Protein AF-0000000070487316 (afdb_homodimer)

InterPro domains:
  IPR002902 Gnk2-homologous domain [PF01657] (31-124)
  IPR002902 Gnk2-homologous domain [PF01657] (147-237)
  IPR002902 Gnk2-homologous domain [PS51473] (25-127)
  IPR002902 Gnk2-homologous domain [PS51473] (133-240)
  IPR038408 Gnk2-homologous domain superfamily [G3DSA:3.30.430.20] (24-127)
  IPR038408 Gnk2-homologous domain superfamily [G3DSA:3.30.430.20] (133-239)
  IPR050581 Cysteine-rich repeat secretory protein [PTHR32411] (11-241)

Foldseek 3Di:
DPPPPPPPPPPPPPPPPPPPVPQADFPDKDLDAPDFADPPDLLVVFLVVQLVVQLPPCLVQQKDWDWGDDDQSIKTKMKGFARVDHSVRSSSNSVSQSVVCCVVNPRRQWMKIHHLTMIMIMHSDDQQQHFFPDAKDKDFAPDFADPPLPVVLVVLLVQLLVQLLCLLPPDQQSKDKDWDDPDDQWIKIKIKHFHNSHHSVNSSVNSNVQSVCCCVPYRRGQKMKMDGPTMIMIMHRDDSDDD/DPPPPPPPPPPPPPPPPPPPVPQADFPDKDLDAPDFADPPDLLVVFLVVQLVVQLPPCLVQQKDWDWGDDDQSIKTKMKGFARVDHSVRSSSNSVSQSVVCCVVNPRRQWMKIHHLTMIMIMHSDDQQQHFFPDAKDKDFAPDFADPPLPVVLVVLLVQLLVQLLCLLPPDQQSKDKDWDDPDDQWIKIKIKHFHNSHHSVNSSVNSNVQSVCFCVPYRRGQKMKMDGPTMIMIMHRDDSDDD

Secondary structure (DSSP, 8-state):
--------------------------SEEE---S-B--TT-HHHHHHHHHHHHHHHHHHHHTEEEEEES-GGG-EEEEEEE-TT--HHHHHHHHHHHHHHHHHHSTTBSEEEEE-SSEEEEEESS--TT----SSEEEEEE-PBP-S-HHHHHHHHHHHHHHHHHIIIII-TTSEEEEEEE-SSS-EEEEEEEE-TTS-HHHHHHHHHHHHHTHHHHHTTBS-EEEEESSEEEEEESS-SS--/--------------------------SEEE---S-B--TT-HHHHHHHHHHHHHHHHHHHHTEEEEEES-GGG-EEEEEEE-TT--HHHHHHHHHHHHHHHHHHSTTBS-EEEE-SSEEEEEESS--TT----SSEEEEEE-SBP-S-HHHHHHHHHHHHHHHHHIIIII-TT-EEEEEEE-SSS-EEEEEEEE-TTS-HHHHHHHHHHHHHTHHHHHTTBS-EEEEESSEEEEEESS-SS--

pLDDT: mean 89.04, std 17.53, range [28.8, 98.75]

Radius of gyration: 24.79 Å; Cα contacts (8 Å, |Δi|>4): 1030; chains: 2; bounding box: 57×64×91 Å

Organism: Prunus dulcis (NCBI:txid3755)

Nearest PDB structures (foldseek):
  6grf-assembly3_C  TM=9.374E-01  e=3.862E-19  Arabidopsis thaliana
  6grf-assembly1_A  TM=9.210E-01  e=5.872E-19  Arabidopsis thaliana
  6gre-assembly1_A  TM=8.484E-01  e=2.123E-19  Arabidopsis thaliana
  6grf-assembly2_B  TM=8.997E-01  e=5.706E-18  Arabidopsis thaliana
  3a2e-assembly2_B  TM=9.007E-01  e=2.030E-07  Ginkgo biloba

Solvent-accessible surface area (backbone atoms only — not comparable to full-atom values): 25760 Å² total; per-residue (Å²): 133,83,78,76,75,76,73,77,78,75,75,74,75,77,75,77,75,75,72,71,66,53,65,44,34,54,64,47,71,43,64,72,38,92,50,69,56,55,87,90,30,69,40,52,52,21,46,53,52,40,52,53,50,44,55,64,48,15,20,85,73,29,44,34,71,50,73,22,68,59,76,98,29,22,31,29,34,38,37,38,30,40,74,84,58,49,42,66,60,30,36,45,46,52,50,49,48,54,55,48,46,50,67,75,33,66,43,45,44,14,37,35,41,31,39,79,54,32,37,41,36,40,21,58,57,86,55,84,54,52,81,46,88,66,58,39,35,36,38,21,35,67,47,61,46,80,77,57,36,69,60,50,49,49,51,52,50,51,53,44,51,52,24,29,50,38,9,31,72,69,31,95,64,18,35,27,73,50,71,47,76,74,54,99,87,42,44,41,25,36,39,21,36,31,49,81,60,38,47,48,67,53,32,33,50,49,41,49,53,48,59,72,46,39,60,74,64,29,60,38,32,52,19,30,32,39,42,39,71,34,28,35,41,34,38,26,64,50,81,83,62,89,121,134,84,78,77,78,78,70,78,78,74,76,75,76,76,75,76,75,74,72,71,67,55,62,42,35,55,65,47,72,44,66,70,38,92,51,68,56,54,88,91,29,68,41,52,53,21,46,53,53,40,51,54,50,44,56,65,48,15,19,86,73,29,44,34,72,52,73,23,69,59,77,97,27,23,30,29,34,38,38,37,31,40,75,84,58,49,44,67,60,31,36,44,46,51,52,46,47,54,55,48,44,50,70,74,33,64,45,44,45,14,38,35,42,31,39,82,53,32,36,42,37,40,20,59,57,87,56,81,54,54,82,46,88,67,58,38,34,34,37,22,36,67,46,62,48,82,74,57,38,67,61,50,47,50,52,51,50,51,52,46,52,53,26,29,51,38,9,30,70,71,30,95,63,19,37,26,73,52,72,46,77,75,54,96,87,42,43,41,25,36,38,24,36,32,48,82,61,38,48,49,66,53,33,33,50,49,39,50,53,48,58,71,47,39,61,74,65,30,58,39,31,52,18,30,34,39,42,38,70,33,27,36,40,36,38,28,63,51,80,83,61,90,122

Sequence (486 aa):
MIFSKSIPLCFLILCFFHHSAIGASPLYHFCFSPENYTANSSYGANLNLLFNRLYTKVPPSGFGLGSTGHAQNQVNGLALCRGDVSSQNCNTCVIGASKELRERCPYSKGAVIWYDHCLLKYSDVNFFGQIDNKNKFSMTNVQAVENNPTLFNEKVQELLSGLSNEASDANPKFYATGEVQLDTFTTLYGIAQCTRDLSNVNCKKCLDVAISGLPNCCDAKRGGRVVGGSCNVGFELYPIVGTMIFSKSIPLCFLILCFFHHSAIGASPLYHFCFSPENYTANSSYGANLNLLFNRLYTKVPPSGFGLGSTGHAQNQVNGLALCRGDVSSQNCNTCVIGASKELRERCPYSKGAVIWYDHCLLKYSDVNFFGQIDNKNKFSMTNVQAVENNPTLFNEKVQELLSGLSNEASDANPKFYATGEVQLDTFTTLYGIAQCTRDLSNVNCKKCLDVAISGLPNCCDAKRGGRVVGGSCNVGFELYPIVGT

Structure (mmCIF, N/CA/C/O backbone):
data_AF-0000000070487316-model_v1
#
loop_
_entity.id
_entity.type
_entity.pdbx_description
1 polymer 'PREDICTED: cysteine-rich'
#
loop_
_atom_site.group_PDB
_atom_site.id
_atom_site.type_symbol
_atom_site.label_atom_id
_atom_site.label_alt_id
_atom_site.label_comp_id
_atom_site.label_asym_id
_atom_site.label_entity_id
_atom_site.label_seq_id
_atom_site.pdbx_PDB_ins_code
_atom_site.Cartn_x
_atom_site.Cartn_y
_atom_site.Cartn_z
_atom_site.occupancy
_atom_site.B_iso_or_equiv
_atom_site.auth_seq_id
_atom_site.auth_comp_id
_atom_site.auth_asym_id
_atom_site.auth_atom_id
_atom_site.pdbx_PDB_model_num
ATOM 1 N N . MET A 1 1 ? 4.129 -30.031 68.625 1 29.09 1 MET A N 1
ATOM 2 C CA . MET A 1 1 ? 4.027 -28.641 68.188 1 29.09 1 MET A CA 1
ATOM 3 C C . MET A 1 1 ? 4.352 -28.5 66.75 1 29.09 1 MET A C 1
ATOM 5 O O . MET A 1 1 ? 5.508 -28.656 66.312 1 29.09 1 MET A O 1
ATOM 9 N N . ILE A 1 2 ? 3.449 -29.016 65.938 1 38.44 2 ILE A N 1
ATOM 10 C CA . ILE A 1 2 ? 3.465 -29.125 64.438 1 38.44 2 ILE A CA 1
ATOM 11 C C . ILE A 1 2 ? 3.576 -27.719 63.844 1 38.44 2 ILE A C 1
ATOM 13 O O . ILE A 1 2 ? 2.691 -26.891 64 1 38.44 2 ILE A O 1
ATOM 17 N N . PHE A 1 3 ? 4.777 -27.141 63.844 1 41.72 3 PHE A N 1
ATOM 18 C CA . PHE A 1 3 ? 5.078 -25.891 63.188 1 41.72 3 PHE A CA 1
ATOM 19 C C . PHE A 1 3 ? 4.641 -25.922 61.719 1 41.72 3 PHE A C 1
ATOM 21 O O . PHE A 1 3 ? 5.102 -26.766 60.938 1 41.72 3 PHE A O 1
ATOM 28 N N . SER A 1 4 ? 3.338 -25.609 61.438 1 38 4 SER A N 1
ATOM 29 C CA . SER A 1 4 ? 2.793 -25.422 60.094 1 38 4 SER A CA 1
ATOM 30 C C . SER A 1 4 ? 3.568 -24.344 59.344 1 38 4 SER A C 1
ATOM 32 O O . SER A 1 4 ? 3.646 -23.203 59.781 1 38 4 SER A O 1
ATOM 34 N N . LYS A 1 5 ? 4.719 -24.719 58.719 1 45.19 5 LYS A N 1
ATOM 35 C CA . LYS A 1 5 ? 5.43 -23.844 57.812 1 45.19 5 LYS A CA 1
ATOM 36 C C . LYS A 1 5 ? 4.484 -23.297 56.75 1 45.19 5 LYS A C 1
ATOM 38 O O . LYS A 1 5 ? 3.822 -24.047 56.031 1 45.19 5 LYS A O 1
ATOM 43 N N . SER A 1 6 ? 3.887 -22.062 56.969 1 42.78 6 SER A N 1
ATOM 44 C CA . SER A 1 6 ? 3.121 -21.328 55.969 1 42.78 6 SER A CA 1
ATOM 45 C C . SER A 1 6 ? 3.904 -21.203 54.656 1 42.78 6 SER A C 1
ATOM 47 O O . SER A 1 6 ? 5.035 -20.719 54.656 1 42.78 6 SER A O 1
ATOM 49 N N . ILE A 1 7 ? 3.748 -22.156 53.781 1 45.34 7 ILE A N 1
ATOM 50 C CA . ILE A 1 7 ? 4.281 -22.031 52.438 1 45.34 7 ILE A CA 1
ATOM 51 C C . ILE A 1 7 ? 3.752 -20.75 51.781 1 45.34 7 ILE A C 1
ATOM 53 O O . ILE A 1 7 ? 2.537 -20.562 51.688 1 45.34 7 ILE A O 1
ATOM 57 N N . PRO A 1 8 ? 4.5 -19.641 51.906 1 44.38 8 PRO A N 1
ATOM 58 C CA . PRO A 1 8 ? 4 -18.484 51.156 1 44.38 8 PRO A CA 1
ATOM 59 C C . PRO A 1 8 ? 3.666 -18.812 49.719 1 44.38 8 PRO A C 1
ATOM 61 O O . PRO A 1 8 ? 4.426 -19.531 49.062 1 44.38 8 PRO A O 1
ATOM 64 N N . LEU A 1 9 ? 2.355 -18.875 49.312 1 44.78 9 LEU A N 1
ATOM 65 C CA . LEU A 1 9 ? 1.862 -18.938 47.938 1 44.78 9 LEU A CA 1
ATOM 66 C C . LEU A 1 9 ? 2.482 -17.828 47.094 1 44.78 9 LEU A C 1
ATOM 68 O O . LEU A 1 9 ? 2.209 -16.641 47.312 1 44.78 9 LEU A O 1
ATOM 72 N N . CYS A 1 10 ? 3.664 -18 46.688 1 40.81 10 CYS A N 1
ATOM 73 C CA . CYS A 1 10 ? 4.195 -17.141 45.625 1 40.81 10 CYS A CA 1
ATOM 74 C C . CYS A 1 10 ? 3.203 -17.031 44.469 1 40.81 10 CYS A C 1
ATOM 76 O O . CYS A 1 10 ? 2.949 -18 43.75 1 40.81 10 CYS A O 1
ATOM 78 N N . PHE A 1 11 ? 2.168 -16.188 44.688 1 41.56 11 PHE A N 1
ATOM 79 C CA . PHE A 1 11 ? 1.348 -15.781 43.531 1 41.56 11 PHE A CA 1
ATOM 80 C C . PHE A 1 11 ? 2.219 -15.336 42.375 1 41.56 11 PHE A C 1
ATOM 82 O O . PHE A 1 11 ? 2.848 -14.273 42.438 1 41.56 11 PHE A O 1
ATOM 89 N N . LEU A 1 12 ? 2.76 -16.312 41.656 1 41.03 12 LEU A N 1
ATOM 90 C CA . LEU A 1 12 ? 3.312 -16.031 40.312 1 41.03 12 LEU A CA 1
ATOM 91 C C . LEU A 1 12 ? 2.334 -15.219 39.469 1 41.03 12 LEU A C 1
ATOM 93 O O . LEU A 1 12 ? 1.29 -15.727 39.062 1 41.03 12 LEU A O 1
ATOM 97 N N . ILE A 1 13 ? 2.275 -13.945 39.688 1 37.25 13 ILE A N 1
ATOM 98 C CA . ILE A 1 13 ? 1.571 -13.07 38.75 1 37.25 13 ILE A CA 1
ATOM 99 C C . ILE A 1 13 ? 2.131 -13.266 37.344 1 37.25 13 ILE A C 1
ATOM 101 O O . ILE A 1 13 ? 3.277 -12.898 37.094 1 37.25 13 ILE A O 1
ATOM 105 N N . LEU A 1 14 ? 1.637 -14.305 36.656 1 36.09 14 LEU A N 1
ATOM 106 C CA . LEU A 1 14 ? 1.833 -14.406 35.219 1 36.09 14 LEU A CA 1
ATOM 107 C C . LEU A 1 14 ? 1.364 -13.133 34.5 1 36.09 14 LEU A C 1
ATOM 109 O O . LEU A 1 14 ? 0.161 -12.883 34.406 1 36.09 14 LEU A O 1
ATOM 113 N N . CYS A 1 15 ? 2.201 -12.133 34.531 1 34.44 15 CYS A N 1
ATOM 114 C CA . CYS A 1 15 ? 1.984 -10.984 33.656 1 34.44 15 CYS A CA 1
ATOM 115 C C . CYS A 1 15 ? 1.839 -11.414 32.219 1 34.44 15 CYS A C 1
ATOM 117 O O . CYS A 1 15 ? 2.803 -11.875 31.594 1 34.44 15 CYS A O 1
ATOM 119 N N . PHE A 1 16 ? 0.687 -11.789 31.781 1 34.59 16 PHE A N 1
ATOM 120 C CA . PHE A 1 16 ? 0.337 -11.914 30.375 1 34.59 16 PHE A CA 1
ATOM 121 C C . PHE A 1 16 ? 0.705 -10.648 29.609 1 34.59 16 PHE A C 1
ATOM 123 O O . PHE A 1 16 ? 0.053 -9.617 29.766 1 34.59 16 PHE A O 1
ATOM 130 N N . PHE A 1 17 ? 1.965 -10.461 29.297 1 31.67 17 PHE A N 1
ATOM 131 C CA . PHE A 1 17 ? 2.352 -9.469 28.297 1 31.67 17 PHE A CA 1
ATOM 132 C C . PHE A 1 17 ? 1.604 -9.695 26.984 1 31.67 17 PHE A C 1
ATOM 134 O O . PHE A 1 17 ? 1.908 -10.633 26.234 1 31.67 17 PHE A O 1
ATOM 141 N N . HIS A 1 18 ? 0.401 -9.25 26.891 1 31.16 18 HIS A N 1
ATOM 142 C CA . HIS A 1 18 ? -0.257 -9.148 25.594 1 31.16 18 HIS A CA 1
ATOM 143 C C . HIS A 1 18 ? 0.557 -8.289 24.625 1 31.16 18 HIS A C 1
ATOM 145 O O . HIS A 1 18 ? 0.664 -7.074 24.812 1 31.16 18 HIS A O 1
ATOM 151 N N . HIS A 1 19 ? 1.558 -8.867 24.109 1 31.77 19 HIS A N 1
ATOM 152 C CA . HIS A 1 19 ? 2.131 -8.242 22.922 1 31.77 19 HIS A CA 1
ATOM 153 C C . HIS A 1 19 ? 1.058 -7.949 21.875 1 31.77 19 HIS A C 1
ATOM 155 O O . HIS A 1 19 ? 0.522 -8.867 21.25 1 31.77 19 HIS A O 1
ATOM 161 N N . SER A 1 20 ? 0.28 -6.992 22.125 1 33.06 20 SER A N 1
ATOM 162 C CA . SER A 1 20 ? -0.49 -6.594 20.953 1 33.06 20 SER A CA 1
ATOM 163 C C . SER A 1 20 ? 0.418 -6.34 19.75 1 33.06 20 SER A C 1
ATOM 165 O O . SER A 1 20 ? 1.254 -5.434 19.781 1 33.06 20 SER A O 1
ATOM 167 N N . ALA A 1 21 ? 0.779 -7.32 19.172 1 38 21 ALA A N 1
ATOM 168 C CA . ALA A 1 21 ? 1.488 -7.215 17.906 1 38 21 ALA A CA 1
ATOM 169 C C . ALA A 1 21 ? 0.842 -6.168 17 1 38 21 ALA A C 1
ATOM 171 O O . ALA A 1 21 ? -0.361 -6.227 16.734 1 38 21 ALA A O 1
ATOM 172 N N . ILE A 1 22 ? 1.138 -4.926 17.25 1 40.91 22 ILE A N 1
ATOM 173 C CA . ILE A 1 22 ? 0.765 -3.908 16.266 1 40.91 22 ILE A CA 1
ATOM 174 C C . ILE A 1 22 ? 0.923 -4.469 14.852 1 40.91 22 ILE A C 1
ATOM 176 O O . ILE A 1 22 ? 2.041 -4.738 14.406 1 40.91 22 ILE A O 1
ATOM 180 N N . GLY A 1 23 ? 0.069 -5.359 14.422 1 44.66 23 GLY A N 1
ATOM 181 C CA . GLY A 1 23 ? 0.202 -6.051 13.148 1 44.66 23 GLY A CA 1
ATOM 182 C C . GLY A 1 23 ? 0.395 -5.105 11.977 1 44.66 23 GLY A C 1
ATOM 183 O O . GLY A 1 23 ? -0.173 -4.012 11.953 1 44.66 23 GLY A O 1
ATOM 184 N N . ALA A 1 24 ? 1.478 -5.184 11.25 1 53.94 24 ALA A N 1
ATOM 185 C CA . ALA A 1 24 ? 1.849 -4.551 9.984 1 53.94 24 ALA A CA 1
ATOM 186 C C . ALA A 1 24 ? 0.644 -4.43 9.055 1 53.94 24 ALA A C 1
ATOM 188 O O . ALA A 1 24 ? -0.177 -5.344 8.969 1 53.94 24 ALA A O 1
ATOM 189 N N . SER A 1 25 ? 0.356 -3.115 8.508 1 75.44 25 SER A N 1
ATOM 190 C CA . SER A 1 25 ? -0.733 -2.984 7.543 1 75.44 25 SER A CA 1
ATOM 191 C C . SER A 1 25 ? -0.348 -3.572 6.191 1 75.44 25 SER A C 1
ATOM 193 O O . SER A 1 25 ? 0.755 -3.332 5.695 1 75.44 25 SER A O 1
ATOM 195 N N . PRO A 1 26 ? -1.078 -4.461 5.754 1 87.94 26 PRO A N 1
ATOM 196 C CA . PRO A 1 26 ? -0.808 -5.016 4.426 1 87.94 26 PRO A CA 1
ATOM 197 C C . PRO A 1 26 ? -0.941 -3.973 3.316 1 87.94 26 PRO A C 1
ATOM 199 O O . PRO A 1 26 ? -1.598 -2.945 3.504 1 87.94 26 PRO A O 1
ATOM 202 N N . LEU A 1 27 ? -0.197 -4.152 2.303 1 91.12 27 LEU A N 1
ATOM 203 C CA . LEU A 1 27 ? -0.363 -3.34 1.104 1 91.12 27 LEU A CA 1
ATOM 204 C C . LEU A 1 27 ? -1.719 -3.598 0.456 1 91.12 27 LEU A C 1
ATOM 206 O O . LEU A 1 27 ? -2.436 -2.656 0.108 1 91.12 27 LEU A O 1
ATOM 210 N N . TYR A 1 28 ? -2.002 -4.871 0.284 1 92.38 28 TYR A N 1
ATOM 211 C CA . TYR A 1 28 ? -3.227 -5.281 -0.392 1 92.38 28 TYR A CA 1
ATOM 212 C C . TYR A 1 28 ? -3.596 -6.715 -0.034 1 92.38 28 TYR A C 1
ATOM 214 O O . TYR A 1 28 ? -2.777 -7.453 0.519 1 92.38 28 TYR A O 1
ATOM 222 N N . HIS A 1 29 ? -4.812 -7.074 -0.293 1 93.19 29 HIS A N 1
ATOM 223 C CA . HIS A 1 29 ? -5.238 -8.461 -0.157 1 93.19 29 HIS A CA 1
ATOM 224 C C . HIS A 1 29 ? -6.414 -8.766 -1.078 1 93.19 29 HIS A C 1
ATOM 226 O O . HIS A 1 29 ? -7.121 -7.855 -1.514 1 93.19 29 HIS A O 1
ATOM 232 N N . PHE A 1 30 ? -6.547 -10.047 -1.467 1 94.31 30 PHE A N 1
ATOM 233 C CA . PHE A 1 30 ? -7.703 -10.531 -2.215 1 94.31 30 PHE A CA 1
ATOM 234 C C . PHE A 1 30 ? -8.266 -11.797 -1.575 1 94.31 30 PHE A C 1
ATOM 236 O O . PHE A 1 30 ? -7.527 -12.734 -1.273 1 94.31 30 PHE A O 1
ATOM 243 N N . CYS A 1 31 ? -9.555 -11.781 -1.271 1 94.06 31 CYS A N 1
ATOM 244 C CA . CYS A 1 31 ? -10.297 -13.008 -1.013 1 94.06 31 CYS A CA 1
ATOM 245 C C . CYS A 1 31 ? -10.898 -13.562 -2.299 1 94.06 31 CYS A C 1
ATOM 247 O O . CYS A 1 31 ? -12.078 -13.344 -2.586 1 94.06 31 CYS A O 1
ATOM 249 N N . PHE A 1 32 ? -10.18 -14.359 -3.016 1 93.25 32 PHE A N 1
ATOM 250 C CA . PHE A 1 32 ? -10.492 -14.516 -4.434 1 93.25 32 PHE A CA 1
ATOM 251 C C . PHE A 1 32 ? -11.344 -15.758 -4.668 1 93.25 32 PHE A C 1
ATOM 253 O O . PHE A 1 32 ? -11.906 -15.93 -5.75 1 93.25 32 PHE A O 1
ATOM 260 N N . SER A 1 33 ? -11.344 -16.656 -3.734 1 92.75 33 SER A N 1
ATOM 261 C CA . SER A 1 33 ? -12.172 -17.844 -3.947 1 92.75 33 SER A CA 1
ATOM 262 C C . SER A 1 33 ? -13.648 -17.531 -3.752 1 92.75 33 SER A C 1
ATOM 264 O O . SER A 1 33 ? -14.023 -16.875 -2.775 1 92.75 33 SER A O 1
ATOM 266 N N . PRO A 1 34 ? -14.469 -17.953 -4.609 1 88 34 PRO A N 1
ATOM 267 C CA . PRO A 1 34 ? -15.906 -17.781 -4.406 1 88 34 PRO A CA 1
ATOM 268 C C . PRO A 1 34 ? -16.484 -18.719 -3.346 1 88 34 PRO A C 1
ATOM 270 O O . PRO A 1 34 ? -17.609 -18.547 -2.904 1 88 34 PRO A O 1
ATOM 273 N N . GLU A 1 35 ? -15.711 -19.719 -2.936 1 91.25 35 GLU A N 1
ATOM 274 C CA . GLU A 1 35 ? -16.188 -20.703 -1.976 1 91.25 35 GLU A CA 1
ATOM 275 C C . GLU A 1 35 ? -15.695 -20.375 -0.564 1 91.25 35 GLU A C 1
ATOM 277 O O . GLU A 1 35 ? -14.586 -19.875 -0.383 1 91.25 35 GLU A O 1
ATOM 282 N N . ASN A 1 36 ? -16.578 -20.688 0.38 1 92.75 36 ASN A N 1
ATOM 283 C CA . ASN A 1 36 ? -16.25 -20.531 1.793 1 92.75 36 ASN A CA 1
ATOM 284 C C . ASN A 1 36 ? -16.219 -21.891 2.502 1 92.75 36 ASN A C 1
ATOM 286 O O . ASN A 1 36 ? -16.781 -22.859 2.014 1 92.75 36 ASN A O 1
ATOM 290 N N . TYR A 1 37 ? -15.492 -21.953 3.518 1 94.38 37 TYR A N 1
ATOM 291 C CA . TYR A 1 37 ? -15.555 -23.109 4.41 1 94.38 37 TYR A CA 1
ATOM 292 C C . TYR A 1 37 ? -16.203 -22.734 5.738 1 94.38 37 TYR A C 1
ATOM 294 O O . TYR A 1 37 ? -16.406 -21.547 6.023 1 94.38 37 TYR A O 1
ATOM 302 N N . THR A 1 38 ? -16.609 -23.719 6.5 1 91.69 38 THR A N 1
ATOM 303 C CA . THR A 1 38 ? -17.266 -23.453 7.77 1 91.69 38 THR A CA 1
ATOM 304 C C . THR A 1 38 ? -16.281 -23.531 8.93 1 91.69 38 THR A C 1
ATOM 306 O O . THR A 1 38 ? -15.25 -24.203 8.828 1 91.69 38 THR A O 1
ATOM 309 N N . ALA A 1 39 ? -16.672 -22.781 9.953 1 87.44 39 ALA A N 1
ATOM 310 C CA . ALA A 1 39 ? -15.852 -22.844 11.164 1 87.44 39 ALA A CA 1
ATOM 311 C C . ALA A 1 39 ? -15.703 -24.281 11.664 1 87.44 39 ALA A C 1
ATOM 313 O O . ALA A 1 39 ? -16.656 -25.047 11.625 1 87.44 39 ALA A O 1
ATOM 314 N N . ASN A 1 40 ? -14.602 -24.703 12.156 1 89.31 40 ASN A N 1
ATOM 315 C CA . ASN A 1 40 ? -14.297 -26.016 12.711 1 89.31 40 ASN A CA 1
ATOM 316 C C . ASN A 1 40 ? -14.406 -27.125 11.656 1 89.31 40 ASN A C 1
ATOM 318 O O . ASN A 1 40 ? -14.75 -28.266 11.977 1 89.31 40 ASN A O 1
ATOM 322 N N . SER A 1 41 ? -14.312 -26.75 10.492 1 94 41 SER A N 1
ATOM 323 C CA . SER A 1 41 ? -14.297 -27.719 9.398 1 94 41 SER A CA 1
ATOM 324 C C . SER A 1 41 ? -12.914 -28.328 9.219 1 94 41 SER A C 1
ATOM 326 O O . SER A 1 41 ? -11.93 -27.844 9.766 1 94 41 SER A O 1
ATOM 328 N N . SER A 1 42 ? -12.914 -29.453 8.445 1 95.75 42 SER A N 1
ATOM 329 C CA . SER A 1 42 ? -11.641 -30.078 8.109 1 95.75 42 SER A CA 1
ATOM 330 C C . SER A 1 42 ? -10.758 -29.141 7.309 1 95.75 42 SER A C 1
ATOM 332 O O . SER A 1 42 ? -9.539 -29.109 7.492 1 95.75 42 SER A O 1
ATOM 334 N N . TYR A 1 43 ? -11.375 -28.359 6.445 1 97.38 43 TYR A N 1
ATOM 335 C CA . TYR A 1 43 ? -10.594 -27.391 5.668 1 97.38 43 TYR A CA 1
ATOM 336 C C . TYR A 1 43 ? -9.93 -26.375 6.578 1 97.38 43 TYR A C 1
ATOM 338 O O . TYR A 1 43 ? -8.742 -26.078 6.422 1 97.38 43 TYR A O 1
ATOM 346 N N . GLY A 1 44 ? -10.734 -25.797 7.488 1 96.81 44 GLY A N 1
ATOM 347 C CA . GLY A 1 44 ? -10.18 -24.844 8.43 1 96.81 44 GLY A CA 1
ATOM 348 C C . GLY A 1 44 ? -9.016 -25.391 9.227 1 96.81 44 GLY A C 1
ATOM 349 O O . GLY A 1 44 ? -8.023 -24.688 9.445 1 96.81 44 GLY A O 1
ATOM 350 N N . ALA A 1 45 ? -9.133 -26.594 9.633 1 96.94 45 ALA A N 1
ATOM 351 C CA . ALA A 1 45 ? -8.055 -27.25 10.367 1 96.94 45 ALA A CA 1
ATOM 352 C C . ALA A 1 45 ? -6.812 -27.422 9.492 1 96.94 45 ALA A C 1
ATOM 354 O O . ALA A 1 45 ? -5.688 -27.203 9.945 1 96.94 45 ALA A O 1
ATOM 355 N N . ASN A 1 46 ? -7.062 -27.812 8.281 1 98.12 46 ASN A N 1
ATOM 356 C CA . ASN A 1 46 ? -5.957 -27.984 7.348 1 98.12 46 ASN A CA 1
ATOM 357 C C . ASN A 1 46 ? -5.266 -26.656 7.039 1 98.12 46 ASN A C 1
ATOM 359 O O . ASN A 1 46 ? -4.051 -26.625 6.855 1 98.12 46 ASN A O 1
ATOM 363 N N . LEU A 1 47 ? -6.066 -25.594 6.953 1 98.12 47 LEU A N 1
ATOM 364 C CA . LEU A 1 47 ? -5.5 -24.281 6.73 1 98.12 47 LEU A CA 1
ATOM 365 C C . LEU A 1 47 ? -4.582 -23.875 7.879 1 98.12 47 LEU A C 1
ATOM 367 O O . LEU A 1 47 ? -3.492 -23.344 7.656 1 98.12 47 LEU A O 1
ATOM 371 N N . ASN A 1 48 ? -4.98 -24.188 9.094 1 96.56 48 ASN A N 1
ATOM 372 C CA . ASN A 1 48 ? -4.145 -23.922 10.258 1 96.56 48 ASN A CA 1
ATOM 373 C C . ASN A 1 48 ? -2.83 -24.703 10.195 1 96.56 48 ASN A C 1
ATOM 375 O O . ASN A 1 48 ? -1.77 -24.156 10.516 1 96.56 48 ASN A O 1
ATOM 379 N N . LEU A 1 49 ? -2.965 -25.922 9.812 1 97.56 49 LEU A N 1
ATOM 380 C CA . LEU A 1 49 ? -1.773 -26.75 9.695 1 97.56 49 LEU A CA 1
ATOM 381 C C . LEU A 1 49 ? -0.833 -26.203 8.625 1 97.56 49 LEU A C 1
ATOM 383 O O . LEU A 1 49 ? 0.387 -26.219 8.805 1 97.56 49 LEU A O 1
ATOM 387 N N . LEU A 1 50 ? -1.434 -25.75 7.543 1 98.38 50 LEU A N 1
ATOM 388 C CA . LEU A 1 50 ? -0.632 -25.172 6.477 1 98.38 50 LEU A CA 1
ATOM 389 C C . LEU A 1 50 ? 0.141 -23.953 6.984 1 98.38 50 LEU A C 1
ATOM 391 O O . LEU A 1 50 ? 1.338 -23.812 6.719 1 98.38 50 LEU A O 1
ATOM 395 N N . PHE A 1 51 ? -0.518 -23.031 7.652 1 97.94 51 PHE A N 1
ATOM 396 C CA . PHE A 1 51 ? 0.134 -21.828 8.156 1 97.94 51 PHE A CA 1
ATOM 397 C C . PHE A 1 51 ? 1.264 -22.188 9.117 1 97.94 51 PHE A C 1
ATOM 399 O O . PHE A 1 51 ? 2.348 -21.609 9.047 1 97.94 51 PHE A O 1
ATOM 406 N N . ASN A 1 52 ? 1.052 -23.188 9.914 1 96.56 52 ASN A N 1
ATOM 407 C CA . ASN A 1 52 ? 2.1 -23.641 10.82 1 96.56 52 ASN A CA 1
ATOM 408 C C . ASN A 1 52 ? 3.322 -24.156 10.062 1 96.56 52 ASN A C 1
ATOM 410 O O . ASN A 1 52 ? 4.457 -23.875 10.453 1 96.56 52 ASN A O 1
ATOM 414 N N . ARG A 1 53 ? 3.064 -24.844 9.07 1 97.19 53 ARG A N 1
ATOM 415 C CA . ARG A 1 53 ? 4.152 -25.359 8.242 1 97.19 53 ARG A CA 1
ATOM 416 C C . ARG A 1 53 ? 4.926 -24.219 7.594 1 97.19 53 ARG A C 1
ATOM 418 O O . ARG A 1 53 ? 6.156 -24.234 7.543 1 97.19 53 ARG A O 1
ATOM 425 N N . LEU A 1 54 ? 4.203 -23.234 7.105 1 97.88 54 LEU A N 1
ATOM 426 C CA . LEU A 1 54 ? 4.852 -22.109 6.441 1 97.88 54 LEU A CA 1
ATOM 427 C C . LEU A 1 54 ? 5.684 -21.297 7.43 1 97.88 54 LEU A C 1
ATOM 429 O O . LEU A 1 54 ? 6.754 -20.797 7.082 1 97.88 54 LEU A O 1
ATOM 433 N N . TYR A 1 55 ? 5.266 -21.266 8.68 1 94.62 55 TYR A N 1
ATOM 434 C CA . TYR A 1 55 ? 5.992 -20.547 9.727 1 94.62 55 TYR A CA 1
ATOM 435 C C . TYR A 1 55 ? 7.383 -21.141 9.93 1 94.62 55 TYR A C 1
ATOM 437 O O . TYR A 1 55 ? 8.336 -20.422 10.234 1 94.62 55 TYR A O 1
ATOM 445 N N . THR A 1 56 ? 7.375 -22.359 9.727 1 94.75 56 THR A N 1
ATOM 446 C CA . THR A 1 56 ? 8.625 -23.062 9.992 1 94.75 56 THR A CA 1
ATOM 447 C C . THR A 1 56 ? 9.5 -23.094 8.742 1 94.75 56 THR A C 1
ATOM 449 O O . THR A 1 56 ? 10.719 -22.922 8.828 1 94.75 56 THR A O 1
ATOM 452 N N . LYS A 1 57 ? 8.93 -23.219 7.672 1 96.31 57 LYS A N 1
ATOM 453 C CA . LYS A 1 57 ? 9.656 -23.516 6.438 1 96.31 57 LYS A CA 1
ATOM 454 C C . LYS A 1 57 ? 10.18 -22.234 5.789 1 96.31 57 LYS A C 1
ATOM 456 O O . LYS A 1 57 ? 11.219 -22.234 5.133 1 96.31 57 LYS A O 1
ATOM 461 N N . VAL A 1 58 ? 9.508 -21.125 5.941 1 97.62 58 VAL A N 1
ATOM 462 C CA . VAL A 1 58 ? 9.734 -19.969 5.086 1 97.62 58 VAL A CA 1
ATOM 463 C C . VAL A 1 58 ? 10.867 -19.109 5.652 1 97.62 58 VAL A C 1
ATOM 465 O O . VAL A 1 58 ? 11.766 -18.688 4.914 1 97.62 58 VAL A O 1
ATOM 468 N N . PRO A 1 59 ? 10.93 -18.953 6.949 1 95.56 59 PRO A N 1
ATOM 469 C CA . PRO A 1 59 ? 11.867 -17.953 7.477 1 95.56 59 PRO A CA 1
ATOM 470 C C . PRO A 1 59 ? 13.32 -18.281 7.156 1 95.56 59 PRO A C 1
ATOM 472 O O . PRO A 1 59 ? 14.094 -17.406 6.781 1 95.56 59 PRO A O 1
ATOM 475 N N . PRO A 1 60 ? 13.789 -19.547 7.152 1 94.88 60 PRO A N 1
ATOM 476 C CA . PRO A 1 60 ? 15.203 -19.812 6.895 1 94.88 60 PRO A CA 1
ATOM 477 C C . PRO A 1 60 ? 15.617 -19.469 5.465 1 94.88 60 PRO A C 1
ATOM 479 O O . PRO A 1 60 ? 16.734 -19 5.238 1 94.88 60 PRO A O 1
ATOM 482 N N . SER A 1 61 ? 14.781 -19.609 4.535 1 95.06 61 SER A N 1
ATOM 483 C CA . SER A 1 61 ? 15.172 -19.438 3.143 1 95.06 61 SER A CA 1
ATOM 484 C C . SER A 1 61 ? 14.438 -18.266 2.494 1 95.06 61 SER A C 1
ATOM 486 O O . SER A 1 61 ? 14.805 -17.828 1.409 1 95.06 61 SER A O 1
ATOM 488 N N . GLY A 1 62 ? 13.383 -17.812 3.137 1 97.75 62 GLY A N 1
ATOM 489 C CA . GLY A 1 62 ? 12.562 -16.734 2.588 1 97.75 62 GLY A CA 1
ATOM 490 C C . GLY A 1 62 ? 11.43 -17.234 1.712 1 97.75 62 GLY A C 1
ATOM 491 O O . GLY A 1 62 ? 10.656 -16.438 1.18 1 97.75 62 GLY A O 1
ATOM 492 N N . PHE A 1 63 ? 11.414 -18.547 1.521 1 98.38 63 PHE A N 1
ATOM 493 C CA . PHE A 1 63 ? 10.359 -19.094 0.669 1 98.38 63 PHE A CA 1
ATOM 494 C C . PHE A 1 63 ? 9.961 -20.484 1.118 1 98.38 63 PHE A C 1
ATOM 496 O O . PHE A 1 63 ? 10.805 -21.266 1.562 1 98.38 63 PHE A O 1
ATOM 503 N N . GLY A 1 64 ? 8.656 -20.734 0.882 1 97.88 64 GLY A N 1
ATOM 504 C CA . GLY A 1 64 ? 8.172 -22.094 1.133 1 97.88 64 GLY A CA 1
ATOM 505 C C . GLY A 1 64 ? 6.777 -22.328 0.577 1 97.88 64 GLY A C 1
ATOM 506 O O . GLY A 1 64 ? 5.996 -21.391 0.414 1 97.88 64 GLY A O 1
ATOM 507 N N . LEU A 1 65 ? 6.543 -23.5 0.184 1 97.81 65 LEU A N 1
ATOM 508 C CA . LEU A 1 65 ? 5.203 -23.922 -0.2 1 97.81 65 LEU A CA 1
ATOM 509 C C . LEU A 1 65 ? 4.805 -25.203 0.53 1 97.81 65 LEU A C 1
ATOM 511 O O . LEU A 1 65 ? 5.66 -25.891 1.087 1 97.81 65 LEU A O 1
ATOM 515 N N . GLY A 1 66 ? 3.529 -25.469 0.569 1 97.5 66 GLY A N 1
ATOM 516 C CA . GLY A 1 66 ? 3.033 -26.656 1.232 1 97.5 66 GLY A CA 1
ATOM 517 C C . GLY A 1 66 ? 1.582 -26.969 0.909 1 97.5 66 GLY A C 1
ATOM 518 O O . GLY A 1 66 ? 0.862 -26.109 0.399 1 97.5 66 GLY A O 1
ATOM 519 N N . SER A 1 67 ? 1.281 -28.219 1.159 1 98.06 67 SER A N 1
ATOM 520 C CA . SER A 1 67 ? -0.095 -28.688 1.033 1 98.06 67 SER A CA 1
ATOM 521 C C . SER A 1 67 ? -0.512 -29.516 2.246 1 98.06 67 SER A C 1
ATOM 523 O O . SER A 1 67 ? 0.291 -30.281 2.791 1 98.06 67 SER A O 1
ATOM 525 N N . THR A 1 68 ? -1.703 -29.281 2.652 1 98.25 68 THR A N 1
ATOM 526 C CA . THR A 1 68 ? -2.266 -30.062 3.75 1 98.25 68 THR A CA 1
ATOM 527 C C . THR A 1 68 ? -3.672 -30.547 3.406 1 98.25 68 THR A C 1
ATOM 529 O O . THR A 1 68 ? -4.395 -29.891 2.652 1 98.25 68 THR A O 1
ATOM 532 N N . GLY A 1 69 ? -3.984 -31.688 3.969 1 97.31 69 GLY A N 1
ATOM 533 C CA . GLY A 1 69 ? -5.297 -32.25 3.701 1 97.31 69 GLY A CA 1
ATOM 534 C C . GLY A 1 69 ? -5.375 -32.969 2.369 1 97.31 69 GLY A C 1
ATOM 535 O O . GLY A 1 69 ? -4.367 -33.125 1.679 1 97.31 69 GLY A O 1
ATOM 536 N N . HIS A 1 70 ? -6.617 -33.562 2.123 1 94 70 HIS A N 1
ATOM 537 C CA . HIS A 1 70 ? -6.836 -34.344 0.905 1 94 70 HIS A CA 1
ATOM 538 C C . HIS A 1 70 ? -8.164 -33.969 0.249 1 94 70 HIS A C 1
ATOM 540 O O . HIS A 1 70 ? -9.07 -33.469 0.917 1 94 70 HIS A O 1
ATOM 546 N N . ALA A 1 71 ? -8.172 -34.094 -1.02 1 92 71 ALA A N 1
ATOM 547 C CA . ALA A 1 71 ? -9.383 -33.938 -1.829 1 92 71 ALA A CA 1
ATOM 548 C C . ALA A 1 71 ? -10.047 -32.594 -1.588 1 92 71 ALA A C 1
ATOM 550 O O . ALA A 1 71 ? -9.398 -31.547 -1.678 1 92 71 ALA A O 1
ATOM 551 N N . GLN A 1 72 ? -11.336 -32.594 -1.121 1 90.88 72 GLN A N 1
ATOM 552 C CA . GLN A 1 72 ? -12.117 -31.375 -1.019 1 90.88 72 GLN A CA 1
ATOM 553 C C . GLN A 1 72 ? -11.648 -30.516 0.152 1 90.88 72 GLN A C 1
ATOM 555 O O . GLN A 1 72 ? -12.031 -29.344 0.266 1 90.88 72 GLN A O 1
ATOM 560 N N . ASN A 1 73 ? -10.742 -31.062 0.948 1 94.94 73 ASN A N 1
ATOM 561 C CA . ASN A 1 73 ? -10.258 -30.328 2.113 1 94.94 73 ASN A CA 1
ATOM 562 C C . ASN A 1 73 ? -8.773 -30.016 1.997 1 94.94 73 ASN A C 1
ATOM 564 O O . ASN A 1 73 ? -8.125 -29.703 2.996 1 94.94 73 ASN A O 1
ATOM 568 N N . GLN A 1 74 ? -8.32 -30.172 0.805 1 97.19 74 GLN A N 1
ATOM 569 C CA . GLN A 1 74 ? -6.91 -29.859 0.572 1 97.19 74 GLN A CA 1
ATOM 570 C C . GLN A 1 74 ? -6.684 -28.344 0.524 1 97.19 74 GLN A C 1
ATOM 572 O O . GLN A 1 74 ? -7.48 -27.609 -0.061 1 97.19 74 GLN A O 1
ATOM 577 N N . VAL A 1 75 ? -5.617 -27.891 1.15 1 98.25 75 VAL A N 1
ATOM 578 C CA . VAL A 1 75 ? -5.199 -26.484 1.109 1 98.25 75 VAL A CA 1
ATOM 579 C C . VAL A 1 75 ? -3.758 -26.406 0.612 1 98.25 75 VAL A C 1
ATOM 581 O O . VAL A 1 75 ? -2.871 -27.078 1.129 1 98.25 75 VAL A O 1
ATOM 584 N N . ASN A 1 76 ? -3.57 -25.672 -0.392 1 98.62 76 ASN A N 1
ATOM 585 C CA . ASN A 1 76 ? -2.244 -25.375 -0.925 1 98.62 76 ASN A CA 1
ATOM 586 C C . ASN A 1 76 ? -1.825 -23.938 -0.625 1 98.62 76 ASN A C 1
ATOM 588 O O . ASN A 1 76 ? -2.643 -23.016 -0.701 1 98.62 76 ASN A O 1
ATOM 592 N N . GLY A 1 77 ? -0.631 -23.781 -0.218 1 98.69 77 GLY A N 1
ATOM 593 C CA . GLY A 1 77 ? -0.232 -22.422 0.084 1 98.69 77 GLY A CA 1
ATOM 594 C C . GLY A 1 77 ? 1.259 -22.188 -0.074 1 98.69 77 GLY A C 1
ATOM 595 O O . GLY A 1 77 ? 2.041 -23.141 -0.119 1 98.69 77 GLY A O 1
ATOM 596 N N . LEU A 1 78 ? 1.634 -20.938 -0.239 1 98.69 78 LEU A N 1
ATOM 597 C CA . LEU A 1 78 ? 3.031 -20.531 -0.266 1 98.69 78 LEU A CA 1
ATOM 598 C C . LEU A 1 78 ? 3.207 -19.172 0.402 1 98.69 78 LEU A C 1
ATOM 600 O O . LEU A 1 78 ? 2.236 -18.422 0.575 1 98.69 78 LEU A O 1
ATOM 604 N N . ALA A 1 79 ? 4.402 -18.922 0.85 1 98.69 79 ALA A N 1
ATOM 605 C CA . ALA A 1 79 ? 4.812 -17.625 1.359 1 98.69 79 ALA A CA 1
ATOM 606 C C . ALA A 1 79 ? 6.203 -17.25 0.852 1 98.69 79 ALA A C 1
ATOM 608 O O . ALA A 1 79 ? 7.031 -18.125 0.593 1 98.69 79 ALA A O 1
ATOM 609 N N . LEU A 1 80 ? 6.34 -15.984 0.596 1 98.5 80 LEU A N 1
ATOM 610 C CA . LEU A 1 80 ? 7.574 -15.445 0.045 1 98.5 80 LEU A CA 1
ATOM 611 C C . LEU A 1 80 ? 7.984 -14.172 0.781 1 98.5 80 LEU A C 1
ATOM 613 O O . LEU A 1 80 ? 7.168 -13.266 0.966 1 98.5 80 LEU A O 1
ATOM 617 N N . CYS A 1 81 ? 9.18 -14.203 1.256 1 97.19 81 CYS A N 1
ATOM 618 C CA . CYS A 1 81 ? 9.797 -12.961 1.713 1 97.19 81 CYS A CA 1
ATOM 619 C C . CYS A 1 81 ? 10.734 -12.391 0.652 1 97.19 81 CYS A C 1
ATOM 621 O O . CYS A 1 81 ? 11.336 -13.141 -0.116 1 97.19 81 CYS A O 1
ATOM 623 N N . ARG A 1 82 ? 10.758 -11.125 0.674 1 95.81 82 ARG A N 1
ATOM 624 C CA . ARG A 1 82 ? 11.633 -10.461 -0.285 1 95.81 82 ARG A CA 1
ATOM 625 C C . ARG A 1 82 ? 13.078 -10.922 -0.124 1 95.81 82 ARG A C 1
ATOM 627 O O . ARG A 1 82 ? 13.492 -11.297 0.973 1 95.81 82 ARG A O 1
ATOM 634 N N . GLY A 1 83 ? 13.812 -10.93 -1.124 1 95 83 GLY A N 1
ATOM 635 C CA . GLY A 1 83 ? 15.133 -11.539 -1.18 1 95 83 GLY A CA 1
ATOM 636 C C . GLY A 1 83 ? 16.109 -10.945 -0.181 1 95 83 GLY A C 1
ATOM 637 O O . GLY A 1 83 ? 17.109 -11.578 0.174 1 95 83 GLY A O 1
ATOM 638 N N . ASP A 1 84 ? 15.844 -9.773 0.268 1 93.19 84 ASP A N 1
ATOM 639 C CA . ASP A 1 84 ? 16.797 -9.078 1.132 1 93.19 84 ASP A CA 1
ATOM 640 C C . ASP A 1 84 ? 16.359 -9.141 2.594 1 93.19 84 ASP A C 1
ATOM 642 O O . ASP A 1 84 ? 17.062 -8.641 3.479 1 93.19 84 ASP A O 1
ATOM 646 N N . VAL A 1 85 ? 15.273 -9.742 2.863 1 93.06 85 VAL A N 1
ATOM 647 C CA . VAL A 1 85 ? 14.672 -9.711 4.195 1 93.06 85 VAL A CA 1
ATOM 648 C C . VAL A 1 85 ? 15.352 -10.75 5.086 1 93.06 85 VAL A C 1
ATOM 650 O O . VAL A 1 85 ? 15.625 -11.867 4.648 1 93.06 85 VAL A O 1
ATOM 653 N N . SER A 1 86 ? 15.586 -10.398 6.305 1 93.12 86 SER A N 1
ATOM 654 C CA . SER A 1 86 ? 16.172 -11.328 7.266 1 93.12 86 SER A CA 1
ATOM 655 C C . SER A 1 86 ? 15.18 -12.422 7.648 1 93.12 86 SER A C 1
ATOM 657 O O . SER A 1 86 ? 13.969 -12.242 7.52 1 93.12 86 SER A O 1
ATOM 659 N N . SER A 1 87 ? 15.742 -13.477 8.195 1 95.06 87 SER A N 1
ATOM 660 C CA . SER A 1 87 ? 14.898 -14.586 8.625 1 95.06 87 SER A CA 1
ATOM 661 C C . SER A 1 87 ? 13.938 -14.156 9.727 1 95.06 87 SER A C 1
ATOM 663 O O . SER A 1 87 ? 12.789 -14.602 9.758 1 95.06 87 SER A O 1
ATOM 665 N N . GLN A 1 88 ? 14.391 -13.336 10.562 1 92.56 88 GLN A N 1
ATOM 666 C CA . GLN A 1 88 ? 13.562 -12.875 11.672 1 92.56 88 GLN A CA 1
ATOM 667 C C . GLN A 1 88 ? 12.391 -12.039 11.164 1 92.56 88 GLN A C 1
ATOM 669 O O . GLN A 1 88 ? 11.25 -12.25 11.57 1 92.56 88 GLN A O 1
ATOM 674 N N . ASN A 1 89 ? 12.719 -11.07 10.305 1 90.31 89 ASN A N 1
ATOM 675 C CA . ASN A 1 89 ? 11.672 -10.234 9.734 1 90.31 89 ASN A CA 1
ATOM 676 C C . ASN A 1 89 ? 10.703 -11.055 8.883 1 90.31 89 ASN A C 1
ATOM 678 O O . ASN A 1 89 ? 9.5 -10.789 8.867 1 90.31 89 ASN A O 1
ATOM 682 N N . CYS A 1 90 ? 11.297 -12.016 8.25 1 95.31 90 CYS A N 1
ATOM 683 C CA . CYS A 1 90 ? 10.469 -12.914 7.457 1 95.31 90 CYS A CA 1
ATOM 684 C C . CYS A 1 90 ? 9.484 -13.68 8.344 1 95.31 90 CYS A C 1
ATOM 686 O O . CYS A 1 90 ? 8.297 -13.766 8.031 1 95.31 90 CYS A O 1
ATOM 688 N N . ASN A 1 91 ? 9.961 -14.203 9.367 1 94.81 91 ASN A N 1
ATOM 689 C CA . ASN A 1 91 ? 9.117 -14.945 10.305 1 94.81 91 ASN A CA 1
ATOM 690 C C . ASN A 1 91 ? 7.969 -14.078 10.82 1 94.81 91 ASN A C 1
ATOM 692 O O . ASN A 1 91 ? 6.812 -14.5 10.789 1 94.81 91 ASN A O 1
ATOM 696 N N . THR A 1 92 ? 8.281 -12.898 11.195 1 91.19 92 THR A N 1
ATOM 697 C CA . THR A 1 92 ? 7.281 -11.969 11.711 1 91.19 92 THR A CA 1
ATOM 698 C C . THR A 1 92 ? 6.23 -11.664 10.648 1 91.19 92 THR A C 1
ATOM 700 O O . THR A 1 92 ? 5.035 -11.633 10.945 1 91.19 92 THR A O 1
ATOM 703 N N . CYS A 1 93 ? 6.684 -11.508 9.469 1 93.69 93 CYS A N 1
ATOM 704 C CA . CYS A 1 93 ? 5.781 -11.156 8.375 1 93.69 93 CYS A CA 1
ATOM 705 C C . CYS A 1 93 ? 4.832 -12.305 8.062 1 93.69 93 CYS A C 1
ATOM 707 O O . CYS A 1 93 ? 3.625 -12.102 7.918 1 93.69 93 CYS A O 1
ATOM 709 N N . VAL A 1 94 ? 5.363 -13.445 8.023 1 96 94 VAL A N 1
ATOM 710 C CA . VAL A 1 94 ? 4.559 -14.602 7.641 1 96 94 VAL A CA 1
ATOM 711 C C . VAL A 1 94 ? 3.525 -14.898 8.727 1 96 94 VAL A C 1
ATOM 713 O O . VAL A 1 94 ? 2.363 -15.188 8.43 1 96 94 VAL A O 1
ATOM 716 N N . ILE A 1 95 ? 3.932 -14.781 9.922 1 94.06 95 ILE A N 1
ATOM 717 C CA . ILE A 1 95 ? 3.004 -14.992 11.031 1 94.06 95 ILE A CA 1
ATOM 718 C C . ILE A 1 95 ? 1.904 -13.93 10.992 1 94.06 95 ILE A C 1
ATOM 720 O O . ILE A 1 95 ? 0.718 -14.258 11.078 1 94.06 95 ILE A O 1
ATOM 724 N N . GLY A 1 96 ? 2.295 -12.672 10.852 1 91.38 96 GLY A N 1
ATOM 725 C CA . GLY A 1 96 ? 1.323 -11.594 10.758 1 91.38 96 GLY A CA 1
ATOM 726 C C . GLY A 1 96 ? 0.37 -11.75 9.594 1 91.38 96 GLY A C 1
ATOM 727 O O . GLY A 1 96 ? -0.831 -11.508 9.727 1 91.38 96 GLY A O 1
ATOM 728 N N . ALA A 1 97 ? 0.882 -12.18 8.477 1 95.38 97 ALA A N 1
ATOM 729 C CA . ALA A 1 97 ? 0.081 -12.359 7.266 1 95.38 97 ALA A CA 1
ATOM 730 C C . ALA A 1 97 ? -0.981 -13.438 7.465 1 95.38 97 ALA A C 1
ATOM 732 O O . ALA A 1 97 ? -2.123 -13.281 7.023 1 95.38 97 ALA A O 1
ATOM 733 N N . SER A 1 98 ? -0.592 -14.469 8.133 1 94.88 98 SER A N 1
ATOM 734 C CA . SER A 1 98 ? -1.528 -15.562 8.375 1 94.88 98 SER A CA 1
ATOM 735 C C . SER A 1 98 ? -2.678 -15.117 9.273 1 94.88 98 SER A C 1
ATOM 737 O O . SER A 1 98 ? -3.836 -15.469 9.031 1 94.88 98 SER A O 1
ATOM 739 N N . LYS A 1 99 ? -2.383 -14.367 10.227 1 91.81 99 LYS A N 1
ATOM 740 C CA . LYS A 1 99 ? -3.412 -13.844 11.117 1 91.81 99 LYS A CA 1
ATOM 741 C C . LYS A 1 99 ? -4.332 -12.875 10.391 1 91.81 99 LYS A C 1
ATOM 743 O O . LYS A 1 99 ? -5.559 -12.969 10.5 1 91.81 99 LYS A O 1
ATOM 748 N N . GLU A 1 100 ? -3.727 -12.023 9.617 1 91.31 100 GLU A N 1
ATOM 749 C CA . GLU A 1 100 ? -4.496 -11 8.906 1 91.31 100 GLU A CA 1
ATOM 750 C C . GLU A 1 100 ? -5.41 -11.625 7.859 1 91.31 100 GLU A C 1
ATOM 752 O O . GLU A 1 100 ? -6.535 -11.164 7.656 1 91.31 100 GLU A O 1
ATOM 757 N N . LEU A 1 101 ? -4.945 -12.648 7.211 1 94.19 101 LEU A N 1
ATOM 758 C C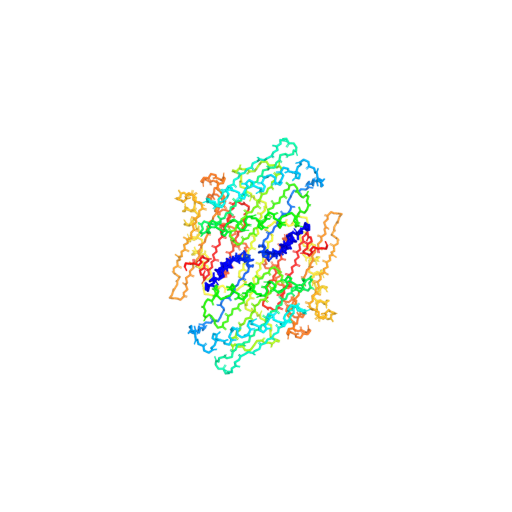A . LEU A 1 101 ? -5.766 -13.305 6.199 1 94.19 101 LEU A CA 1
ATOM 759 C C . LEU A 1 101 ? -7.016 -13.906 6.824 1 94.19 101 LEU A C 1
ATOM 761 O O . LEU A 1 101 ? -8.094 -13.883 6.223 1 94.19 101 LEU A O 1
ATOM 765 N N . ARG A 1 102 ? -6.828 -14.414 7.996 1 91 102 ARG A N 1
ATOM 766 C CA . ARG A 1 102 ? -7.984 -14.992 8.672 1 91 102 ARG A CA 1
ATOM 767 C C . ARG A 1 102 ? -8.984 -13.922 9.078 1 91 102 ARG A C 1
ATOM 769 O O . ARG A 1 102 ? -10.195 -14.156 9.07 1 91 102 ARG A O 1
ATOM 776 N N . GLU A 1 103 ? -8.492 -12.82 9.383 1 88.31 103 GLU A N 1
ATOM 777 C CA . GLU A 1 103 ? -9.352 -11.734 9.836 1 88.31 103 GLU A CA 1
ATOM 778 C C . GLU A 1 103 ? -10.031 -11.047 8.648 1 88.31 103 GLU A C 1
ATOM 780 O O . GLU A 1 103 ? -11.211 -10.703 8.719 1 88.31 103 GLU A O 1
ATOM 785 N N . ARG A 1 104 ? -9.352 -10.914 7.57 1 88.88 104 ARG A N 1
ATOM 786 C CA . ARG A 1 104 ? -9.844 -10.133 6.441 1 88.88 104 ARG A CA 1
ATOM 787 C C . ARG A 1 104 ? -10.648 -11 5.48 1 88.88 104 ARG A C 1
ATOM 789 O O . ARG A 1 104 ? -11.516 -10.5 4.758 1 88.88 104 ARG A O 1
ATOM 796 N N . CYS A 1 105 ? -10.289 -12.195 5.422 1 93.12 105 CYS A N 1
ATOM 797 C CA . CYS A 1 105 ? -10.977 -13.148 4.559 1 93.12 105 CYS A CA 1
ATOM 798 C C . CYS A 1 105 ? -11.492 -14.336 5.359 1 93.12 105 CYS A C 1
ATOM 800 O O . CYS A 1 105 ? -11.141 -15.484 5.078 1 93.12 105 CYS A O 1
ATOM 802 N N . PRO A 1 106 ? -12.438 -14 6.25 1 91.62 106 PRO A N 1
ATOM 803 C CA . PRO A 1 106 ? -12.922 -15.102 7.086 1 91.62 106 PRO A CA 1
ATOM 804 C C . PRO A 1 106 ? -13.625 -16.203 6.281 1 91.62 106 PRO A C 1
ATOM 806 O O . PRO A 1 106 ? -14.492 -15.898 5.461 1 91.62 106 PRO A O 1
ATOM 809 N N . TYR A 1 107 ? -13.094 -17.375 6.367 1 93.56 107 TYR A N 1
ATOM 810 C CA . TYR A 1 107 ? -13.695 -18.609 5.875 1 93.56 107 TYR A CA 1
ATOM 811 C C . TYR A 1 107 ? -13.539 -18.719 4.363 1 93.56 107 TYR A C 1
ATOM 813 O O . TYR A 1 107 ? -14.219 -19.531 3.727 1 93.56 107 TYR A O 1
ATOM 821 N N . SER A 1 108 ? -12.727 -17.828 3.758 1 95.88 108 SER A N 1
ATOM 822 C CA . SER A 1 108 ? -12.445 -17.969 2.332 1 95.88 108 SER A CA 1
ATOM 823 C C . SER A 1 108 ? -11.57 -19.188 2.057 1 95.88 108 SER A C 1
ATOM 825 O O . SER A 1 108 ? -10.633 -19.469 2.803 1 95.88 108 SER A O 1
ATOM 827 N N . LYS A 1 109 ? -11.805 -19.844 0.999 1 97.25 109 LYS A N 1
ATOM 828 C CA . LYS A 1 109 ? -10.992 -21 0.646 1 97.25 109 LYS A CA 1
ATOM 829 C C . LYS A 1 109 ? -9.758 -20.594 -0.153 1 97.25 109 LYS A C 1
ATOM 831 O O . LYS A 1 109 ? -8.898 -21.422 -0.452 1 97.25 109 LYS A O 1
ATOM 836 N N . GLY A 1 110 ? -9.719 -19.344 -0.55 1 97.56 110 GLY A N 1
ATOM 837 C CA . GLY A 1 110 ? -8.562 -18.797 -1.254 1 97.56 110 GLY A CA 1
ATOM 838 C C . GLY A 1 110 ? -8.367 -17.312 -1.027 1 97.56 110 GLY A C 1
ATOM 839 O O . GLY A 1 110 ? -9.281 -16.516 -1.237 1 97.56 110 GLY A O 1
ATOM 840 N N . ALA A 1 111 ? -7.172 -16.984 -0.663 1 97.69 111 ALA A N 1
ATOM 841 C CA . ALA A 1 111 ? -6.848 -15.578 -0.389 1 97.69 111 ALA A CA 1
ATOM 842 C C . ALA A 1 111 ? -5.355 -15.32 -0.552 1 97.69 111 ALA A C 1
ATOM 844 O O . ALA A 1 111 ? -4.551 -16.25 -0.561 1 97.69 111 ALA A O 1
ATOM 845 N N . VAL A 1 112 ? -5.055 -14.133 -0.787 1 97.94 112 VAL A N 1
ATOM 846 C CA . VAL A 1 112 ? -3.666 -13.68 -0.875 1 97.94 112 VAL A CA 1
ATOM 847 C C . VAL A 1 112 ? -3.521 -12.312 -0.21 1 97.94 112 VAL A C 1
ATOM 849 O O . VAL A 1 112 ? -4.441 -11.492 -0.256 1 97.94 112 VAL A O 1
ATOM 852 N N . ILE A 1 113 ? -2.381 -12.102 0.437 1 96.44 113 ILE A N 1
ATOM 853 C CA . ILE A 1 113 ? -2.102 -10.836 1.098 1 96.44 113 ILE A CA 1
ATOM 854 C C . ILE A 1 113 ? -0.65 -10.43 0.847 1 96.44 113 ILE A C 1
ATOM 856 O O . ILE A 1 113 ? 0.239 -11.281 0.795 1 96.44 113 ILE A O 1
ATOM 860 N N . TRP A 1 114 ? -0.42 -9.133 0.611 1 96.19 114 TRP A N 1
ATOM 861 C CA . TRP A 1 114 ? 0.918 -8.609 0.369 1 96.19 114 TRP A CA 1
ATOM 862 C C . TRP A 1 114 ? 1.305 -7.594 1.441 1 96.19 114 TRP A C 1
ATOM 864 O O . TRP A 1 114 ? 0.478 -6.781 1.865 1 96.19 114 TRP A O 1
ATOM 874 N N . TYR A 1 115 ? 2.471 -7.711 1.813 1 92.75 115 TYR A N 1
ATOM 875 C CA . TYR A 1 115 ? 3.201 -6.68 2.541 1 92.75 115 TYR A CA 1
ATOM 876 C C . TYR A 1 115 ? 4.355 -6.137 1.709 1 92.75 115 TYR A C 1
ATOM 878 O O . TYR A 1 115 ? 4.602 -6.609 0.596 1 92.75 115 TYR A O 1
ATOM 886 N N . ASP A 1 116 ? 5.012 -5.164 2.24 1 87.56 116 ASP A N 1
ATOM 887 C CA . ASP A 1 116 ? 6.129 -4.613 1.479 1 87.56 116 ASP A CA 1
ATOM 888 C C . ASP A 1 116 ? 7.176 -5.688 1.195 1 87.56 116 ASP A C 1
ATOM 890 O O . ASP A 1 116 ? 7.766 -5.715 0.113 1 87.56 116 ASP A O 1
ATOM 894 N N . HIS A 1 117 ? 7.324 -6.633 2.205 1 90 117 HIS A N 1
ATOM 895 C CA . HIS A 1 117 ? 8.461 -7.52 1.994 1 90 117 HIS A CA 1
ATOM 896 C C . HIS A 1 117 ? 8.047 -8.984 2.121 1 90 117 HIS A C 1
ATOM 898 O O . HIS A 1 117 ? 8.891 -9.859 2.33 1 90 117 HIS A O 1
ATOM 904 N N . CYS A 1 118 ? 6.77 -9.258 2.086 1 95.75 118 CYS A N 1
ATOM 905 C CA . CYS A 1 118 ? 6.395 -10.664 2.025 1 95.75 118 CYS A CA 1
ATOM 906 C C . CYS A 1 118 ? 5.016 -10.836 1.396 1 95.75 118 CYS A C 1
ATOM 908 O O . CYS A 1 118 ? 4.277 -9.859 1.238 1 95.75 118 CYS A O 1
ATOM 910 N N . LEU A 1 119 ? 4.723 -12 1.057 1 97.12 119 LEU A N 1
ATOM 911 C CA . LEU A 1 119 ? 3.475 -12.43 0.435 1 97.12 119 LEU A CA 1
ATOM 912 C C . LEU A 1 119 ? 3.043 -13.789 0.974 1 97.12 119 LEU A C 1
ATOM 914 O O . LEU A 1 119 ? 3.879 -14.672 1.192 1 97.12 119 LEU A O 1
ATOM 918 N N . LEU A 1 120 ? 1.762 -13.938 1.248 1 98.38 120 LEU A N 1
ATOM 919 C CA . LEU A 1 120 ? 1.201 -15.234 1.631 1 98.38 120 LEU A CA 1
ATOM 920 C C . LEU A 1 120 ? -0.073 -15.523 0.847 1 98.38 120 LEU A C 1
ATOM 922 O O . LEU A 1 120 ? -0.97 -14.68 0.773 1 98.38 120 LEU A O 1
ATOM 926 N N . LYS A 1 121 ? -0.132 -16.672 0.238 1 98.62 121 LYS A N 1
ATOM 927 C CA . LYS A 1 121 ? -1.265 -17.094 -0.586 1 98.62 121 LYS A CA 1
ATOM 928 C C . LYS A 1 121 ? -1.685 -18.516 -0.27 1 98.62 121 LYS A C 1
ATOM 930 O O . LYS A 1 121 ? -0.836 -19.391 -0.075 1 98.62 121 LYS A O 1
ATOM 935 N N . TYR A 1 122 ? -2.965 -18.75 -0.218 1 98.5 122 TYR A N 1
ATOM 936 C CA . TYR A 1 122 ? -3.461 -20.125 -0.089 1 98.5 122 TYR A CA 1
ATOM 937 C C . TYR A 1 122 ? -4.703 -20.328 -0.947 1 98.5 122 TYR A C 1
ATOM 939 O O .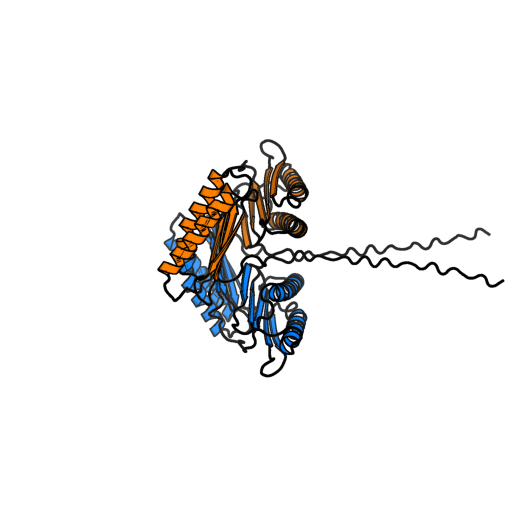 TYR A 1 122 ? -5.363 -19.375 -1.341 1 98.5 122 TYR A O 1
ATOM 947 N N . SER A 1 123 ? -4.965 -21.609 -1.271 1 98.25 123 SER A N 1
ATOM 948 C CA . SER A 1 123 ? -6.113 -21.953 -2.102 1 98.25 123 SER A CA 1
ATOM 949 C C . SER A 1 123 ? -6.469 -23.422 -1.966 1 98.25 123 SER A C 1
ATOM 951 O O . SER A 1 123 ? -5.613 -24.25 -1.63 1 98.25 123 SER A O 1
ATOM 953 N N . ASP A 1 124 ? -7.668 -23.703 -2.221 1 97.31 124 ASP A N 1
ATOM 954 C CA . ASP A 1 124 ? -8.102 -25.094 -2.293 1 97.31 124 ASP A CA 1
ATOM 955 C C . ASP A 1 124 ? -7.727 -25.719 -3.635 1 97.31 124 ASP A C 1
ATOM 957 O O . ASP A 1 124 ? -7.793 -26.938 -3.799 1 97.31 124 ASP A O 1
ATOM 961 N N . VAL A 1 125 ? -7.293 -24.938 -4.547 1 96.12 125 VAL A N 1
ATOM 962 C CA . VAL A 1 125 ? -6.816 -25.375 -5.852 1 96.12 125 VAL A CA 1
ATOM 963 C C . VAL A 1 125 ? -5.289 -25.328 -5.887 1 96.12 125 VAL A C 1
ATOM 965 O O . VAL A 1 125 ? -4.68 -24.375 -5.41 1 96.12 125 VAL A O 1
ATOM 968 N N . ASN A 1 126 ? -4.715 -26.422 -6.395 1 96.75 126 ASN A N 1
ATOM 969 C CA . ASN A 1 126 ? -3.264 -26.391 -6.562 1 96.75 126 ASN A CA 1
ATOM 970 C C . ASN A 1 126 ? -2.836 -25.375 -7.613 1 96.75 126 ASN A C 1
ATOM 972 O O . ASN A 1 126 ? -3.238 -25.469 -8.773 1 96.75 126 ASN A O 1
ATOM 976 N N . PHE A 1 127 ? -1.999 -24.453 -7.254 1 97.75 127 PHE A N 1
ATOM 977 C CA . PHE A 1 127 ? -1.607 -23.391 -8.156 1 97.75 127 PHE A CA 1
ATOM 978 C C . PHE A 1 127 ? -0.093 -23.344 -8.328 1 97.75 127 PHE A C 1
ATOM 980 O O . PHE A 1 127 ? 0.44 -22.453 -8.984 1 97.75 127 PHE A O 1
ATOM 987 N N . PHE A 1 128 ? 0.661 -24.297 -7.75 1 98.31 128 PHE A N 1
ATOM 988 C CA . PHE A 1 128 ? 2.119 -24.266 -7.777 1 98.31 128 PHE A CA 1
ATOM 989 C C . PHE A 1 128 ? 2.635 -24.297 -9.211 1 98.31 128 PHE A C 1
ATOM 991 O O . PHE A 1 128 ? 2.168 -25.078 -10.031 1 98.31 128 PHE A O 1
ATOM 998 N N . GLY A 1 129 ? 3.586 -23.375 -9.461 1 98.06 129 GLY A N 1
ATOM 999 C CA . GLY A 1 129 ? 4.25 -23.359 -10.75 1 98.06 129 GLY A CA 1
ATOM 1000 C C . GLY A 1 129 ? 3.484 -22.578 -11.805 1 98.06 129 GLY A C 1
ATOM 1001 O O . GLY A 1 129 ? 3.957 -22.422 -12.93 1 98.06 129 GLY A O 1
ATOM 1002 N N . GLN A 1 130 ? 2.314 -22.078 -11.422 1 98 130 GLN A N 1
ATOM 1003 C CA . GLN A 1 130 ? 1.482 -21.344 -12.367 1 98 130 GLN A CA 1
ATOM 1004 C C . GLN A 1 130 ? 1.525 -19.844 -12.07 1 98 130 GLN A C 1
ATOM 1006 O O . GLN A 1 130 ? 1.521 -19.422 -10.914 1 98 130 GLN A O 1
ATOM 1011 N N . ILE A 1 131 ? 1.554 -19.109 -13.156 1 98.25 131 ILE A N 1
ATOM 1012 C CA . ILE A 1 131 ? 1.538 -17.656 -12.992 1 98.25 131 ILE A CA 1
ATOM 1013 C C . ILE A 1 131 ? 0.146 -17.203 -12.562 1 98.25 131 ILE A C 1
ATOM 1015 O O . ILE A 1 131 ? -0.854 -17.562 -13.188 1 98.25 131 ILE A O 1
ATOM 1019 N N . ASP A 1 132 ? 0.072 -16.469 -11.523 1 97.25 132 ASP A N 1
ATOM 1020 C CA . ASP A 1 132 ? -1.178 -15.852 -11.094 1 97.25 132 ASP A CA 1
ATOM 1021 C C . ASP A 1 132 ? -1.479 -14.594 -11.906 1 97.25 132 ASP A C 1
ATOM 1023 O O . ASP A 1 132 ? -0.923 -13.523 -11.641 1 97.25 132 ASP A O 1
ATOM 1027 N N . ASN A 1 133 ? -2.432 -14.617 -12.773 1 90.38 133 ASN A N 1
ATOM 1028 C CA . ASN A 1 133 ? -2.758 -13.5 -13.648 1 90.38 133 ASN A CA 1
ATOM 1029 C C . ASN A 1 133 ? -3.98 -12.734 -13.156 1 90.38 133 ASN A C 1
ATOM 1031 O O . ASN A 1 133 ? -4.457 -11.812 -13.82 1 90.38 133 ASN A O 1
ATOM 1035 N N . LYS A 1 134 ? -4.445 -13.109 -12.047 1 91.06 134 LYS A N 1
ATOM 1036 C CA . LYS A 1 134 ? -5.715 -12.539 -11.609 1 91.06 134 LYS A CA 1
ATOM 1037 C C . LYS A 1 134 ? -5.52 -11.594 -10.422 1 91.06 134 LYS A C 1
ATOM 1039 O O . LYS A 1 134 ? -6.094 -10.508 -10.391 1 91.06 134 LYS A O 1
ATOM 1044 N N . ASN A 1 135 ? -4.797 -12.023 -9.477 1 94.56 135 ASN A N 1
ATOM 1045 C CA . ASN A 1 135 ? -4.613 -11.25 -8.25 1 94.56 135 ASN A CA 1
ATOM 1046 C C . ASN A 1 135 ? -3.441 -10.281 -8.367 1 94.56 135 ASN A C 1
ATOM 1048 O O . ASN A 1 135 ? -2.305 -10.641 -8.047 1 94.56 135 ASN A O 1
ATOM 1052 N N . LYS A 1 136 ? -3.719 -9.094 -8.812 1 95.38 136 LYS A N 1
ATOM 1053 C CA . LYS A 1 136 ? -2.684 -8.102 -9.094 1 95.38 136 LYS A CA 1
ATOM 1054 C C . LYS A 1 136 ? -3.158 -6.699 -8.734 1 95.38 136 LYS A C 1
ATOM 1056 O O . LYS A 1 136 ? -4.348 -6.391 -8.844 1 95.38 136 LYS A O 1
ATOM 1061 N N . PHE A 1 137 ? -2.213 -5.848 -8.281 1 95.69 137 PHE A N 1
ATOM 1062 C CA . PHE A 1 137 ? -2.502 -4.434 -8.078 1 95.69 137 PHE A CA 1
ATOM 1063 C C . PHE A 1 137 ? -1.291 -3.576 -8.43 1 95.69 137 PHE A C 1
ATOM 1065 O O . PHE A 1 137 ? -0.186 -4.094 -8.602 1 95.69 137 PHE A O 1
ATOM 1072 N N . SER A 1 138 ? -1.539 -2.354 -8.641 1 96.31 138 SER A N 1
ATOM 1073 C CA . SER A 1 138 ? -0.453 -1.424 -8.93 1 96.31 138 SER A CA 1
ATOM 1074 C C . SER A 1 138 ? -0.448 -0.255 -7.953 1 96.31 138 SER A C 1
ATOM 1076 O O . SER A 1 138 ? -1.471 0.048 -7.336 1 96.31 138 SER A O 1
ATOM 1078 N N . MET A 1 139 ? 0.662 0.296 -7.758 1 94.94 139 MET A N 1
ATOM 1079 C CA . MET A 1 139 ? 0.893 1.512 -6.984 1 94.94 139 MET A CA 1
ATOM 1080 C C . MET A 1 139 ? 1.692 2.527 -7.793 1 94.94 139 MET A C 1
ATOM 1082 O O . MET A 1 139 ? 2.629 2.162 -8.508 1 94.94 139 MET A O 1
ATOM 1086 N N . THR A 1 140 ? 1.335 3.781 -7.664 1 95.25 140 THR A N 1
ATOM 1087 C CA . THR A 1 140 ? 1.985 4.789 -8.492 1 95.25 140 THR A CA 1
ATOM 1088 C C . THR A 1 140 ? 2.186 6.086 -7.711 1 95.25 140 THR A C 1
ATOM 1090 O O . THR A 1 140 ? 1.26 6.574 -7.062 1 95.25 140 THR A O 1
ATOM 1093 N N . ASN A 1 141 ? 3.406 6.586 -7.723 1 92.38 141 ASN A N 1
ATOM 1094 C CA . ASN A 1 141 ? 3.613 7.98 -7.344 1 92.38 141 ASN A CA 1
ATOM 1095 C C . ASN A 1 141 ? 2.941 8.93 -8.328 1 92.38 141 ASN A C 1
ATOM 1097 O O . ASN A 1 141 ? 3.316 8.992 -9.5 1 92.38 141 ASN A O 1
ATOM 1101 N N . VAL A 1 142 ? 2.023 9.758 -7.902 1 88.81 142 VAL A N 1
ATOM 1102 C CA . VAL A 1 142 ? 1.176 10.516 -8.812 1 88.81 142 VAL A CA 1
ATOM 1103 C C . VAL A 1 142 ? 1.979 11.656 -9.438 1 88.81 142 VAL A C 1
ATOM 1105 O O . VAL A 1 142 ? 1.568 12.234 -10.445 1 88.81 142 VAL A O 1
ATOM 1108 N N . GLN A 1 143 ? 3.094 12 -8.836 1 88.5 143 GLN A N 1
ATOM 1109 C CA . GLN A 1 143 ? 3.918 13.062 -9.406 1 88.5 143 GLN A CA 1
ATOM 1110 C C . GLN A 1 143 ? 4.562 12.617 -10.711 1 88.5 143 GLN A C 1
ATOM 1112 O O . GLN A 1 143 ? 5.145 11.531 -10.789 1 88.5 143 GLN A O 1
ATOM 1117 N N . ALA A 1 144 ? 4.48 13.453 -11.703 1 89.88 144 ALA A N 1
ATOM 1118 C CA . ALA A 1 144 ? 5.02 13.148 -13.023 1 89.88 144 ALA A CA 1
ATOM 1119 C C . ALA A 1 144 ? 6.48 13.57 -13.125 1 89.88 144 ALA A C 1
ATOM 1121 O O . ALA A 1 144 ? 6.926 14.477 -12.414 1 89.88 144 ALA A O 1
ATOM 1122 N N . VAL A 1 145 ? 7.148 12.812 -13.922 1 91.25 145 VAL A N 1
ATOM 1123 C CA . VAL A 1 145 ? 8.469 13.289 -14.328 1 91.25 145 VAL A CA 1
ATOM 1124 C C . VAL A 1 145 ? 8.328 14.406 -15.352 1 91.25 145 VAL A C 1
ATOM 1126 O O . VAL A 1 145 ? 7.527 14.305 -16.281 1 91.25 145 VAL A O 1
ATOM 1129 N N . GLU A 1 146 ? 8.992 15.477 -15.148 1 85.81 146 GLU A N 1
ATOM 1130 C CA . GLU A 1 146 ? 8.797 16.656 -15.977 1 85.81 146 GLU A CA 1
ATOM 1131 C C . GLU A 1 146 ? 9.781 16.688 -17.141 1 85.81 146 GLU A C 1
ATOM 1133 O O . GLU A 1 146 ? 9.43 17.125 -18.25 1 85.81 146 GLU A O 1
ATOM 1138 N N . ASN A 1 147 ? 10.891 16.25 -16.906 1 84 147 ASN A N 1
ATOM 1139 C CA . ASN A 1 147 ? 11.922 16.359 -17.922 1 84 147 ASN A CA 1
ATOM 1140 C C . ASN A 1 147 ? 12.047 15.07 -18.734 1 84 147 ASN A C 1
ATOM 1142 O O . ASN A 1 147 ? 12.383 14.023 -18.172 1 84 147 ASN A O 1
ATOM 1146 N N . ASN A 1 148 ? 11.719 15.031 -20.016 1 91.38 148 ASN A N 1
ATOM 1147 C CA . ASN A 1 148 ? 11.891 13.961 -21 1 91.38 148 ASN A CA 1
ATOM 1148 C C . ASN A 1 148 ? 11.219 12.672 -20.547 1 91.38 148 ASN A C 1
ATOM 1150 O O . ASN A 1 148 ? 11.891 11.656 -20.344 1 91.38 148 ASN A O 1
ATOM 1154 N N . PRO A 1 149 ? 9.906 12.648 -20.469 1 94.38 149 PRO A N 1
ATOM 1155 C CA . PRO A 1 149 ? 9.172 11.477 -19.984 1 94.38 149 PRO A CA 1
ATOM 1156 C C . PRO A 1 149 ? 9.414 10.234 -20.844 1 94.38 149 PRO A C 1
ATOM 1158 O O . PRO A 1 149 ? 9.453 9.117 -20.328 1 94.38 149 PRO A O 1
ATOM 1161 N N . THR A 1 150 ? 9.617 10.414 -22.109 1 94.75 150 THR A N 1
ATOM 1162 C CA . THR A 1 150 ? 9.836 9.281 -23 1 94.75 150 THR A CA 1
ATOM 1163 C C . THR A 1 150 ? 11.156 8.586 -22.672 1 94.75 150 THR A C 1
ATOM 1165 O O . THR A 1 150 ? 11.203 7.359 -22.547 1 94.75 150 THR A O 1
ATOM 1168 N N . LEU A 1 151 ? 12.219 9.391 -22.562 1 94.94 151 LEU A N 1
ATOM 1169 C CA . LEU A 1 151 ? 13.516 8.82 -22.219 1 94.94 151 LEU A CA 1
ATOM 1170 C C . LEU A 1 151 ? 13.469 8.172 -20.844 1 94.94 151 LEU A C 1
ATOM 1172 O O . LEU A 1 151 ? 14.062 7.113 -20.625 1 94.94 151 LEU A O 1
ATOM 1176 N N . PHE A 1 152 ? 12.82 8.844 -19.938 1 96.62 152 PHE A N 1
ATOM 1177 C CA . PHE A 1 152 ? 12.688 8.289 -18.594 1 96.62 152 PHE A CA 1
ATOM 1178 C C . PHE A 1 152 ? 12.039 6.906 -18.641 1 96.62 152 PHE A C 1
ATOM 1180 O O . PHE A 1 152 ? 12.555 5.953 -18.047 1 96.62 152 PHE A O 1
ATOM 1187 N N . ASN A 1 153 ? 10.922 6.773 -19.375 1 96.69 153 ASN A N 1
ATOM 1188 C CA . ASN A 1 153 ? 10.227 5.5 -19.5 1 96.69 153 ASN A CA 1
ATOM 1189 C C . ASN A 1 153 ? 11.109 4.43 -20.125 1 96.69 153 ASN A C 1
ATOM 1191 O O . ASN A 1 153 ? 11.047 3.26 -19.734 1 96.69 153 ASN A O 1
ATOM 1195 N N . GLU A 1 154 ? 11.891 4.809 -21.062 1 96.5 154 GLU A N 1
ATOM 1196 C CA . GLU A 1 154 ? 12.812 3.869 -21.703 1 96.5 154 GLU A CA 1
ATOM 1197 C C . GLU A 1 154 ? 13.844 3.346 -20.703 1 96.5 154 GLU A C 1
ATOM 1199 O O . GLU A 1 154 ? 14.156 2.156 -20.688 1 96.5 154 GLU A O 1
ATOM 1204 N N . LYS A 1 155 ? 14.344 4.246 -19.875 1 97.44 155 LYS A N 1
ATOM 1205 C CA . LYS A 1 155 ? 15.336 3.863 -18.875 1 97.44 155 LYS A CA 1
ATOM 1206 C C . LYS A 1 155 ? 14.719 2.941 -17.828 1 97.44 155 LYS A C 1
ATOM 1208 O O . LYS A 1 155 ? 15.383 2.018 -17.344 1 97.44 155 LYS A O 1
ATOM 1213 N N . VAL A 1 156 ? 13.461 3.223 -17.469 1 98 156 VAL A N 1
ATOM 1214 C CA . VAL A 1 156 ? 12.742 2.346 -16.531 1 98 156 VAL A CA 1
ATOM 1215 C C . VAL A 1 156 ? 12.641 0.944 -17.141 1 98 156 VAL A C 1
ATOM 1217 O O . VAL A 1 156 ? 12.969 -0.045 -16.469 1 98 156 VAL A O 1
ATOM 1220 N N . GLN A 1 157 ? 12.258 0.875 -18.391 1 98 157 GLN A N 1
ATOM 1221 C CA . GLN A 1 157 ? 12.086 -0.411 -19.062 1 98 157 GLN A CA 1
ATOM 1222 C C . GLN A 1 157 ? 13.414 -1.162 -19.156 1 98 157 GLN A C 1
ATOM 1224 O O . GLN A 1 157 ? 13.469 -2.369 -18.922 1 98 157 GLN A O 1
ATOM 1229 N N . GLU A 1 158 ? 14.422 -0.478 -19.5 1 98 158 GLU A N 1
ATOM 1230 C CA . GLU A 1 158 ? 15.742 -1.091 -19.625 1 98 158 GLU A CA 1
ATOM 1231 C C . GLU A 1 158 ? 16.219 -1.658 -18.297 1 98 158 GLU A C 1
ATOM 1233 O O . GLU A 1 158 ? 16.672 -2.807 -18.234 1 98 158 GLU A O 1
ATOM 1238 N N . LEU A 1 159 ? 16.125 -0.828 -17.297 1 98.56 159 LEU A N 1
ATOM 1239 C CA . LEU A 1 159 ? 16.562 -1.27 -15.984 1 98.56 159 LEU A CA 1
ATOM 1240 C C . LEU A 1 159 ? 15.781 -2.508 -15.539 1 98.56 159 LEU A C 1
ATOM 1242 O O . LEU A 1 159 ? 16.375 -3.514 -15.156 1 98.56 159 LEU A O 1
ATOM 1246 N N . LEU A 1 160 ? 14.477 -2.457 -15.648 1 98.69 160 LEU A N 1
ATOM 1247 C CA . LEU A 1 160 ? 13.641 -3.537 -15.133 1 98.69 160 LEU A CA 1
ATOM 1248 C C . LEU A 1 160 ? 13.789 -4.789 -15.984 1 98.69 160 LEU A C 1
ATOM 1250 O O . LEU A 1 160 ? 13.711 -5.91 -15.477 1 98.69 160 LEU A O 1
ATOM 1254 N N . SER A 1 161 ? 14 -4.598 -17.312 1 98.5 161 SER A N 1
ATOM 1255 C CA . SER A 1 161 ? 14.25 -5.754 -18.156 1 98.5 161 SER A CA 1
ATOM 1256 C C . SER A 1 161 ? 15.539 -6.469 -17.75 1 98.5 161 SER A C 1
ATOM 1258 O O . SER A 1 161 ? 15.586 -7.699 -17.75 1 98.5 161 SER A O 1
ATOM 1260 N N . GLY A 1 162 ? 16.547 -5.703 -17.469 1 98.44 162 GLY A N 1
ATOM 1261 C CA . GLY A 1 162 ? 17.766 -6.301 -16.953 1 98.44 162 GLY A CA 1
ATOM 1262 C C . GLY A 1 162 ? 17.562 -7.051 -15.656 1 98.44 162 GLY A C 1
ATOM 1263 O O . GLY A 1 162 ? 18.094 -8.148 -15.469 1 98.44 162 GLY A O 1
ATOM 1264 N N . LEU A 1 163 ? 16.766 -6.484 -14.781 1 98.56 163 LEU A N 1
ATOM 1265 C CA . LEU A 1 163 ? 16.5 -7.117 -13.492 1 98.56 163 LEU A CA 1
ATOM 1266 C C . LEU A 1 163 ? 15.648 -8.367 -13.68 1 98.56 163 LEU A C 1
ATOM 1268 O O . LEU A 1 163 ? 15.789 -9.336 -12.922 1 98.56 163 LEU A O 1
ATOM 1272 N N . SER A 1 164 ? 14.734 -8.297 -14.664 1 98.62 164 SER A N 1
ATOM 1273 C CA . SER A 1 164 ? 13.953 -9.477 -15.008 1 98.62 164 SER A CA 1
ATOM 1274 C C . SER A 1 164 ? 14.859 -10.648 -15.383 1 98.62 164 SER A C 1
ATOM 1276 O O . SER A 1 164 ? 14.656 -11.773 -14.922 1 98.62 164 SER A O 1
ATOM 1278 N N . ASN A 1 165 ? 15.875 -10.367 -16.172 1 98.19 165 ASN A N 1
ATOM 1279 C CA . ASN A 1 165 ? 16.844 -11.391 -16.562 1 98.19 165 ASN A CA 1
ATOM 1280 C C . ASN A 1 165 ? 17.609 -11.914 -15.359 1 98.19 165 ASN A C 1
ATOM 1282 O O . ASN A 1 165 ? 17.797 -13.125 -15.211 1 98.19 165 ASN A O 1
ATOM 1286 N N . GLU A 1 166 ? 18 -11.055 -14.562 1 98.19 166 GLU A N 1
ATOM 1287 C CA . GLU A 1 166 ? 18.797 -11.438 -13.406 1 98.19 166 GLU A CA 1
ATOM 1288 C C . GLU A 1 166 ? 17.969 -12.258 -12.414 1 98.19 166 GLU A C 1
ATOM 1290 O O . GLU A 1 166 ? 18.422 -13.289 -11.922 1 98.19 166 GLU A O 1
ATOM 1295 N N . ALA A 1 167 ? 16.797 -11.781 -12.125 1 98.38 167 ALA A N 1
ATOM 1296 C CA . ALA A 1 167 ? 15.945 -12.453 -11.141 1 98.38 167 ALA A CA 1
ATOM 1297 C C . ALA A 1 167 ? 15.555 -13.844 -11.617 1 98.38 167 ALA A C 1
ATOM 1299 O O . ALA A 1 167 ? 15.484 -14.781 -10.812 1 98.38 167 ALA A O 1
ATOM 1300 N N . SER A 1 168 ? 15.336 -13.992 -12.891 1 97.88 168 SER A N 1
ATOM 1301 C CA . SER A 1 168 ? 14.812 -15.258 -13.406 1 97.88 168 SER A CA 1
ATOM 1302 C C . SER A 1 168 ? 15.945 -16.234 -13.688 1 97.88 168 SER A C 1
ATOM 1304 O O . SER A 1 168 ? 15.758 -17.453 -13.586 1 97.88 168 SER A O 1
ATOM 1306 N N . ASP A 1 169 ? 17.109 -15.82 -13.992 1 93.06 169 ASP A N 1
ATOM 1307 C CA . ASP A 1 169 ? 18.141 -16.719 -14.492 1 93.06 169 ASP A CA 1
ATOM 1308 C C . ASP A 1 169 ? 19.312 -16.812 -13.523 1 93.06 169 ASP A C 1
ATOM 1310 O O . ASP A 1 169 ? 19.953 -17.859 -13.406 1 93.06 169 ASP A O 1
ATOM 1314 N N . ALA A 1 170 ? 19.547 -15.852 -12.906 1 85.94 170 ALA A N 1
ATOM 1315 C CA . ALA A 1 170 ? 20.844 -15.773 -12.258 1 85.94 170 ALA A CA 1
ATOM 1316 C C . ALA A 1 170 ? 20.719 -15.938 -10.742 1 85.94 170 ALA A C 1
ATOM 1318 O O . ALA A 1 170 ? 21.656 -16.391 -10.078 1 85.94 170 ALA A O 1
ATOM 1319 N N . ASN A 1 171 ? 19.688 -15.586 -10.211 1 89.44 171 ASN A N 1
ATOM 1320 C CA . ASN A 1 171 ? 19.562 -15.547 -8.758 1 89.44 171 ASN A CA 1
ATOM 1321 C C . ASN A 1 171 ? 18.609 -16.641 -8.25 1 89.44 171 ASN A C 1
ATOM 1323 O O . ASN A 1 171 ? 17.422 -16.625 -8.57 1 89.44 171 ASN A O 1
ATOM 1327 N N . PRO A 1 172 ? 19.125 -17.5 -7.465 1 92.62 172 PRO A N 1
ATOM 1328 C CA . PRO A 1 172 ? 18.266 -18.578 -6.949 1 92.62 172 PRO A CA 1
ATOM 1329 C C . PRO A 1 172 ? 17.125 -18.047 -6.086 1 92.62 172 PRO A C 1
ATOM 1331 O O . PRO A 1 172 ? 16.156 -18.781 -5.836 1 92.62 172 PRO A O 1
ATOM 1334 N N . LYS A 1 173 ? 17.188 -16.812 -5.656 1 95.44 173 LYS A N 1
ATOM 1335 C CA . LYS A 1 173 ? 16.109 -16.234 -4.852 1 95.44 173 LYS A CA 1
ATOM 1336 C C . LYS A 1 173 ? 15.055 -15.578 -5.738 1 95.44 173 LYS A C 1
ATOM 1338 O O . LYS A 1 173 ? 14.07 -15.023 -5.234 1 95.44 173 LYS A O 1
ATOM 1343 N N . PHE A 1 174 ? 15.297 -15.641 -7.062 1 98.19 174 PHE A N 1
ATOM 1344 C CA . PHE A 1 174 ? 14.398 -15 -8.016 1 98.19 174 PHE A CA 1
ATOM 1345 C C . PHE A 1 174 ? 14.164 -13.539 -7.633 1 98.19 174 PHE A C 1
ATOM 1347 O O . PHE A 1 174 ? 13.031 -13.062 -7.656 1 98.19 174 PHE A O 1
ATOM 1354 N N . TYR A 1 175 ? 15.266 -12.922 -7.309 1 98.06 175 TYR A N 1
ATOM 1355 C CA . TYR A 1 175 ? 15.258 -11.562 -6.773 1 98.06 175 TYR A CA 1
ATOM 1356 C C . TYR A 1 175 ? 16.406 -10.742 -7.363 1 98.06 175 TYR A C 1
ATOM 1358 O O . TYR A 1 175 ? 17.531 -11.227 -7.473 1 98.06 175 TYR A O 1
ATOM 1366 N N . ALA A 1 176 ? 16.016 -9.531 -7.719 1 98.12 176 ALA A N 1
ATOM 1367 C CA . ALA A 1 176 ? 17.062 -8.648 -8.219 1 98.12 176 ALA A CA 1
ATOM 1368 C C . ALA A 1 176 ? 16.734 -7.184 -7.953 1 98.12 176 ALA A C 1
ATOM 1370 O O . ALA A 1 176 ? 15.57 -6.777 -8.086 1 98.12 176 ALA A O 1
ATOM 1371 N N . THR A 1 177 ? 17.703 -6.48 -7.539 1 97.12 177 THR A N 1
ATOM 1372 C CA . THR A 1 177 ? 17.625 -5.027 -7.453 1 97.12 177 THR A CA 1
ATOM 1373 C C . THR A 1 177 ? 18.75 -4.375 -8.25 1 97.12 177 THR A C 1
ATOM 1375 O O . THR A 1 177 ? 19.766 -5.012 -8.547 1 97.12 177 THR A O 1
ATOM 1378 N N . GLY A 1 178 ? 18.5 -3.15 -8.633 1 97.31 178 GLY A N 1
ATOM 1379 C CA . GLY A 1 178 ? 19.516 -2.402 -9.375 1 97.31 178 GLY A CA 1
ATOM 1380 C C . GLY A 1 178 ? 19.219 -0.915 -9.438 1 97.31 178 GLY A C 1
ATOM 1381 O O . GLY A 1 178 ? 18.188 -0.459 -8.953 1 97.31 178 GLY A O 1
ATOM 1382 N N . GLU A 1 179 ? 20.234 -0.215 -9.875 1 96.81 179 GLU A N 1
ATOM 1383 C CA . GLU A 1 179 ? 20.078 1.229 -10.023 1 96.81 179 GLU A CA 1
ATOM 1384 C C . GLU A 1 179 ? 20.812 1.744 -11.258 1 96.81 179 GLU A C 1
ATOM 1386 O O . GLU A 1 179 ? 21.75 1.106 -11.734 1 96.81 179 GLU A O 1
ATOM 1391 N N . VAL A 1 180 ? 20.312 2.773 -11.797 1 96.75 180 VAL A N 1
ATOM 1392 C CA . VAL A 1 180 ? 20.969 3.469 -12.906 1 96.75 180 VAL A CA 1
ATOM 1393 C C . VAL A 1 180 ? 20.938 4.977 -12.664 1 96.75 180 VAL A C 1
ATOM 1395 O O . VAL A 1 180 ? 19.891 5.523 -12.281 1 96.75 180 VAL A O 1
ATOM 1398 N N . GLN A 1 181 ? 22.062 5.574 -12.734 1 95.25 181 GLN A N 1
ATOM 1399 C CA . GLN A 1 181 ? 22.125 7.027 -12.617 1 95.25 181 GLN A CA 1
ATOM 1400 C C . GLN A 1 181 ? 21.594 7.703 -13.875 1 95.25 181 GLN A C 1
ATOM 1402 O O . GLN A 1 181 ? 22.094 7.48 -14.977 1 95.25 181 GLN A O 1
ATOM 1407 N N . LEU A 1 182 ? 20.609 8.547 -13.719 1 93.81 182 LEU A N 1
ATOM 1408 C CA . LEU A 1 182 ? 19.984 9.211 -14.852 1 93.81 182 LEU A CA 1
ATOM 1409 C C . LEU A 1 182 ? 20.688 10.531 -15.156 1 93.81 182 LEU A C 1
ATOM 1411 O O . LEU A 1 182 ? 20.891 10.875 -16.328 1 93.81 182 LEU A O 1
ATOM 1415 N N . ASP A 1 183 ? 20.922 11.266 -14.164 1 89.25 183 ASP A N 1
ATOM 1416 C CA . ASP A 1 183 ? 21.688 12.508 -14.234 1 89.25 183 ASP A CA 1
ATOM 1417 C C . ASP A 1 183 ? 22.422 12.766 -12.922 1 89.25 183 ASP A C 1
ATOM 1419 O O . ASP A 1 183 ? 22.625 11.852 -12.125 1 89.25 183 ASP A O 1
ATOM 1423 N N . THR A 1 184 ? 22.906 13.977 -12.742 1 87 184 THR A N 1
ATOM 1424 C CA . THR A 1 184 ? 23.766 14.305 -11.609 1 87 184 THR A CA 1
ATOM 1425 C C . THR A 1 184 ? 23.047 14.086 -10.289 1 87 184 THR A C 1
ATOM 1427 O O . THR A 1 184 ? 23.656 13.68 -9.297 1 87 184 THR A O 1
ATOM 1430 N N . PHE A 1 185 ? 21.734 14.266 -10.281 1 84.44 185 PHE A N 1
ATOM 1431 C CA . PHE A 1 185 ? 21.047 14.312 -8.992 1 84.44 185 PHE A CA 1
ATOM 1432 C C . PHE A 1 185 ? 19.969 13.234 -8.906 1 84.44 185 PHE A C 1
A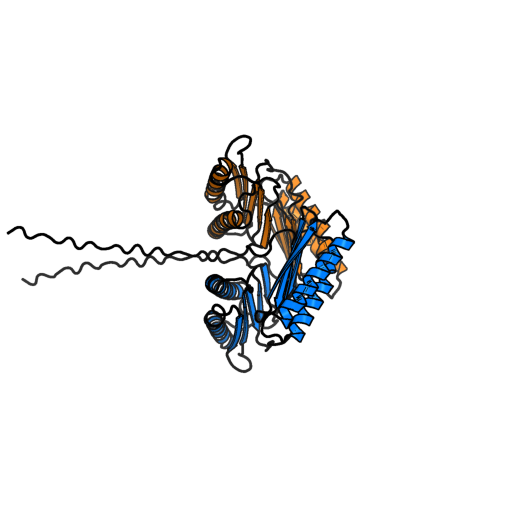TOM 1434 O O . PHE A 1 185 ? 19.312 13.094 -7.871 1 84.44 185 PHE A O 1
ATOM 1441 N N . THR A 1 186 ? 19.844 12.516 -9.969 1 89.38 186 THR A N 1
ATOM 1442 C CA . THR A 1 186 ? 18.703 11.602 -9.984 1 89.38 186 THR A CA 1
ATOM 1443 C C . THR A 1 186 ? 19.156 10.18 -10.281 1 89.38 186 THR A C 1
ATOM 1445 O O . THR A 1 186 ? 19.828 9.93 -11.281 1 89.38 186 THR A O 1
ATOM 1448 N N . THR A 1 187 ? 18.875 9.281 -9.383 1 93.88 187 THR A N 1
ATOM 1449 C CA . THR A 1 187 ? 19.125 7.859 -9.57 1 93.88 187 THR A CA 1
ATOM 1450 C C . THR A 1 187 ? 17.828 7.078 -9.609 1 93.88 187 THR A C 1
ATOM 1452 O O . THR A 1 187 ? 16.906 7.34 -8.82 1 93.88 187 THR A O 1
ATOM 1455 N N . LEU A 1 188 ? 17.703 6.219 -10.586 1 96.44 188 LEU A N 1
ATOM 1456 C CA . LEU A 1 188 ? 16.562 5.324 -10.742 1 96.44 188 LEU A CA 1
ATOM 1457 C C . LEU A 1 188 ? 16.844 3.969 -10.102 1 96.44 188 LEU A C 1
ATOM 1459 O O . LEU A 1 188 ? 17.875 3.355 -10.375 1 96.44 188 LEU A O 1
ATOM 1463 N N . TY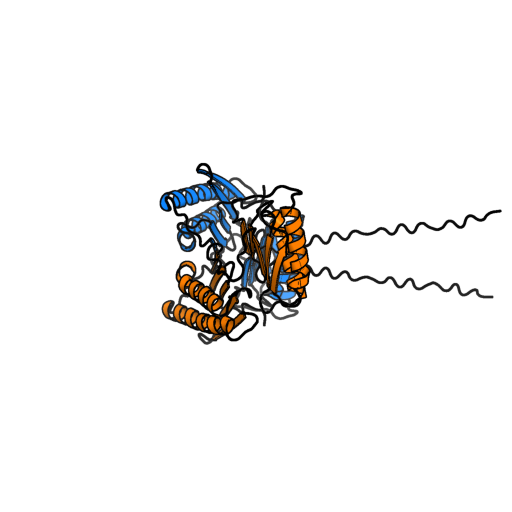R A 1 189 ? 15.977 3.578 -9.266 1 96.38 189 TYR A N 1
ATOM 1464 C CA . TYR A 1 189 ? 16.094 2.287 -8.602 1 96.38 189 TYR A CA 1
ATOM 1465 C C . TYR A 1 189 ? 15.023 1.321 -9.086 1 96.38 189 TYR A C 1
ATOM 1467 O O . TYR A 1 189 ? 13.906 1.734 -9.414 1 96.38 189 TYR A O 1
ATOM 1475 N N . GLY A 1 190 ? 15.375 0.025 -9.102 1 97.94 190 GLY A N 1
ATOM 1476 C CA . GLY A 1 190 ? 14.422 -0.985 -9.531 1 97.94 190 GLY A CA 1
ATOM 1477 C C . GLY A 1 190 ? 14.469 -2.25 -8.695 1 97.94 190 GLY A C 1
ATOM 1478 O O . GLY A 1 190 ? 15.461 -2.504 -8 1 97.94 190 GLY A O 1
ATOM 1479 N N . ILE A 1 191 ? 13.422 -2.994 -8.828 1 97.81 191 ILE A N 1
ATOM 1480 C CA . ILE A 1 191 ? 13.312 -4.27 -8.125 1 97.81 191 ILE A CA 1
ATOM 1481 C C . ILE A 1 191 ? 12.477 -5.242 -8.945 1 97.81 191 ILE A C 1
ATOM 1483 O O . ILE A 1 191 ? 11.531 -4.836 -9.625 1 97.81 191 ILE A O 1
ATOM 1487 N N . ALA A 1 192 ? 12.82 -6.473 -8.906 1 98.5 192 ALA A N 1
ATOM 1488 C CA . ALA A 1 192 ? 12.078 -7.566 -9.523 1 98.5 192 ALA A CA 1
ATOM 1489 C C . ALA A 1 192 ? 12.164 -8.836 -8.68 1 98.5 192 ALA A C 1
ATOM 1491 O O . ALA A 1 192 ? 13.25 -9.203 -8.211 1 98.5 192 ALA A O 1
ATOM 1492 N N . GLN A 1 193 ? 11.047 -9.477 -8.555 1 98.25 193 GLN A N 1
ATOM 1493 C CA . GLN A 1 193 ? 11.031 -10.695 -7.75 1 98.25 193 GLN A CA 1
ATOM 1494 C C . GLN A 1 193 ? 9.906 -11.633 -8.195 1 98.25 193 GLN A C 1
ATOM 1496 O O . GLN A 1 193 ? 8.797 -11.18 -8.484 1 98.25 193 GLN A O 1
ATOM 1501 N N . CYS A 1 194 ? 10.172 -12.898 -8.172 1 98.69 194 CYS A N 1
ATOM 1502 C CA . CYS A 1 194 ? 9.18 -13.93 -8.43 1 98.69 194 CYS A CA 1
ATOM 1503 C C . CYS A 1 194 ? 9.031 -14.852 -7.223 1 98.69 194 CYS A C 1
ATOM 1505 O O . CYS A 1 194 ? 9.953 -14.977 -6.414 1 98.69 194 CYS A O 1
ATOM 1507 N N . THR A 1 195 ? 7.836 -15.406 -7.148 1 98.44 195 THR A N 1
ATOM 1508 C CA . THR A 1 195 ? 7.742 -16.562 -6.258 1 98.44 195 THR A CA 1
ATOM 1509 C C . THR A 1 195 ? 8.562 -17.734 -6.805 1 98.44 195 THR A C 1
ATOM 1511 O O . THR A 1 195 ? 8.609 -17.953 -8.016 1 98.44 195 THR A O 1
ATOM 1514 N N . ARG A 1 196 ? 9.086 -18.516 -5.957 1 98.06 196 ARG A N 1
ATOM 1515 C CA . ARG A 1 196 ? 10.109 -19.484 -6.352 1 98.06 196 ARG A CA 1
ATOM 1516 C C . ARG A 1 196 ? 9.484 -20.828 -6.715 1 98.06 196 ARG A C 1
ATOM 1518 O O . ARG A 1 196 ? 10.188 -21.812 -6.902 1 98.06 196 ARG A O 1
ATOM 1525 N N . ASP A 1 197 ? 8.18 -20.875 -6.742 1 98.19 197 ASP A N 1
ATOM 1526 C CA . ASP A 1 197 ? 7.516 -22.062 -7.27 1 98.19 197 ASP A CA 1
ATOM 1527 C C . ASP A 1 197 ? 7.539 -22.078 -8.797 1 98.19 197 ASP A C 1
ATOM 1529 O O . ASP A 1 197 ? 7.316 -23.125 -9.414 1 98.19 197 ASP A O 1
ATOM 1533 N N . LEU A 1 198 ? 7.848 -20.938 -9.367 1 98.5 198 LEU A N 1
ATOM 1534 C CA . LEU A 1 198 ? 7.855 -20.828 -10.82 1 98.5 198 LEU A CA 1
ATOM 1535 C C . LEU A 1 198 ? 9.133 -21.406 -11.406 1 98.5 198 LEU A C 1
ATOM 1537 O O . LEU A 1 198 ? 10.172 -21.453 -10.734 1 98.5 198 LEU A O 1
ATOM 1541 N N . SER A 1 199 ? 9.008 -21.828 -12.656 1 97.88 199 SER A N 1
ATOM 1542 C CA . SER A 1 199 ? 10.219 -22.062 -13.43 1 97.88 199 SER A CA 1
ATOM 1543 C C . SER A 1 199 ? 10.898 -20.75 -13.812 1 97.88 199 SER A C 1
ATOM 1545 O O . SER A 1 199 ? 10.281 -19.688 -13.773 1 97.88 199 SER A O 1
ATOM 1547 N N . ASN A 1 200 ? 12.18 -20.875 -14.242 1 97.88 200 ASN A N 1
ATOM 1548 C CA . ASN A 1 200 ? 12.891 -19.703 -14.719 1 97.88 200 ASN A CA 1
ATOM 1549 C C . ASN A 1 200 ? 12.148 -19.016 -15.867 1 97.88 200 ASN A C 1
ATOM 1551 O O . ASN A 1 200 ? 12.023 -17.797 -15.891 1 97.88 200 ASN A O 1
ATOM 1555 N N . VAL A 1 201 ? 11.617 -19.828 -16.703 1 97.81 201 VAL A N 1
ATOM 1556 C CA . VAL A 1 201 ? 10.93 -19.312 -17.875 1 97.81 201 VAL A CA 1
ATOM 1557 C C . VAL A 1 201 ? 9.648 -18.594 -17.453 1 97.81 201 VAL A C 1
ATOM 1559 O O . VAL A 1 201 ? 9.367 -17.484 -17.938 1 97.81 201 VAL A O 1
ATOM 1562 N N . ASN A 1 202 ? 8.883 -19.188 -16.531 1 98.44 202 ASN A N 1
ATOM 1563 C CA . ASN A 1 202 ? 7.641 -18.578 -16.062 1 98.44 202 ASN A CA 1
ATOM 1564 C C . ASN A 1 202 ? 7.902 -17.312 -15.242 1 98.44 202 ASN A C 1
ATOM 1566 O O . ASN A 1 202 ? 7.129 -16.359 -15.305 1 98.44 202 ASN A O 1
ATOM 1570 N N . CYS A 1 203 ? 9 -17.375 -14.523 1 98.62 203 CYS A N 1
ATOM 1571 C CA . CYS A 1 203 ? 9.375 -16.172 -13.797 1 98.62 203 CYS A CA 1
ATOM 1572 C C . CYS A 1 203 ? 9.641 -15.016 -14.766 1 98.62 203 CYS A C 1
ATOM 1574 O O . CYS A 1 203 ? 9.062 -13.938 -14.617 1 98.62 203 CYS A O 1
ATOM 1576 N N . LYS A 1 204 ? 10.43 -15.273 -15.703 1 98.44 204 LYS A N 1
ATOM 1577 C CA . LYS A 1 204 ? 10.742 -14.227 -16.672 1 98.44 204 LYS A CA 1
ATOM 1578 C C . LYS A 1 204 ? 9.484 -13.727 -17.375 1 98.44 204 LYS A C 1
ATOM 1580 O O . LYS A 1 204 ? 9.297 -12.516 -17.547 1 98.44 204 LYS A O 1
ATOM 1585 N N . LYS A 1 205 ? 8.664 -14.633 -17.781 1 98.44 205 LYS A N 1
ATOM 1586 C CA . LYS A 1 205 ? 7.422 -14.273 -18.453 1 98.44 205 LYS A CA 1
ATOM 1587 C C . LYS A 1 205 ? 6.559 -13.383 -17.562 1 98.44 205 LYS A C 1
ATOM 1589 O O . LYS A 1 205 ? 6.02 -12.375 -18.031 1 98.44 205 LYS A O 1
ATOM 1594 N N . CYS A 1 206 ? 6.41 -13.773 -16.328 1 98.62 206 CYS A N 1
ATOM 1595 C CA . CYS A 1 206 ? 5.613 -13.008 -15.367 1 98.62 206 CYS A CA 1
ATOM 1596 C C . CYS A 1 206 ? 6.145 -11.586 -15.227 1 98.62 206 CYS A C 1
ATOM 1598 O O . CYS A 1 206 ? 5.375 -10.625 -15.281 1 98.62 206 CYS A O 1
ATOM 1600 N N . LEU A 1 207 ? 7.488 -11.469 -15.078 1 98.75 207 LEU A N 1
ATOM 1601 C CA . LEU A 1 207 ? 8.117 -10.164 -14.906 1 98.75 207 LEU A CA 1
ATOM 1602 C C . LEU A 1 207 ? 7.992 -9.328 -16.172 1 98.75 207 LEU A C 1
ATOM 1604 O O . LEU A 1 207 ? 7.676 -8.133 -16.109 1 98.75 207 LEU A O 1
ATOM 1608 N N . ASP A 1 208 ? 8.18 -9.961 -17.266 1 98.5 208 ASP A N 1
ATOM 1609 C CA . ASP A 1 208 ? 8.125 -9.227 -18.531 1 98.5 208 ASP A CA 1
ATOM 1610 C C . ASP A 1 208 ? 6.715 -8.703 -18.797 1 98.5 208 ASP A C 1
ATOM 1612 O O . ASP A 1 208 ? 6.551 -7.586 -19.297 1 98.5 208 ASP A O 1
ATOM 1616 N N . VAL A 1 209 ? 5.754 -9.5 -18.516 1 97.69 209 VAL A N 1
ATOM 1617 C CA . VAL A 1 209 ? 4.371 -9.055 -18.688 1 97.69 209 VAL A CA 1
ATOM 1618 C C . VAL A 1 209 ? 4.09 -7.887 -17.75 1 97.69 209 VAL A C 1
ATOM 1620 O O . VAL A 1 209 ? 3.465 -6.898 -18.141 1 97.69 209 VAL A O 1
ATOM 1623 N N . ALA A 1 210 ? 4.535 -7.977 -16.516 1 97.44 210 ALA A N 1
ATOM 1624 C CA . ALA A 1 210 ? 4.352 -6.891 -15.555 1 97.44 210 ALA A CA 1
ATOM 1625 C C . ALA A 1 210 ? 5.031 -5.609 -16.047 1 97.44 210 ALA A C 1
ATOM 1627 O O . ALA A 1 210 ? 4.457 -4.523 -15.945 1 97.44 210 ALA A O 1
ATOM 1628 N N . ILE A 1 211 ? 6.242 -5.746 -16.531 1 98.06 211 ILE A N 1
ATOM 1629 C CA . ILE A 1 211 ? 7.012 -4.605 -17.016 1 98.06 211 ILE A CA 1
ATOM 1630 C C . ILE A 1 211 ? 6.301 -3.971 -18.203 1 98.06 211 ILE A C 1
ATOM 1632 O O . ILE A 1 211 ? 6.176 -2.746 -18.281 1 98.06 211 ILE A O 1
ATOM 1636 N N . SER A 1 212 ? 5.824 -4.828 -19.078 1 95.38 212 SER A N 1
ATOM 1637 C CA . SER A 1 212 ? 5.129 -4.332 -20.266 1 95.38 212 SER A CA 1
ATOM 1638 C C . SER A 1 212 ? 3.85 -3.594 -19.891 1 95.38 212 SER A C 1
ATOM 1640 O O . SER A 1 212 ? 3.363 -2.756 -20.641 1 95.38 212 SER A O 1
ATOM 1642 N N . GLY A 1 213 ? 3.324 -3.91 -18.719 1 92.06 213 GLY A N 1
ATOM 1643 C CA . GLY A 1 213 ? 2.082 -3.303 -18.266 1 92.06 213 GLY A CA 1
ATOM 1644 C C . GLY A 1 213 ? 2.293 -2.018 -17.484 1 92.06 213 GLY A C 1
ATOM 1645 O O . GLY A 1 213 ? 1.333 -1.315 -17.172 1 92.06 213 GLY A O 1
ATOM 1646 N N . LEU A 1 214 ? 3.525 -1.601 -17.203 1 93.94 214 LEU A N 1
ATOM 1647 C CA . LEU A 1 214 ? 3.838 -0.461 -16.359 1 93.94 214 LEU A CA 1
ATOM 1648 C C . LEU A 1 214 ? 3.248 0.824 -16.922 1 93.94 214 LEU A C 1
ATOM 1650 O O . LEU A 1 214 ? 2.729 1.658 -16.172 1 93.94 214 LEU A O 1
ATOM 1654 N N . PRO A 1 215 ? 3.217 0.985 -18.266 1 90.75 215 PRO A N 1
ATOM 1655 C CA . PRO A 1 215 ? 2.67 2.236 -18.781 1 90.75 215 PRO A CA 1
ATOM 1656 C C . PRO A 1 215 ? 1.195 2.428 -18.438 1 90.75 215 PRO A C 1
ATOM 1658 O O . PRO A 1 215 ? 0.691 3.555 -18.469 1 90.75 215 PRO A O 1
ATOM 1661 N N . ASN A 1 216 ? 0.462 1.353 -18.156 1 89.19 216 ASN A N 1
ATOM 1662 C CA . ASN A 1 216 ? -0.948 1.461 -17.797 1 89.19 216 ASN A CA 1
ATOM 1663 C C . ASN A 1 216 ? -1.136 2.166 -16.453 1 89.19 216 ASN A C 1
ATOM 1665 O O . ASN A 1 216 ? -2.166 2.799 -16.219 1 89.19 216 ASN A O 1
ATOM 1669 N N . CYS A 1 217 ? -0.154 2.105 -15.648 1 90.5 217 CYS A N 1
ATOM 1670 C CA . CYS A 1 217 ? -0.314 2.705 -14.328 1 90.5 217 CYS A CA 1
ATOM 1671 C C . CYS A 1 217 ? 0.688 3.834 -14.117 1 90.5 217 CYS A C 1
ATOM 1673 O O . CYS A 1 217 ? 0.415 4.781 -13.375 1 90.5 217 CYS A O 1
ATOM 1675 N N . CYS A 1 218 ? 1.757 3.748 -14.734 1 94.5 218 CYS A N 1
ATOM 1676 C CA . CYS A 1 218 ? 2.869 4.539 -14.211 1 94.5 218 CYS A CA 1
ATOM 1677 C C . CYS A 1 218 ? 3.6 5.258 -15.336 1 94.5 218 CYS A C 1
ATOM 1679 O O . CYS A 1 218 ? 4.816 5.441 -15.281 1 94.5 218 CYS A O 1
ATOM 1681 N N . ASP A 1 219 ? 2.877 5.52 -16.375 1 93.19 219 ASP A N 1
ATOM 1682 C CA . ASP A 1 219 ? 3.488 6.234 -17.484 1 93.19 219 ASP A CA 1
ATOM 1683 C C . ASP A 1 219 ? 3.967 7.621 -17.062 1 93.19 219 ASP A C 1
ATOM 1685 O O . ASP A 1 219 ? 3.168 8.445 -16.609 1 93.19 219 ASP A O 1
ATOM 1689 N N . ALA A 1 220 ? 5.227 7.902 -17.188 1 94.44 220 ALA A N 1
ATOM 1690 C CA . ALA A 1 220 ? 5.855 9.188 -16.875 1 94.44 220 ALA A CA 1
ATOM 1691 C C . ALA A 1 220 ? 5.711 9.523 -15.398 1 94.44 220 ALA A C 1
ATOM 1693 O O . ALA A 1 220 ? 5.609 10.695 -15.031 1 94.44 220 ALA A O 1
ATOM 1694 N N . LYS A 1 221 ? 5.617 8.578 -14.594 1 95.69 221 LYS A N 1
ATOM 1695 C CA . LYS A 1 221 ? 5.504 8.789 -13.156 1 95.69 221 LYS A CA 1
ATOM 1696 C C . LYS A 1 221 ? 6.84 8.555 -12.461 1 95.69 221 LYS A C 1
ATOM 1698 O O . LYS A 1 221 ? 7.656 7.758 -12.922 1 95.69 221 LYS A O 1
ATOM 1703 N N . ARG A 1 222 ? 7.066 9.164 -11.328 1 94.56 222 ARG A N 1
ATOM 1704 C CA . ARG A 1 222 ? 8.336 9.133 -10.602 1 94.56 222 ARG A CA 1
ATOM 1705 C C . ARG A 1 222 ? 8.547 7.781 -9.93 1 94.56 222 ARG A C 1
ATOM 1707 O O . ARG A 1 222 ? 9.656 7.457 -9.508 1 94.56 222 ARG A O 1
ATOM 1714 N N . GLY A 1 223 ? 7.523 7.023 -9.789 1 95.75 223 GLY A N 1
ATOM 1715 C CA . GLY A 1 223 ? 7.57 5.699 -9.195 1 95.75 223 GLY A CA 1
ATOM 1716 C C . GLY A 1 223 ? 6.359 4.848 -9.523 1 95.75 223 GLY A C 1
ATOM 1717 O O . GLY A 1 223 ? 5.266 5.375 -9.742 1 95.75 223 GLY A O 1
ATOM 1718 N N . GLY A 1 224 ? 6.535 3.617 -9.523 1 96.19 224 GLY A N 1
ATOM 1719 C CA . GLY A 1 224 ? 5.48 2.668 -9.836 1 96.19 224 GLY A CA 1
ATOM 1720 C C . GLY A 1 224 ? 5.824 1.243 -9.445 1 96.19 224 GLY A C 1
ATOM 1721 O O . GLY A 1 224 ? 7 0.874 -9.398 1 96.19 224 GLY A O 1
ATOM 1722 N N . ARG A 1 225 ? 4.805 0.541 -9.188 1 96.31 225 ARG A N 1
ATOM 1723 C CA . ARG A 1 225 ? 4.953 -0.867 -8.828 1 96.31 225 ARG A CA 1
ATOM 1724 C C . ARG A 1 225 ? 3.768 -1.685 -9.328 1 96.31 225 ARG A C 1
ATOM 1726 O O . ARG A 1 225 ? 2.623 -1.232 -9.266 1 96.31 225 ARG A O 1
ATOM 1733 N N . VAL A 1 226 ? 4.066 -2.783 -9.883 1 97 226 VAL A N 1
ATOM 1734 C CA . VAL A 1 226 ? 3.07 -3.793 -10.227 1 97 226 VAL A CA 1
ATOM 1735 C C . VAL A 1 226 ? 3.32 -5.062 -9.414 1 97 226 VAL A C 1
ATOM 1737 O O . VAL A 1 226 ? 4.398 -5.656 -9.492 1 97 226 VAL A O 1
ATOM 1740 N N . VAL A 1 227 ? 2.309 -5.418 -8.672 1 96.94 227 VAL A N 1
ATOM 1741 C CA . VAL A 1 227 ? 2.48 -6.512 -7.723 1 96.94 227 VAL A CA 1
ATOM 1742 C C . VAL A 1 227 ? 1.441 -7.598 -7.996 1 96.94 227 VAL A C 1
ATOM 1744 O O . VAL A 1 227 ? 0.236 -7.344 -7.941 1 96.94 227 VAL A O 1
ATOM 1747 N N . GLY A 1 228 ? 1.9 -8.781 -8.281 1 97.44 228 GLY A N 1
ATOM 1748 C CA . GLY A 1 228 ? 1.029 -9.922 -8.516 1 97.44 228 GLY A CA 1
ATOM 1749 C C . GLY A 1 228 ? 1.271 -11.062 -7.551 1 97.44 228 GLY A C 1
ATOM 1750 O O . GLY A 1 228 ? 2.186 -11 -6.727 1 97.44 228 GLY A O 1
ATOM 1751 N N . GLY A 1 229 ? 0.477 -12.047 -7.715 1 97.62 229 GLY A N 1
ATOM 1752 C CA . GLY A 1 229 ? 0.582 -13.211 -6.855 1 97.62 229 GLY A CA 1
ATOM 1753 C C . GLY A 1 229 ? 1.82 -14.047 -7.129 1 97.62 229 GLY A C 1
ATOM 1754 O O . GLY A 1 229 ? 2.203 -14.883 -6.309 1 97.62 229 GLY A O 1
ATOM 1755 N N . SER A 1 230 ? 2.453 -13.719 -8.305 1 98.62 230 SER A N 1
ATOM 1756 C CA . SER A 1 230 ? 3.588 -14.562 -8.664 1 98.62 230 SER A CA 1
ATOM 1757 C C . SER A 1 230 ? 4.848 -13.734 -8.883 1 98.62 230 SER A C 1
ATOM 1759 O O . SER A 1 230 ? 5.953 -14.273 -8.938 1 98.62 230 SER A O 1
ATOM 1761 N N . CYS A 1 231 ? 4.652 -12.445 -9.086 1 98.5 231 CYS A N 1
ATOM 1762 C CA . CYS A 1 231 ? 5.832 -11.609 -9.305 1 98.5 231 CYS A CA 1
ATOM 1763 C C . CYS A 1 231 ? 5.535 -10.148 -9 1 98.5 231 CYS A C 1
ATOM 1765 O O . CYS A 1 231 ? 4.375 -9.773 -8.812 1 98.5 231 CYS A O 1
ATOM 1767 N N . ASN A 1 232 ? 6.574 -9.438 -8.812 1 96.12 232 ASN A N 1
ATOM 1768 C CA . ASN A 1 232 ? 6.52 -8.023 -8.461 1 96.12 232 ASN A CA 1
ATOM 1769 C C . ASN A 1 232 ? 7.66 -7.238 -9.102 1 96.12 232 ASN A C 1
ATOM 1771 O O . ASN A 1 232 ? 8.805 -7.699 -9.125 1 96.12 232 ASN A O 1
ATOM 1775 N N . VAL A 1 233 ? 7.27 -6.121 -9.734 1 97.94 233 VAL A N 1
ATOM 1776 C CA . VAL A 1 233 ? 8.273 -5.207 -10.266 1 97.94 233 VAL A CA 1
ATOM 1777 C C . VAL A 1 233 ? 7.973 -3.781 -9.812 1 97.94 233 VAL A C 1
ATOM 1779 O O . VAL A 1 233 ? 6.809 -3.416 -9.633 1 97.94 233 VAL A O 1
ATOM 1782 N N . GLY A 1 234 ? 9.039 -3.057 -9.609 1 97.56 234 GLY A N 1
ATOM 1783 C CA . GLY A 1 234 ? 8.852 -1.671 -9.211 1 97.56 234 GLY A CA 1
ATOM 1784 C C . GLY A 1 234 ? 10.078 -0.809 -9.469 1 97.56 234 GLY A C 1
ATOM 1785 O O . GLY A 1 234 ? 11.18 -1.327 -9.672 1 97.56 234 GLY A O 1
ATOM 1786 N N . PHE A 1 235 ? 9.828 0.491 -9.492 1 97.44 235 PHE A N 1
ATOM 1787 C CA . PHE A 1 235 ? 10.898 1.468 -9.633 1 97.44 235 PHE A CA 1
ATOM 1788 C C . PHE A 1 235 ? 10.602 2.719 -8.812 1 97.44 235 PHE A C 1
ATOM 1790 O O . PHE A 1 235 ? 9.438 3.018 -8.523 1 97.44 235 PHE A O 1
ATOM 1797 N N . GLU A 1 236 ? 11.664 3.338 -8.414 1 95.12 236 GLU A N 1
ATOM 1798 C CA . GLU A 1 236 ? 11.578 4.578 -7.648 1 95.12 236 GLU A CA 1
ATOM 1799 C C . GLU A 1 236 ? 12.773 5.48 -7.926 1 95.12 236 GLU A C 1
ATOM 1801 O O . GLU A 1 236 ? 13.781 5.039 -8.484 1 95.12 236 GLU A O 1
ATOM 1806 N N . LEU A 1 237 ? 12.633 6.707 -7.469 1 92.25 237 LEU A N 1
ATOM 1807 C CA . LEU A 1 237 ? 13.75 7.641 -7.555 1 92.25 237 LEU A CA 1
ATOM 1808 C C . LEU A 1 237 ? 14.422 7.812 -6.195 1 92.25 237 LEU A C 1
ATOM 1810 O O . LEU A 1 237 ? 15.125 8.797 -5.965 1 92.25 237 LEU A O 1
ATOM 1814 N N . TYR A 1 238 ? 14.133 6.941 -5.324 1 86.31 238 TYR A N 1
ATOM 1815 C CA . TYR A 1 238 ? 14.82 6.77 -4.051 1 86.31 238 TYR A CA 1
ATOM 1816 C C . TYR A 1 238 ? 15.086 5.293 -3.77 1 86.31 238 TYR A C 1
ATOM 1818 O O . TYR A 1 238 ? 14.445 4.418 -4.363 1 86.31 238 TYR A O 1
ATOM 1826 N N . PRO A 1 239 ? 15.945 5.004 -2.889 1 86 239 PRO A N 1
ATOM 1827 C CA . PRO A 1 239 ? 16.297 3.6 -2.662 1 86 239 PRO A CA 1
ATOM 1828 C C . PRO A 1 239 ? 15.117 2.762 -2.186 1 86 239 PRO A C 1
ATOM 1830 O O . PRO A 1 239 ? 14.398 3.166 -1.268 1 86 239 PRO A O 1
ATOM 1833 N N . ILE A 1 240 ? 14.883 1.673 -2.848 1 84.62 240 ILE A N 1
ATOM 1834 C CA . ILE A 1 240 ? 13.781 0.767 -2.527 1 84.62 240 ILE A CA 1
ATOM 1835 C C . ILE A 1 240 ? 14.172 -0.111 -1.34 1 84.62 240 ILE A C 1
ATOM 1837 O O . ILE A 1 240 ? 13.328 -0.435 -0.499 1 84.62 240 ILE A O 1
ATOM 1841 N N . VAL A 1 241 ? 15.383 -0.615 -1.384 1 78.62 241 VAL A N 1
ATOM 1842 C CA . VAL A 1 241 ? 15.883 -1.457 -0.301 1 78.62 241 VAL A CA 1
ATOM 1843 C C . VAL A 1 241 ? 16.953 -0.705 0.485 1 78.62 241 VAL A C 1
ATOM 1845 O O . VAL A 1 241 ? 17.688 0.108 -0.079 1 78.62 241 VAL A O 1
ATOM 1848 N N . GLY A 1 242 ? 16.672 -0.472 1.762 1 56.31 242 GLY A N 1
ATOM 1849 C CA . GLY A 1 242 ? 17.703 0.172 2.576 1 56.31 242 GLY A CA 1
ATOM 1850 C C . GLY A 1 242 ? 19.062 -0.483 2.457 1 56.31 242 GLY A C 1
ATOM 1851 O O . GLY A 1 242 ? 19.172 -1.709 2.521 1 56.31 242 GLY A O 1
ATOM 1852 N N . THR A 1 243 ? 19.859 -0.045 1.502 1 40.94 243 THR A N 1
ATOM 1853 C CA . THR A 1 243 ? 21.25 -0.425 1.678 1 40.94 243 THR A CA 1
ATOM 1854 C C . THR A 1 243 ? 21.797 0.117 2.996 1 40.94 243 THR A C 1
ATOM 1856 O O . THR A 1 243 ? 21.375 1.178 3.459 1 40.94 243 THR A O 1
ATOM 1859 N N . MET B 1 1 ? 29.25 -15.766 67.562 1 28.8 1 MET B N 1
ATOM 1860 C CA . MET B 1 1 ? 29.031 -16.531 66.375 1 28.8 1 MET B CA 1
ATOM 1861 C C . MET B 1 1 ? 27.984 -15.883 65.5 1 28.8 1 MET B C 1
ATOM 1863 O O . MET B 1 1 ? 26.797 -15.828 65.875 1 28.8 1 MET B O 1
ATOM 1867 N N . ILE B 1 2 ? 28.391 -14.812 64.688 1 35.88 2 ILE B N 1
ATOM 1868 C CA . ILE B 1 2 ? 27.656 -13.906 63.844 1 35.88 2 ILE B CA 1
ATOM 1869 C C . ILE B 1 2 ? 27.078 -14.68 62.656 1 35.88 2 ILE B C 1
ATOM 1871 O O . ILE B 1 2 ? 27.812 -15.258 61.875 1 35.88 2 ILE B O 1
ATOM 1875 N N . PHE B 1 3 ? 25.984 -15.367 62.844 1 42.19 3 PHE B N 1
ATOM 1876 C CA . PHE B 1 3 ? 25.266 -16.031 61.75 1 42.19 3 PHE B CA 1
ATOM 1877 C C . PHE B 1 3 ? 24.953 -15.047 60.625 1 42.19 3 PHE B C 1
ATOM 1879 O O . PHE B 1 3 ? 24.266 -14.039 60.844 1 42.19 3 PHE B O 1
ATOM 1886 N N . SER B 1 4 ? 25.906 -14.914 59.688 1 42.12 4 SER B N 1
ATOM 1887 C CA . SER B 1 4 ? 25.734 -14.133 58.469 1 42.12 4 SER B CA 1
ATOM 1888 C C . SER B 1 4 ? 24.531 -14.602 57.688 1 42.12 4 SER B C 1
ATOM 1890 O O . SER B 1 4 ? 24.406 -15.781 57.344 1 42.12 4 SER B O 1
ATOM 1892 N N . LYS B 1 5 ? 23.359 -13.961 57.938 1 46.5 5 LYS B N 1
ATOM 1893 C CA . LYS B 1 5 ? 22.156 -14.109 57.125 1 46.5 5 LYS B CA 1
ATOM 1894 C C . LYS B 1 5 ? 22.453 -13.852 55.656 1 46.5 5 LYS B C 1
ATOM 1896 O O . LYS B 1 5 ? 22.875 -12.75 55.281 1 46.5 5 LYS B O 1
ATOM 1901 N N . SER B 1 6 ? 22.938 -14.945 54.875 1 43.12 6 SER B N 1
ATOM 1902 C CA . SER B 1 6 ? 23.109 -14.852 53.406 1 43.12 6 SER B CA 1
ATOM 1903 C C . SER B 1 6 ? 21.812 -14.414 52.75 1 43.12 6 SER B C 1
ATOM 1905 O O . SER B 1 6 ? 20.781 -15.055 52.906 1 43.12 6 SER B O 1
ATOM 1907 N N . ILE B 1 7 ? 21.625 -13.117 52.625 1 47.12 7 ILE B N 1
ATOM 1908 C CA . ILE B 1 7 ? 20.531 -12.617 51.781 1 47.12 7 ILE B CA 1
ATOM 1909 C C . ILE B 1 7 ? 20.656 -13.18 50.375 1 47.12 7 ILE B C 1
ATOM 1911 O O . ILE B 1 7 ? 21.688 -13.016 49.719 1 47.12 7 ILE B O 1
ATOM 1915 N N . PRO B 1 8 ? 19.938 -14.266 50.062 1 42.59 8 PRO B N 1
ATOM 1916 C CA . PRO B 1 8 ? 19.969 -14.688 48.656 1 42.59 8 PRO B CA 1
ATOM 1917 C C . PRO B 1 8 ? 19.688 -13.539 47.688 1 42.59 8 PRO B C 1
ATOM 1919 O O . PRO B 1 8 ? 18.75 -12.766 47.875 1 42.59 8 PRO B O 1
ATOM 1922 N N . LEU B 1 9 ? 20.75 -13.023 47 1 44.78 9 LEU B N 1
ATOM 1923 C CA . LEU B 1 9 ? 20.609 -12.109 45.844 1 44.78 9 LEU B CA 1
ATOM 1924 C C . LEU B 1 9 ? 19.641 -12.68 44.812 1 44.78 9 LEU B C 1
ATOM 1926 O O . LEU B 1 9 ? 19.938 -13.688 44.188 1 44.78 9 LEU B O 1
ATOM 1930 N N . CYS B 1 10 ? 18.391 -12.578 45 1 40.69 10 CYS B N 1
ATOM 1931 C CA . CYS B 1 10 ? 17.438 -12.789 43.938 1 40.69 10 CYS B CA 1
ATOM 1932 C C . CYS B 1 10 ? 17.844 -12.031 42.688 1 40.69 10 CYS B C 1
ATOM 1934 O O . CYS B 1 10 ? 17.812 -10.805 42.656 1 40.69 10 CYS B O 1
ATOM 1936 N N . PHE B 1 11 ? 18.812 -12.617 41.969 1 40.97 11 PHE B N 1
ATOM 1937 C CA . PHE B 1 11 ? 19.062 -12.164 40.594 1 40.97 11 PHE B CA 1
ATOM 1938 C C . PHE B 1 11 ? 17.766 -12.062 39.812 1 40.97 11 PHE B C 1
ATOM 1940 O O . PHE B 1 11 ? 17.156 -13.078 39.469 1 40.97 11 PHE B O 1
ATOM 1947 N N . LEU B 1 12 ? 17.016 -10.961 40.031 1 40.56 12 LEU B N 1
ATOM 1948 C CA . LEU B 1 12 ? 15.945 -10.578 39.125 1 40.56 12 LEU B CA 1
ATOM 1949 C C . LEU B 1 12 ? 16.438 -10.586 37.688 1 40.56 12 LEU B C 1
ATOM 1951 O O . LEU B 1 12 ? 17.25 -9.734 37.281 1 40.56 12 LEU B O 1
ATOM 1955 N N . ILE B 1 13 ? 16.531 -11.727 37.062 1 35.91 13 ILE B N 1
ATOM 1956 C CA . ILE B 1 13 ? 16.719 -11.781 35.594 1 35.91 13 ILE B CA 1
ATOM 1957 C C . ILE B 1 13 ? 15.648 -10.945 34.906 1 35.91 13 ILE B C 1
ATOM 1959 O O . ILE B 1 13 ? 14.461 -11.289 34.938 1 35.91 13 ILE B O 1
ATOM 1963 N N . LEU B 1 14 ? 15.867 -9.594 34.812 1 35.31 14 LEU B N 1
ATOM 1964 C CA . LEU B 1 14 ? 15.094 -8.75 33.906 1 35.31 14 LEU B CA 1
ATOM 1965 C C . LEU B 1 14 ? 15.117 -9.305 32.469 1 35.31 14 LEU B C 1
ATOM 1967 O O . LEU B 1 14 ? 16.141 -9.234 31.797 1 35.31 14 LEU B O 1
ATOM 1971 N N . CYS B 1 15 ? 14.305 -10.312 32.219 1 33.88 15 CYS B N 1
ATOM 1972 C CA . CYS B 1 15 ? 14.039 -10.727 30.844 1 33.88 15 CYS B CA 1
ATOM 1973 C C . CYS B 1 15 ? 13.594 -9.539 30 1 33.88 15 CYS B C 1
ATOM 1975 O O . CYS B 1 15 ? 12.508 -9 30.203 1 33.88 15 CYS B O 1
ATOM 1977 N N . PHE B 1 16 ? 14.484 -8.773 29.469 1 34.25 16 PHE B N 1
ATOM 1978 C CA . PHE B 1 16 ? 14.211 -7.824 28.391 1 34.25 16 PHE B CA 1
ATOM 1979 C C . PHE B 1 16 ? 13.438 -8.492 27.266 1 34.25 16 PHE B C 1
ATOM 1981 O O . PHE B 1 16 ? 14 -9.305 26.531 1 34.25 16 PHE B O 1
ATOM 1988 N N . PHE B 1 17 ? 12.164 -8.68 27.391 1 31.16 17 PHE B N 1
ATOM 1989 C CA . PHE B 1 17 ? 11.312 -9.008 26.266 1 31.16 17 PHE B CA 1
ATOM 1990 C C . PHE B 1 17 ? 11.461 -7.965 25.156 1 31.16 17 PHE B C 1
ATOM 1992 O O . PHE B 1 17 ? 10.953 -6.848 25.281 1 31.16 17 PHE B O 1
ATOM 1999 N N . HIS B 1 18 ? 12.453 -8.031 24.375 1 31.08 18 HIS B N 1
ATOM 2000 C CA . HIS B 1 18 ? 12.492 -7.285 23.125 1 31.08 18 HIS B CA 1
ATOM 2001 C C . HIS B 1 18 ? 11.273 -7.598 22.266 1 31.08 18 HIS B C 1
ATOM 2003 O O . HIS B 1 18 ? 11.141 -8.711 21.75 1 31.08 18 HIS B O 1
ATOM 2009 N N . HIS B 1 19 ? 10.195 -7.008 22.594 1 31.59 19 HIS B N 1
ATOM 2010 C CA . HIS B 1 19 ? 9.133 -6.973 21.609 1 31.59 19 HIS B CA 1
ATOM 2011 C C . HIS B 1 19 ? 9.641 -6.449 20.266 1 31.59 19 HIS B C 1
ATOM 2013 O O . HIS B 1 19 ? 9.961 -5.266 20.141 1 31.59 19 HIS B O 1
ATOM 2019 N N . SER B 1 20 ? 10.367 -7.234 19.594 1 33.31 20 SER B N 1
ATOM 2020 C CA . SER B 1 20 ? 10.531 -6.773 18.219 1 33.31 20 SER B CA 1
ATOM 2021 C C . SER B 1 20 ? 9.18 -6.457 17.578 1 33.31 20 SER B C 1
ATOM 2023 O O . SER B 1 20 ? 8.344 -7.344 17.422 1 33.31 20 SER B O 1
ATOM 2025 N N . ALA B 1 21 ? 8.688 -5.402 17.844 1 36.59 21 ALA B N 1
ATOM 2026 C CA . ALA B 1 21 ? 7.512 -4.898 17.141 1 36.59 21 ALA B CA 1
ATOM 2027 C C . ALA B 1 21 ? 7.633 -5.121 15.641 1 36.59 21 ALA B C 1
ATOM 2029 O O . ALA B 1 21 ? 8.609 -4.703 15.023 1 36.59 21 ALA B O 1
ATOM 2030 N N . ILE B 1 22 ? 7.355 -6.328 15.211 1 40.44 22 ILE B N 1
ATOM 2031 C CA . ILE B 1 22 ? 7.191 -6.512 13.773 1 40.44 22 ILE B CA 1
ATOM 2032 C C . ILE B 1 22 ? 6.496 -5.293 13.172 1 40.44 22 ILE B C 1
ATOM 2034 O O . ILE B 1 22 ? 5.324 -5.031 13.469 1 40.44 22 ILE B O 1
ATOM 2038 N N . GLY B 1 23 ? 7.148 -4.184 13.039 1 45.34 23 GLY B N 1
ATOM 2039 C CA . GLY B 1 23 ? 6.562 -2.93 12.586 1 45.34 23 GLY B CA 1
ATOM 2040 C C . GLY B 1 23 ? 5.762 -3.072 11.305 1 45.34 23 GLY B C 1
ATOM 2041 O O . GLY B 1 23 ? 6.105 -3.879 10.438 1 45.34 23 GLY B O 1
ATOM 2042 N N . ALA B 1 24 ? 4.488 -2.791 11.289 1 54.09 24 ALA B N 1
ATOM 2043 C CA . ALA B 1 24 ? 3.555 -2.648 10.172 1 54.09 24 ALA B CA 1
ATOM 2044 C C . ALA B 1 24 ? 4.242 -2.045 8.953 1 54.09 24 ALA B C 1
ATOM 2046 O O . ALA B 1 24 ? 5.066 -1.136 9.078 1 54.09 24 ALA B O 1
ATOM 2047 N N . SER B 1 25 ? 4.129 -2.77 7.699 1 75.31 25 SER B N 1
ATOM 2048 C CA . SER B 1 25 ? 4.691 -2.182 6.488 1 75.31 25 SER B CA 1
ATOM 2049 C C . SER B 1 25 ? 3.869 -0.99 6.016 1 75.31 25 SER B C 1
ATOM 2051 O O . SER B 1 25 ? 2.639 -1.055 5.977 1 75.31 25 SER B O 1
ATOM 2053 N N . PRO B 1 26 ? 4.477 0.066 5.906 1 88 26 PRO B N 1
ATOM 2054 C CA . PRO B 1 26 ? 3.766 1.232 5.379 1 88 26 PRO B CA 1
ATOM 2055 C C . PRO B 1 26 ? 3.275 1.027 3.947 1 88 26 PRO B C 1
ATOM 2057 O O . PRO B 1 26 ? 3.795 0.167 3.232 1 88 26 PRO B O 1
ATOM 2060 N N . LEU B 1 27 ? 2.219 1.667 3.629 1 91.12 27 LEU B N 1
ATOM 2061 C CA . LEU B 1 27 ? 1.757 1.704 2.246 1 91.12 27 LEU B CA 1
ATOM 2062 C C . LEU B 1 27 ? 2.744 2.461 1.363 1 91.12 27 LEU B C 1
ATOM 2064 O O . LEU B 1 27 ? 3.102 1.99 0.281 1 91.12 27 LEU B O 1
ATOM 2068 N N . TYR B 1 28 ? 3.113 3.621 1.848 1 92.25 28 TYR B N 1
ATOM 2069 C CA . TYR B 1 28 ? 3.992 4.5 1.086 1 92.25 28 TYR B CA 1
ATOM 2070 C C . TYR B 1 28 ? 4.672 5.516 1.997 1 92.25 28 TYR B C 1
ATOM 2072 O O . TYR B 1 28 ? 4.27 5.688 3.15 1 92.25 28 TYR B O 1
ATOM 2080 N N . HIS B 1 29 ? 5.703 6.125 1.503 1 93.06 29 HIS B N 1
ATOM 2081 C CA . HIS B 1 29 ? 6.336 7.234 2.207 1 93.06 29 HIS B CA 1
ATOM 2082 C C . HIS B 1 29 ? 7.051 8.172 1.235 1 93.06 29 HIS B C 1
ATOM 2084 O O . HIS B 1 29 ? 7.375 7.773 0.113 1 93.06 29 HIS B O 1
ATOM 2090 N N . PHE B 1 30 ? 7.188 9.445 1.631 1 94.06 30 PHE B N 1
ATOM 2091 C CA . PHE B 1 30 ? 7.98 10.422 0.893 1 94.06 30 PHE B CA 1
ATOM 2092 C C . PHE B 1 30 ? 8.93 11.172 1.826 1 94.06 30 PHE B C 1
ATOM 2094 O O . PHE B 1 30 ? 8.508 11.664 2.877 1 94.06 30 PHE B O 1
ATOM 2101 N N . CYS B 1 31 ? 10.203 11.172 1.491 1 94 31 CYS B N 1
ATOM 2102 C CA . CYS B 1 31 ? 11.148 12.133 2.059 1 94 31 CYS B CA 1
ATOM 2103 C C . CYS B 1 31 ? 11.227 13.391 1.204 1 94 31 CYS B C 1
ATOM 2105 O O . CYS B 1 31 ? 12.133 13.531 0.385 1 94 31 CYS B O 1
ATOM 2107 N N . PHE B 1 32 ? 10.391 14.344 1.444 1 93.19 32 PHE B N 1
ATOM 2108 C CA . PHE B 1 32 ? 10.102 15.312 0.394 1 93.19 32 PHE B CA 1
ATOM 2109 C C . PHE B 1 32 ? 10.945 16.562 0.569 1 93.19 32 PHE B C 1
ATOM 2111 O O . PHE B 1 32 ? 11.031 17.391 -0.34 1 93.19 32 PHE B O 1
ATOM 2118 N N . SER B 1 33 ? 11.438 16.766 1.766 1 92.69 33 SER B N 1
ATOM 2119 C CA . SER B 1 33 ? 12.258 17.969 1.938 1 92.69 33 SER B CA 1
ATOM 2120 C C . SER B 1 33 ? 13.625 17.797 1.285 1 92.69 33 SER B C 1
ATOM 2122 O O . SER B 1 33 ? 14.281 16.766 1.465 1 92.69 33 SER B O 1
ATOM 2124 N N . PRO B 1 34 ? 14.07 18.75 0.562 1 87.94 34 PRO B N 1
ATOM 2125 C CA . PRO B 1 34 ? 15.422 18.672 0.01 1 87.94 34 PRO B CA 1
ATOM 2126 C C . PRO B 1 34 ? 16.5 18.922 1.061 1 87.94 34 PRO B C 1
ATOM 2128 O O . PRO B 1 34 ? 17.688 18.688 0.806 1 87.94 34 PRO B O 1
ATOM 2131 N N . GLU B 1 35 ? 16.125 19.422 2.23 1 91.19 35 GLU B N 1
ATOM 2132 C CA . GLU B 1 35 ? 17.078 19.75 3.279 1 91.19 35 GLU B CA 1
ATOM 2133 C C . GLU B 1 35 ? 17.188 18.625 4.301 1 91.19 35 GLU B C 1
ATOM 2135 O O . GLU B 1 35 ? 16.203 17.953 4.602 1 91.19 35 GLU B O 1
ATOM 2140 N N . ASN B 1 36 ? 18.406 18.453 4.789 1 92.88 36 ASN B N 1
ATOM 2141 C CA . ASN B 1 36 ? 18.688 17.5 5.848 1 92.88 36 ASN B CA 1
ATOM 2142 C C . ASN B 1 36 ? 19.141 18.188 7.133 1 92.88 36 ASN B C 1
ATOM 2144 O O . ASN B 1 36 ? 19.594 19.328 7.098 1 92.88 36 ASN B O 1
ATOM 2148 N N . TYR B 1 37 ? 18.906 17.562 8.18 1 94.44 37 TYR B N 1
ATOM 2149 C CA . TYR B 1 37 ? 19.5 18 9.438 1 94.44 37 TYR B CA 1
ATOM 2150 C C . TYR B 1 37 ? 20.578 17.016 9.898 1 94.44 37 TYR B C 1
ATOM 2152 O O . TYR B 1 37 ? 20.734 15.945 9.32 1 94.44 37 TYR B O 1
ATOM 2160 N N . THR B 1 38 ? 21.391 17.438 10.844 1 91.81 38 THR B N 1
ATOM 2161 C CA . THR B 1 38 ? 22.484 16.578 11.305 1 91.81 38 THR B CA 1
ATOM 2162 C C . THR B 1 38 ? 22.078 15.844 12.586 1 91.81 38 THR B C 1
ATOM 2164 O O . THR B 1 38 ? 21.219 16.297 13.328 1 91.81 38 THR B O 1
ATOM 2167 N N . ALA B 1 39 ? 22.781 14.719 12.727 1 87.44 39 ALA B N 1
ATOM 2168 C CA . ALA B 1 39 ? 22.562 13.961 13.953 1 87.44 39 ALA B CA 1
ATOM 2169 C C . ALA B 1 39 ? 22.828 14.828 15.188 1 87.44 39 ALA B C 1
ATOM 2171 O O . ALA B 1 39 ? 23.766 15.625 15.203 1 87.44 39 ALA B O 1
ATOM 2172 N N . ASN B 1 40 ? 22.109 14.766 16.266 1 89.5 40 ASN B N 1
ATOM 2173 C CA . ASN B 1 40 ? 22.234 15.469 17.531 1 89.5 40 ASN B CA 1
ATOM 2174 C C . ASN B 1 40 ? 22.031 16.969 17.359 1 89.5 40 ASN B C 1
ATOM 2176 O O . ASN B 1 40 ? 22.609 17.766 18.109 1 89.5 40 ASN B O 1
ATOM 2180 N N . SER B 1 41 ? 21.422 17.312 16.344 1 94.06 41 SER B N 1
ATOM 2181 C CA . SER B 1 41 ? 21.094 18.719 16.125 1 94.06 41 SER B CA 1
ATOM 2182 C C . SER B 1 41 ? 19.859 19.125 16.922 1 94.06 41 SER B C 1
ATOM 2184 O O . SER B 1 41 ? 19.141 18.266 17.438 1 94.06 41 SER B O 1
ATOM 2186 N N . SER B 1 42 ? 19.672 20.469 17 1 95.81 42 SER B N 1
ATOM 2187 C CA . SER B 1 42 ? 18.484 20.984 17.656 1 95.81 42 SER B CA 1
ATOM 2188 C C . SER B 1 42 ? 17.219 20.562 16.922 1 95.81 42 SER B C 1
ATOM 2190 O O . SER B 1 42 ? 16.203 20.25 17.547 1 95.81 42 SER B O 1
ATOM 2192 N N . TYR B 1 43 ? 17.312 20.5 15.594 1 97.38 43 TYR B N 1
ATOM 2193 C CA . TYR B 1 43 ? 16.156 20.062 14.828 1 97.38 43 TYR B CA 1
ATOM 2194 C C . TYR B 1 43 ? 15.805 18.609 15.172 1 97.38 43 TYR B C 1
ATOM 2196 O O . TYR B 1 43 ? 14.633 18.297 15.383 1 97.38 43 TYR B O 1
ATOM 2204 N N . GLY B 1 44 ? 16.812 17.75 15.156 1 96.81 44 GLY B N 1
ATOM 2205 C CA . GLY B 1 44 ? 16.578 16.359 15.508 1 96.81 44 GLY B CA 1
ATOM 2206 C C . GLY B 1 44 ? 15.938 16.188 16.875 1 96.81 44 GLY B C 1
ATOM 2207 O O . GLY B 1 44 ? 15.047 15.352 17.047 1 96.81 44 GLY B O 1
ATOM 2208 N N . ALA B 1 45 ? 16.391 16.953 17.797 1 97 45 ALA B N 1
ATOM 2209 C CA . ALA B 1 45 ? 15.82 16.906 19.141 1 97 45 ALA B CA 1
ATOM 2210 C C . ALA B 1 45 ? 14.367 17.375 19.141 1 97 45 ALA B C 1
ATOM 2212 O O . ALA B 1 45 ? 13.516 16.781 19.812 1 97 45 ALA B O 1
ATOM 2213 N N . ASN B 1 46 ? 14.125 18.422 18.391 1 98.06 46 ASN B N 1
ATOM 2214 C CA . ASN B 1 46 ? 12.766 18.938 18.297 1 98.06 46 ASN B CA 1
ATOM 2215 C C . ASN B 1 46 ? 11.836 17.938 17.609 1 98.06 46 ASN B C 1
ATOM 2217 O O . ASN B 1 46 ? 10.656 17.844 17.969 1 98.06 46 ASN B O 1
ATOM 2221 N N . LEU B 1 47 ? 12.367 17.25 16.609 1 98.12 47 LEU B N 1
ATOM 2222 C CA . LEU B 1 47 ? 11.586 16.219 15.938 1 98.12 47 LEU B CA 1
ATOM 2223 C C . LEU B 1 47 ? 11.188 15.109 16.906 1 98.12 47 LEU B C 1
ATOM 2225 O O . LEU B 1 47 ? 10.039 14.656 16.906 1 98.12 47 LEU B O 1
ATOM 2229 N N . ASN B 1 48 ? 12.094 14.727 17.781 1 96.56 48 ASN B N 1
ATOM 2230 C CA . ASN B 1 48 ? 11.789 13.727 18.812 1 96.56 48 ASN B CA 1
ATOM 2231 C C . ASN B 1 48 ? 10.695 14.219 19.75 1 96.56 48 ASN B C 1
ATOM 2233 O O . ASN B 1 48 ? 9.797 13.453 20.109 1 96.56 48 ASN B O 1
ATOM 2237 N N . LEU B 1 49 ? 10.828 15.445 20.125 1 97.56 49 LEU B N 1
ATOM 2238 C CA . LEU B 1 49 ? 9.828 16.031 21.016 1 97.56 49 LEU B CA 1
ATOM 2239 C C . LEU B 1 49 ? 8.461 16.062 20.328 1 97.56 49 LEU B C 1
ATOM 2241 O O . LEU B 1 49 ? 7.441 15.805 20.969 1 97.56 49 LEU B O 1
ATOM 2245 N N . LEU B 1 50 ? 8.484 16.375 19.062 1 98.38 50 LEU B N 1
ATOM 2246 C CA . LEU B 1 50 ? 7.242 16.391 18.297 1 98.38 50 LEU B CA 1
ATOM 2247 C C . LEU B 1 50 ? 6.586 15.023 18.297 1 98.38 50 LEU B C 1
ATOM 2249 O O . LEU B 1 50 ? 5.383 14.898 18.531 1 98.38 50 LEU B O 1
ATOM 2253 N N . PHE B 1 51 ? 7.32 14 17.969 1 97.94 51 PHE B N 1
ATOM 2254 C CA . PHE B 1 51 ? 6.777 12.648 17.906 1 97.94 51 PHE B CA 1
ATOM 2255 C C . PHE B 1 51 ? 6.211 12.234 19.266 1 97.94 51 PHE B C 1
ATOM 2257 O O . PHE B 1 51 ? 5.129 11.648 19.344 1 97.94 51 PHE B O 1
ATOM 2264 N N . ASN B 1 52 ? 6.887 12.609 20.328 1 96.56 52 ASN B N 1
ATOM 2265 C CA . ASN B 1 52 ? 6.387 12.312 21.656 1 96.56 52 ASN B CA 1
ATOM 2266 C C . ASN B 1 52 ? 5.039 12.992 21.922 1 96.56 52 ASN B C 1
ATOM 2268 O O . ASN B 1 52 ? 4.145 12.391 22.516 1 96.56 52 ASN B O 1
ATOM 2272 N N . ARG B 1 53 ? 4.945 14.164 21.516 1 97.19 53 ARG B N 1
ATOM 2273 C CA . ARG B 1 53 ? 3.693 14.891 21.672 1 97.19 53 ARG B CA 1
ATOM 2274 C C . ARG B 1 53 ? 2.57 14.234 20.891 1 97.19 53 ARG B C 1
ATOM 2276 O O . ARG B 1 53 ? 1.447 14.109 21.375 1 97.19 53 ARG B O 1
ATOM 2283 N N . LEU B 1 54 ? 2.879 13.828 19.672 1 97.88 54 LEU B N 1
ATOM 2284 C CA . LEU B 1 54 ? 1.864 13.203 18.828 1 97.88 54 LEU B CA 1
ATOM 2285 C C . LEU B 1 54 ? 1.419 11.867 19.422 1 97.88 54 LEU B C 1
ATOM 2287 O O . LEU B 1 54 ? 0.242 11.508 19.328 1 97.88 54 LEU B O 1
ATOM 2291 N N . TYR B 1 55 ? 2.307 11.195 20.094 1 94.56 55 TYR B N 1
ATOM 2292 C CA . TYR B 1 55 ? 1.99 9.914 20.734 1 94.56 55 TYR B CA 1
ATOM 2293 C C . TYR B 1 55 ? 0.911 10.086 21.797 1 94.56 55 TYR B C 1
ATOM 2295 O O . TYR B 1 55 ? 0.094 9.188 22 1 94.56 55 TYR B O 1
ATOM 2303 N N . THR B 1 56 ? 0.994 11.164 22.344 1 94.69 56 THR B N 1
ATOM 2304 C CA . THR B 1 56 ? 0.081 11.414 23.453 1 94.69 56 THR B CA 1
ATOM 2305 C C . THR B 1 56 ? -1.224 12.031 22.953 1 94.69 56 THR B C 1
ATOM 2307 O O . THR B 1 56 ? -2.305 11.664 23.422 1 94.69 56 THR B O 1
ATOM 2310 N N . LYS B 1 57 ? -1.137 12.828 22.031 1 96.19 57 LYS B N 1
ATOM 2311 C CA . LYS B 1 57 ? -2.262 13.664 21.625 1 96.19 57 LYS B CA 1
ATOM 2312 C C . LYS B 1 57 ? -3.174 12.922 20.656 1 96.19 57 LYS B C 1
ATOM 2314 O O . LYS B 1 57 ? -4.383 13.156 20.625 1 96.19 57 LYS B O 1
ATOM 2319 N N . VAL B 1 58 ? -2.666 12.031 19.859 1 97.44 58 VAL B N 1
ATOM 2320 C CA . VAL B 1 58 ? -3.381 11.547 18.672 1 97.44 58 VAL B CA 1
ATOM 2321 C C . VAL B 1 58 ? -4.281 10.383 19.062 1 97.44 58 VAL B C 1
ATOM 2323 O O . VAL B 1 58 ? -5.449 10.328 18.672 1 97.44 58 VAL B O 1
ATOM 2326 N N . PRO B 1 59 ? -3.807 9.5 19.906 1 95.44 59 PRO B N 1
ATOM 2327 C CA . PRO B 1 59 ? -4.566 8.266 20.094 1 95.44 59 PRO B CA 1
ATOM 2328 C C . PRO B 1 59 ? -5.965 8.516 20.672 1 95.44 59 PRO B C 1
ATOM 2330 O O . PRO B 1 59 ? -6.938 7.902 20.219 1 95.44 59 PRO B O 1
ATOM 2333 N N . PRO B 1 60 ? -6.207 9.469 21.578 1 94.81 60 PRO B N 1
ATOM 2334 C CA . PRO B 1 60 ? -7.555 9.625 22.141 1 94.81 60 PRO B CA 1
ATOM 2335 C C . PRO B 1 60 ? -8.57 10.102 21.094 1 94.81 60 PRO B C 1
ATOM 2337 O O . PRO B 1 60 ? -9.734 9.688 21.141 1 94.81 60 PRO B O 1
ATOM 2340 N N . SER B 1 61 ? -8.188 10.867 20.172 1 94.94 61 SER B N 1
ATOM 2341 C CA . SER B 1 61 ? -9.148 11.469 19.25 1 94.94 61 SER B CA 1
ATOM 2342 C C . SER B 1 61 ? -8.914 10.992 17.828 1 94.94 61 SER B C 1
ATOM 2344 O O . SER B 1 61 ? -9.766 11.188 16.953 1 94.94 61 SER B O 1
ATOM 2346 N N . GLY B 1 62 ? -7.75 10.414 17.578 1 97.69 62 GLY B N 1
ATOM 2347 C CA . GLY B 1 62 ? -7.398 9.969 16.234 1 97.69 62 GLY B CA 1
ATOM 2348 C C . GLY B 1 62 ? -6.672 11.031 15.43 1 97.69 62 GLY B C 1
ATOM 2349 O O . GLY B 1 62 ? -6.305 10.797 14.273 1 97.69 62 GLY B O 1
ATOM 2350 N N . PHE B 1 63 ? -6.57 12.18 16.031 1 98.25 63 PHE B N 1
ATOM 2351 C CA . PHE B 1 63 ? -5.902 13.25 15.297 1 98.25 63 PHE B CA 1
ATOM 2352 C C . PHE B 1 63 ? -5.164 14.188 16.25 1 98.25 63 PHE B C 1
ATOM 2354 O O . PHE B 1 63 ? -5.633 14.453 17.359 1 98.25 63 PHE B O 1
ATOM 2361 N N . GLY B 1 64 ? -4.055 14.711 15.672 1 97.88 64 GLY B N 1
ATOM 2362 C CA . GLY B 1 64 ? -3.326 15.727 16.406 1 97.88 64 GLY B CA 1
ATOM 2363 C C . GLY B 1 64 ? -2.273 16.438 15.57 1 97.88 64 GLY B C 1
ATOM 2364 O O . GLY B 1 64 ? -1.772 15.867 14.594 1 97.88 64 GLY B O 1
ATOM 2365 N N . LEU B 1 65 ? -2.066 17.625 15.852 1 97.75 65 LEU B N 1
ATOM 2366 C CA . LEU B 1 65 ? -0.961 18.375 15.258 1 97.75 65 LEU B CA 1
ATOM 2367 C C . LEU B 1 65 ? -0.129 19.047 16.344 1 97.75 65 LEU B C 1
ATOM 2369 O O . LEU B 1 65 ? -0.573 19.188 17.484 1 97.75 65 LEU B O 1
ATOM 2373 N N . GLY B 1 66 ? 1.074 19.422 15.992 1 97.5 66 GLY B N 1
ATOM 2374 C CA . GLY B 1 66 ? 1.956 20.094 16.938 1 97.5 66 GLY B CA 1
ATOM 2375 C C . GLY B 1 66 ? 3.17 20.719 16.281 1 97.5 66 GLY B C 1
ATOM 2376 O O . GLY B 1 66 ? 3.492 20.406 15.133 1 97.5 66 GLY B O 1
ATOM 2377 N N . SER B 1 67 ? 3.715 21.641 17.031 1 98 67 SER B N 1
ATOM 2378 C CA . SER B 1 67 ? 4.965 22.281 16.641 1 98 67 SER B CA 1
ATOM 2379 C C . SER B 1 67 ? 5.957 22.328 17.797 1 98 67 SER B C 1
ATOM 2381 O O . SER B 1 67 ? 5.566 22.516 18.953 1 98 67 SER B O 1
ATOM 2383 N N . THR B 1 68 ? 7.16 22.062 17.469 1 98.19 68 THR B N 1
ATOM 2384 C CA . THR B 1 68 ? 8.227 22.156 18.453 1 98.19 68 THR B CA 1
ATOM 2385 C C . THR B 1 68 ? 9.414 22.938 17.906 1 98.19 68 THR B C 1
ATOM 2387 O O . THR B 1 68 ? 9.656 22.938 16.688 1 98.19 68 THR B O 1
ATOM 2390 N N . GLY B 1 69 ? 10.094 23.594 18.812 1 97.25 69 GLY B N 1
ATOM 2391 C CA . GLY B 1 69 ? 11.242 24.391 18.391 1 97.25 69 GLY B CA 1
ATOM 2392 C C . GLY B 1 69 ? 10.852 25.734 17.812 1 97.25 69 GLY B C 1
ATOM 2393 O O . GLY B 1 69 ? 9.68 26.109 17.828 1 97.25 69 GLY B O 1
ATOM 2394 N N . HIS B 1 70 ? 11.953 26.547 17.484 1 93.94 70 HIS B N 1
ATOM 2395 C CA . HIS B 1 70 ? 11.742 27.891 16.953 1 93.94 70 HIS B CA 1
ATOM 2396 C C . HIS B 1 70 ? 12.609 28.141 15.734 1 93.94 70 HIS B C 1
ATOM 2398 O O . HIS B 1 70 ? 13.648 27.5 15.555 1 93.94 70 HIS B O 1
ATOM 2404 N N . ALA B 1 71 ? 12.102 28.953 14.875 1 91.88 71 ALA B N 1
ATOM 2405 C CA . ALA B 1 71 ? 12.828 29.469 13.719 1 91.88 71 ALA B CA 1
ATOM 2406 C C . ALA B 1 71 ? 13.352 28.328 12.852 1 91.88 71 ALA B C 1
ATOM 2408 O O . ALA B 1 71 ? 12.586 27.438 12.461 1 91.88 71 ALA B O 1
ATOM 2409 N N . GLN B 1 72 ? 14.695 28.25 12.656 1 90.88 72 GLN B N 1
ATOM 2410 C CA . GLN B 1 72 ? 15.273 27.312 11.703 1 90.88 72 GLN B CA 1
ATOM 2411 C C . GLN B 1 72 ? 15.227 25.891 12.25 1 90.88 72 GLN B C 1
ATOM 2413 O O . GLN B 1 72 ? 15.445 24.922 11.508 1 90.88 72 GLN B O 1
ATOM 2418 N N . ASN B 1 73 ? 14.828 25.75 13.5 1 94.88 73 ASN B N 1
ATOM 2419 C CA . ASN B 1 73 ? 14.781 24.422 14.109 1 94.88 73 ASN B CA 1
ATOM 2420 C C . ASN B 1 73 ? 13.352 24.031 14.469 1 94.88 73 ASN B C 1
ATOM 2422 O O . ASN B 1 73 ? 13.141 23.125 15.281 1 94.88 73 ASN B O 1
ATOM 2426 N N . GLN B 1 74 ? 12.461 24.766 13.898 1 97.12 74 GLN B N 1
ATOM 2427 C CA . GLN B 1 74 ? 11.062 24.453 14.148 1 97.12 74 GLN B CA 1
ATOM 2428 C C . GLN B 1 74 ? 10.625 23.234 13.352 1 97.12 74 GLN B C 1
ATOM 2430 O O . GLN B 1 74 ? 10.992 23.078 12.188 1 97.12 74 GLN B O 1
ATOM 2435 N N . VAL B 1 75 ? 9.867 22.344 13.984 1 98.25 75 VAL B N 1
ATOM 2436 C CA . VAL B 1 75 ? 9.281 21.188 13.336 1 98.25 75 VAL B CA 1
ATOM 2437 C C . VAL B 1 75 ? 7.77 21.188 13.531 1 98.25 75 VAL B C 1
ATOM 2439 O O . VAL B 1 75 ? 7.281 21.328 14.656 1 98.25 75 VAL B O 1
ATOM 2442 N N . ASN B 1 76 ? 7.074 21.141 12.469 1 98.62 76 ASN B N 1
ATOM 2443 C CA . ASN B 1 76 ? 5.621 21.016 12.477 1 98.62 76 ASN B CA 1
ATOM 2444 C C . ASN B 1 76 ? 5.172 19.625 12.039 1 98.62 76 ASN B C 1
ATOM 2446 O O . ASN B 1 76 ? 5.754 19.047 11.125 1 98.62 76 ASN B O 1
ATOM 2450 N N . GLY B 1 77 ? 4.246 19.094 12.75 1 98.69 77 GLY B N 1
ATOM 2451 C CA . GLY B 1 77 ? 3.828 17.766 12.352 1 98.69 77 GLY B CA 1
ATOM 2452 C C . GLY B 1 77 ? 2.391 17.453 12.727 1 98.69 77 GLY B C 1
ATOM 2453 O O . GLY B 1 77 ? 1.799 18.141 13.562 1 98.69 77 GLY B O 1
ATOM 2454 N N . LEU B 1 78 ? 1.814 16.5 12.078 1 98.69 78 LEU B N 1
ATOM 2455 C CA . LEU B 1 78 ? 0.49 15.977 12.398 1 98.69 78 LEU B CA 1
ATOM 2456 C C . LEU B 1 78 ? 0.424 14.469 12.18 1 98.69 78 LEU B C 1
ATOM 2458 O O . LEU B 1 78 ? 1.265 13.906 11.477 1 98.69 78 LEU B O 1
ATOM 2462 N N . ALA B 1 79 ? -0.495 13.859 12.859 1 98.69 79 ALA B N 1
ATOM 2463 C CA . ALA B 1 79 ? -0.83 12.453 12.656 1 98.69 79 ALA B CA 1
ATOM 2464 C C . ALA B 1 79 ? -2.342 12.242 12.656 1 98.69 79 ALA B C 1
ATOM 2466 O O . ALA B 1 79 ? -3.078 12.984 13.305 1 98.69 79 ALA B O 1
ATOM 2467 N N . LEU B 1 80 ? -2.732 11.344 11.812 1 98.44 80 LEU B N 1
ATOM 2468 C CA . LEU B 1 80 ? -4.145 11.039 11.633 1 98.44 80 LEU B CA 1
ATOM 2469 C C . LEU B 1 80 ? -4.379 9.531 11.617 1 98.44 80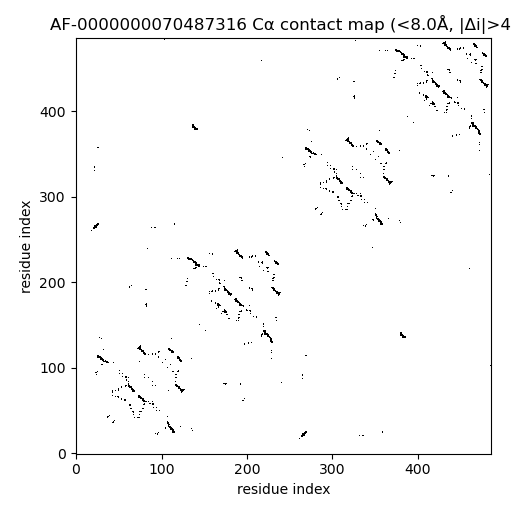 LEU B C 1
ATOM 2471 O O . LEU B 1 80 ? -3.684 8.805 10.906 1 98.44 80 LEU B O 1
ATOM 2475 N N . CYS B 1 81 ? -5.266 9.117 12.461 1 97.06 81 CYS B N 1
ATOM 2476 C CA . CYS B 1 81 ? -5.801 7.77 12.344 1 97.06 81 CYS B CA 1
ATOM 2477 C C . CYS B 1 81 ? -7.164 7.781 11.656 1 97.06 81 CYS B C 1
ATOM 2479 O O . CYS B 1 81 ? -7.93 8.734 11.812 1 97.06 81 CYS B O 1
ATOM 2481 N N . ARG B 1 82 ? -7.348 6.75 10.961 1 95.62 82 ARG B N 1
ATOM 2482 C CA . ARG B 1 82 ? -8.617 6.633 10.258 1 95.62 82 ARG B CA 1
ATOM 2483 C C . ARG B 1 82 ? -9.789 6.711 11.234 1 95.62 82 ARG B C 1
ATOM 2485 O O . ARG B 1 82 ? -9.664 6.328 12.398 1 95.62 82 ARG B O 1
ATOM 2492 N N . GLY B 1 83 ? -10.875 7.191 10.82 1 94.56 83 GLY B N 1
ATOM 2493 C CA . GLY B 1 83 ? -12 7.531 11.672 1 94.56 83 GLY B CA 1
ATOM 2494 C C . GLY B 1 83 ? -12.547 6.348 12.445 1 94.56 83 GLY B C 1
ATOM 2495 O O . GLY B 1 83 ? -13.211 6.52 13.469 1 94.56 83 GLY B O 1
ATOM 2496 N N . ASP B 1 84 ? -12.281 5.172 12 1 92.94 84 ASP B N 1
ATOM 2497 C CA . ASP B 1 84 ? -12.875 3.988 12.609 1 92.94 84 ASP B CA 1
ATOM 2498 C C . ASP B 1 84 ? -11.859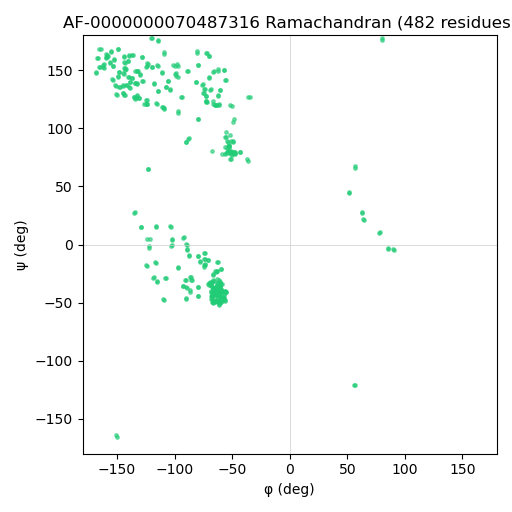 3.268 13.5 1 92.94 84 ASP B C 1
ATOM 2500 O O . ASP B 1 84 ? -12.195 2.268 14.141 1 92.94 84 ASP B O 1
ATOM 2504 N N . VAL B 1 85 ? -10.688 3.752 13.578 1 92.88 85 VAL B N 1
ATOM 2505 C CA . VAL B 1 85 ? -9.602 3.053 14.258 1 92.88 85 VAL B CA 1
ATOM 2506 C C . VAL B 1 85 ? -9.695 3.287 15.758 1 92.88 85 VAL B C 1
ATOM 2508 O O . VAL B 1 85 ? -9.969 4.402 16.203 1 92.88 85 VAL B O 1
ATOM 2511 N N . SER B 1 86 ? -9.445 2.273 16.516 1 92.88 86 SER B N 1
ATOM 2512 C CA . SER B 1 86 ? -9.438 2.396 17.969 1 92.88 86 SER B CA 1
ATOM 2513 C C . SER B 1 86 ? -8.242 3.207 18.453 1 92.88 86 SER B C 1
ATOM 2515 O O . SER B 1 86 ? -7.234 3.311 17.766 1 92.88 86 SER B O 1
ATOM 2517 N N . SER B 1 87 ? -8.383 3.668 19.688 1 94.81 87 SER B N 1
ATOM 2518 C CA . SER B 1 87 ? -7.297 4.438 20.281 1 94.81 87 SER B CA 1
ATOM 2519 C C . SER B 1 87 ? -6.031 3.598 20.422 1 94.81 87 SER B C 1
ATOM 2521 O O . SER B 1 87 ? -4.922 4.102 20.219 1 94.81 87 SER B O 1
ATOM 2523 N N . GLN B 1 88 ? -6.203 2.381 20.719 1 92.12 88 GLN B N 1
ATOM 2524 C CA . GLN B 1 88 ? -5.062 1.486 20.875 1 92.12 88 GLN B CA 1
ATOM 2525 C C . GLN B 1 88 ? -4.332 1.27 19.562 1 92.12 88 GLN B C 1
ATOM 2527 O O . GLN B 1 88 ? -3.105 1.367 19.5 1 92.12 88 GLN B O 1
ATOM 2532 N N . ASN B 1 89 ? -5.113 0.938 18.547 1 90.25 89 ASN B N 1
ATOM 2533 C CA . ASN B 1 89 ? -4.52 0.737 17.219 1 90.25 89 ASN B CA 1
ATOM 2534 C C . ASN B 1 89 ? -3.891 2.021 16.688 1 90.25 89 ASN B C 1
ATOM 2536 O O . ASN B 1 89 ? -2.85 1.981 16.031 1 90.25 89 ASN B O 1
ATOM 2540 N N . CYS B 1 90 ? -4.555 3.084 17.047 1 95.12 90 CYS B N 1
ATOM 2541 C CA . CYS B 1 90 ? -4.012 4.383 16.656 1 95.12 90 CYS B CA 1
ATOM 2542 C C . CYS B 1 90 ? -2.66 4.629 17.312 1 95.12 90 CYS B C 1
ATOM 2544 O O . CYS B 1 90 ? -1.71 5.047 16.641 1 95.12 90 CYS B O 1
ATOM 2546 N N . ASN B 1 91 ? -2.586 4.395 18.547 1 94.62 91 ASN B N 1
ATOM 2547 C CA . ASN B 1 91 ? -1.338 4.574 19.281 1 94.62 91 ASN B CA 1
ATOM 2548 C C . ASN B 1 91 ? -0.209 3.742 18.688 1 94.62 91 ASN B C 1
ATOM 2550 O O . ASN B 1 91 ? 0.878 4.262 18.422 1 94.62 91 ASN B O 1
ATOM 2554 N N . THR B 1 92 ? -0.496 2.529 18.406 1 91.12 92 THR B N 1
ATOM 2555 C CA . THR B 1 92 ? 0.487 1.62 17.812 1 91.12 92 THR B CA 1
ATOM 2556 C C . THR B 1 92 ? 0.951 2.127 16.453 1 91.12 92 THR B C 1
ATOM 2558 O O . THR B 1 92 ? 2.145 2.096 16.156 1 91.12 92 THR B O 1
ATOM 2561 N N . CYS B 1 93 ? 0.034 2.604 15.719 1 93.56 93 CYS B N 1
ATOM 2562 C CA . CYS B 1 93 ? 0.342 3.074 14.375 1 93.56 93 CYS B CA 1
ATOM 2563 C C . CYS B 1 93 ? 1.224 4.316 14.422 1 93.56 93 CYS B C 1
ATOM 2565 O O . CYS B 1 93 ? 2.221 4.402 13.703 1 93.56 93 CYS B O 1
ATOM 2567 N N . VAL B 1 94 ? 0.881 5.199 15.258 1 95.81 94 VAL B N 1
ATOM 2568 C CA . VAL B 1 94 ? 1.605 6.465 15.305 1 95.81 94 VAL B CA 1
ATOM 2569 C C . VAL B 1 94 ? 3.023 6.227 15.82 1 95.81 94 VAL B C 1
ATOM 2571 O O . VAL B 1 94 ? 3.984 6.789 15.289 1 95.81 94 VAL B O 1
ATOM 2574 N N . ILE B 1 95 ? 3.146 5.391 16.766 1 93.81 95 ILE B N 1
ATOM 2575 C CA . ILE B 1 95 ? 4.469 5.059 17.281 1 93.81 95 ILE B CA 1
ATOM 2576 C C . ILE B 1 95 ? 5.293 4.375 16.203 1 93.81 95 ILE B C 1
ATOM 2578 O O . ILE B 1 95 ? 6.441 4.746 15.953 1 93.81 95 ILE B O 1
ATOM 2582 N N . GLY B 1 96 ? 4.703 3.379 15.555 1 91.31 96 GLY B N 1
ATOM 2583 C CA . GLY B 1 96 ? 5.391 2.691 14.469 1 91.31 96 GLY B CA 1
ATOM 2584 C C . GLY B 1 96 ? 5.785 3.613 13.336 1 91.31 96 GLY B C 1
ATOM 2585 O O . GLY B 1 96 ? 6.891 3.506 12.797 1 91.31 96 GLY B O 1
ATOM 2586 N N . ALA B 1 97 ? 4.926 4.52 13 1 95.12 97 ALA B N 1
ATOM 2587 C CA . ALA B 1 97 ? 5.168 5.461 11.906 1 95.12 97 ALA B CA 1
ATOM 2588 C C . ALA B 1 97 ? 6.355 6.367 12.219 1 95.12 97 ALA B C 1
ATOM 2590 O O . ALA B 1 97 ? 7.176 6.652 11.344 1 95.12 97 ALA B O 1
ATOM 2591 N N . SER B 1 98 ? 6.426 6.789 13.445 1 94.75 98 SER B N 1
ATOM 2592 C CA . SER B 1 98 ? 7.516 7.668 13.844 1 94.75 98 SER B CA 1
ATOM 2593 C C . SER B 1 98 ? 8.859 6.957 13.75 1 94.75 98 SER B C 1
ATOM 2595 O O . SER B 1 98 ? 9.844 7.539 13.281 1 94.75 98 SER B O 1
ATOM 2597 N N . LYS B 1 99 ? 8.891 5.77 14.117 1 91.56 99 LYS B N 1
ATOM 2598 C CA . LYS B 1 99 ? 10.117 4.98 14.031 1 91.56 99 LYS B CA 1
ATOM 2599 C C . LYS B 1 99 ? 10.508 4.73 12.57 1 91.56 99 LYS B C 1
ATOM 2601 O O . LYS B 1 99 ? 11.664 4.906 12.195 1 91.56 99 LYS B O 1
ATOM 2606 N N . GLU B 1 100 ? 9.523 4.398 11.797 1 91.38 100 GLU B N 1
ATOM 2607 C CA . GLU B 1 100 ? 9.773 4.07 10.398 1 91.38 100 GLU B CA 1
ATOM 2608 C C . GLU B 1 100 ? 10.242 5.297 9.625 1 91.38 100 GLU B C 1
ATOM 2610 O O . GLU B 1 100 ? 11.109 5.191 8.75 1 91.38 100 GLU B O 1
ATOM 2615 N N . LEU B 1 101 ? 9.695 6.434 9.93 1 94 101 LEU B N 1
ATOM 2616 C CA . LEU B 1 101 ? 10.094 7.652 9.242 1 94 101 LEU B CA 1
ATOM 2617 C C . LEU B 1 101 ? 11.562 7.965 9.5 1 94 101 LEU B C 1
ATOM 2619 O O . LEU B 1 101 ? 12.273 8.43 8.609 1 94 101 LEU B O 1
ATOM 2623 N N . ARG B 1 102 ? 11.953 7.691 10.703 1 90.81 102 ARG B N 1
ATOM 2624 C CA . ARG B 1 102 ? 13.352 7.949 11.031 1 90.81 102 ARG B CA 1
ATOM 2625 C C . ARG B 1 102 ? 14.273 6.98 10.297 1 90.81 102 ARG B C 1
ATOM 2627 O O . ARG B 1 102 ? 15.391 7.344 9.922 1 90.81 102 ARG B O 1
ATOM 2634 N N . GLU B 1 103 ? 13.812 5.844 10.094 1 88.38 103 GLU B N 1
ATOM 2635 C CA . GLU B 1 103 ? 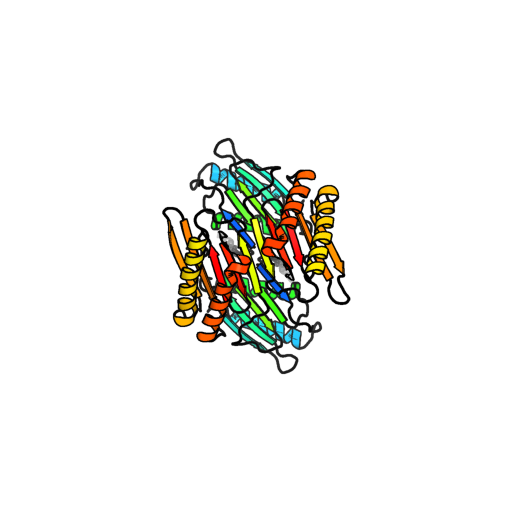14.625 4.82 9.438 1 88.38 103 GLU B CA 1
ATOM 2636 C C . GLU B 1 103 ? 14.648 5.023 7.926 1 88.38 103 GLU B C 1
ATOM 2638 O O . GLU B 1 103 ? 15.695 4.867 7.289 1 88.38 103 GLU B O 1
ATOM 2643 N N . ARG B 1 104 ? 13.57 5.445 7.363 1 88.88 104 ARG B N 1
ATOM 2644 C CA . ARG B 1 104 ? 13.445 5.516 5.914 1 88.88 104 ARG B CA 1
ATOM 2645 C C . ARG B 1 104 ? 13.891 6.875 5.387 1 88.88 104 ARG B C 1
ATOM 2647 O O . ARG B 1 104 ? 14.305 6.992 4.23 1 88.88 104 ARG B O 1
ATOM 2654 N N . CYS B 1 105 ? 13.703 7.824 6.18 1 93.06 105 CYS B N 1
ATOM 2655 C CA . CYS B 1 105 ? 14.094 9.188 5.824 1 93.06 105 CYS B CA 1
ATOM 2656 C C . CYS B 1 105 ? 15.055 9.766 6.855 1 93.06 105 CYS B C 1
ATOM 2658 O O . CYS B 1 105 ? 14.773 10.805 7.457 1 93.06 105 CYS B O 1
ATOM 2660 N N . PRO B 1 106 ? 16.219 9.109 6.891 1 91.81 106 PRO B N 1
ATOM 2661 C CA . PRO B 1 106 ? 17.156 9.594 7.91 1 91.81 106 PRO B CA 1
ATOM 2662 C C . PRO B 1 106 ? 17.609 11.031 7.66 1 91.81 106 PRO B C 1
ATOM 2664 O O . PRO B 1 106 ? 18 11.375 6.547 1 91.81 106 PRO B O 1
ATOM 2667 N N . TYR B 1 107 ? 17.328 11.883 8.602 1 93.69 107 TYR B N 1
ATOM 2668 C CA . TYR B 1 107 ? 17.828 13.242 8.703 1 93.69 107 TYR B CA 1
ATOM 2669 C C . TYR B 1 107 ? 17.078 14.172 7.754 1 93.69 107 TYR B C 1
ATOM 2671 O O . TYR B 1 107 ? 17.547 15.281 7.469 1 93.69 107 TYR B O 1
ATOM 2679 N N . SER B 1 108 ? 15.961 13.672 7.16 1 95.88 108 SER B N 1
ATOM 2680 C CA . SER B 1 108 ? 15.133 14.555 6.348 1 95.88 108 SER B CA 1
ATOM 2681 C C . SER B 1 108 ? 14.406 15.578 7.207 1 95.88 108 SER B C 1
ATOM 2683 O O . SER B 1 108 ? 13.914 15.25 8.289 1 95.88 108 SER B O 1
ATOM 2685 N N . LYS B 1 109 ? 14.25 16.75 6.727 1 97.19 109 LYS B N 1
ATOM 2686 C CA . LYS B 1 109 ? 13.539 17.781 7.477 1 97.19 109 LYS B CA 1
ATOM 2687 C C . LYS B 1 109 ? 12.047 17.719 7.195 1 97.19 109 LYS B C 1
ATOM 2689 O O . LYS B 1 109 ? 11.266 18.453 7.816 1 97.19 109 LYS B O 1
ATOM 2694 N N . GLY B 1 110 ? 11.664 16.938 6.219 1 97.56 110 GLY B N 1
ATOM 2695 C CA . GLY B 1 110 ? 10.266 16.734 5.898 1 97.56 110 GLY B CA 1
ATOM 2696 C C . GLY B 1 110 ? 9.977 15.375 5.301 1 97.56 110 GLY B C 1
ATOM 2697 O O . GLY B 1 110 ? 10.602 14.984 4.312 1 97.56 110 GLY B O 1
ATOM 2698 N N . ALA B 1 111 ? 9.016 14.727 5.871 1 97.56 111 ALA B N 1
ATOM 2699 C CA . ALA B 1 111 ? 8.648 13.391 5.41 1 97.56 111 ALA B CA 1
ATOM 2700 C C . ALA B 1 111 ? 7.203 13.062 5.77 1 97.56 111 ALA B C 1
ATOM 2702 O O . ALA B 1 111 ? 6.605 13.727 6.621 1 97.56 111 ALA B O 1
ATOM 2703 N N . VAL B 1 112 ? 6.676 12.195 5.043 1 97.88 112 VAL B N 1
ATOM 2704 C CA . VAL B 1 112 ? 5.332 11.688 5.301 1 97.88 112 VAL B CA 1
ATOM 2705 C C . VAL B 1 112 ? 5.293 10.18 5.062 1 97.88 112 VAL B C 1
ATOM 2707 O O . VAL B 1 112 ? 5.996 9.664 4.188 1 97.88 112 VAL B O 1
ATOM 2710 N N . ILE B 1 113 ? 4.512 9.477 5.879 1 96.31 113 ILE B N 1
ATOM 2711 C CA . ILE B 1 113 ? 4.359 8.031 5.75 1 96.31 113 ILE B CA 1
ATOM 2712 C C . ILE B 1 113 ? 2.896 7.645 5.949 1 96.31 113 ILE B C 1
ATOM 2714 O O . ILE B 1 113 ? 2.195 8.242 6.77 1 96.31 113 ILE B O 1
ATOM 2718 N N . TRP B 1 114 ? 2.416 6.699 5.137 1 96.06 114 TRP B N 1
ATOM 2719 C CA . TRP B 1 114 ? 1.04 6.219 5.223 1 96.06 114 TRP B CA 1
ATOM 2720 C C . TRP B 1 114 ? 1 4.738 5.574 1 96.06 114 TRP B C 1
ATOM 2722 O O . TRP B 1 114 ? 1.812 3.953 5.082 1 96.06 114 TRP B O 1
ATOM 2732 N N . TYR B 1 115 ? 0.121 4.473 6.395 1 92.62 115 TYR B N 1
ATOM 2733 C CA . TYR B 1 115 ? -0.38 3.123 6.629 1 92.62 115 TYR B CA 1
ATOM 2734 C C . TYR B 1 115 ? -1.839 3.002 6.207 1 92.62 115 TYR B C 1
ATOM 2736 O O . TYR B 1 115 ? -2.455 3.986 5.793 1 92.62 115 TYR B O 1
ATOM 2744 N N . ASP B 1 116 ? -2.348 1.812 6.293 1 87.75 116 ASP B N 1
ATOM 2745 C CA . ASP B 1 116 ? -3.744 1.648 5.898 1 87.75 116 ASP B CA 1
ATOM 2746 C C . ASP B 1 116 ? -4.66 2.537 6.734 1 87.75 116 ASP B C 1
ATOM 2748 O O . ASP B 1 116 ? -5.633 3.096 6.223 1 87.75 116 ASP B O 1
ATOM 2752 N N . HIS B 1 117 ? -4.246 2.709 8.055 1 90.12 117 HIS B N 1
ATOM 2753 C CA . HIS B 1 117 ? -5.234 3.393 8.883 1 90.12 117 HIS B CA 1
ATOM 2754 C C . HIS B 1 117 ? -4.605 4.562 9.633 1 90.12 117 HIS B C 1
ATOM 2756 O O . HIS B 1 117 ? -5.152 5.027 10.641 1 90.12 117 HIS B O 1
ATOM 2762 N N . CYS B 1 118 ? -3.428 4.98 9.227 1 95.5 118 CYS B N 1
ATOM 2763 C CA . CYS B 1 118 ? -2.914 6.199 9.836 1 95.5 118 CYS B CA 1
ATOM 2764 C C . CYS B 1 118 ? -1.911 6.891 8.922 1 95.5 118 CYS B C 1
ATOM 2766 O O . CYS B 1 118 ? -1.448 6.297 7.945 1 95.5 118 CYS B O 1
ATOM 2768 N N . LEU B 1 119 ? -1.628 8.062 9.211 1 97 119 LEU B N 1
ATOM 2769 C CA . LEU B 1 119 ? -0.716 8.945 8.492 1 97 119 LEU B CA 1
ATOM 2770 C C . LEU B 1 119 ? 0.087 9.797 9.469 1 97 119 LEU B C 1
ATOM 2772 O O . LEU B 1 119 ? -0.45 10.273 10.469 1 97 119 LEU B O 1
ATOM 2776 N N . LEU B 1 120 ? 1.371 9.938 9.211 1 98.31 120 LEU B N 1
ATOM 2777 C CA . LEU B 1 120 ? 2.213 10.844 9.984 1 98.31 120 LEU B CA 1
ATOM 2778 C C . LEU B 1 120 ? 3.072 11.703 9.062 1 98.31 120 LEU B C 1
ATOM 2780 O O . LEU B 1 120 ? 3.732 11.18 8.164 1 98.31 120 LEU B O 1
ATOM 2784 N N . LYS B 1 121 ? 3.02 12.992 9.266 1 98.56 121 LYS B N 1
ATOM 2785 C CA . LYS B 1 121 ? 3.75 13.953 8.438 1 98.56 121 LYS B CA 1
ATOM 2786 C C . LYS B 1 121 ? 4.453 14.992 9.305 1 98.56 121 LYS B C 1
ATOM 2788 O O . LYS B 1 121 ? 3.893 15.477 10.297 1 98.56 121 LYS B O 1
ATOM 2793 N N . TYR B 1 122 ? 5.668 15.336 8.93 1 98.44 122 TYR B N 1
ATOM 2794 C CA . TYR B 1 122 ? 6.352 16.438 9.586 1 98.44 122 TYR B CA 1
ATOM 2795 C C . TYR B 1 122 ? 7.137 17.281 8.578 1 98.44 122 TYR B C 1
ATOM 2797 O O . TYR B 1 122 ? 7.434 16.812 7.477 1 98.44 122 TYR B O 1
ATOM 2805 N N . SER B 1 123 ? 7.414 18.516 8.953 1 98.19 123 SER B N 1
ATOM 2806 C CA . SER B 1 123 ? 8.141 19.438 8.078 1 98.19 123 SER B CA 1
ATOM 2807 C C . SER B 1 123 ? 8.719 20.609 8.867 1 98.19 123 SER B C 1
ATOM 2809 O O . SER B 1 123 ? 8.211 20.953 9.938 1 98.19 123 SER B O 1
ATOM 2811 N N . ASP B 1 124 ? 9.719 21.141 8.336 1 97.31 124 ASP B N 1
ATOM 2812 C CA . ASP B 1 124 ? 10.266 22.375 8.891 1 97.31 124 ASP B CA 1
ATOM 2813 C C . ASP B 1 124 ? 9.453 23.594 8.453 1 97.31 124 ASP B C 1
ATOM 2815 O O . ASP B 1 124 ? 9.617 24.688 9 1 97.31 124 ASP B O 1
ATOM 2819 N N . VAL B 1 125 ? 8.578 23.406 7.551 1 96.12 125 VAL B N 1
ATOM 2820 C CA . VAL B 1 125 ? 7.66 24.438 7.078 1 96.12 125 VAL B CA 1
ATOM 2821 C C . VAL B 1 125 ? 6.27 24.203 7.664 1 96.12 125 VAL B C 1
ATOM 2823 O O . VAL B 1 125 ? 5.793 23.062 7.711 1 96.12 125 VAL B O 1
ATOM 2826 N N . ASN B 1 126 ? 5.684 25.297 8.164 1 96.69 126 ASN B N 1
ATOM 2827 C CA . ASN B 1 126 ? 4.309 25.172 8.641 1 96.69 126 ASN B CA 1
ATOM 2828 C C . ASN B 1 126 ? 3.344 24.891 7.492 1 96.69 126 ASN B C 1
ATOM 2830 O O . ASN B 1 126 ? 3.223 25.688 6.562 1 96.69 126 ASN B O 1
ATOM 2834 N N . PHE B 1 127 ? 2.641 23.797 7.559 1 97.75 127 PHE B N 1
ATOM 2835 C CA . PHE B 1 127 ? 1.763 23.391 6.469 1 97.75 127 PHE B CA 1
ATOM 2836 C C . PHE B 1 127 ? 0.326 23.25 6.953 1 97.75 127 PHE B C 1
ATOM 2838 O O . PHE B 1 127 ? -0.55 22.828 6.199 1 97.75 127 PHE B O 1
ATOM 2845 N N . PHE B 1 128 ? 0.009 23.594 8.211 1 98.25 128 PHE B N 1
ATOM 2846 C CA . PHE B 1 128 ? -1.315 23.375 8.781 1 98.25 128 PHE B CA 1
ATOM 2847 C C . PHE B 1 128 ? -2.375 24.141 7.992 1 98.25 128 PHE B C 1
ATOM 2849 O O . PHE B 1 128 ? -2.188 25.312 7.66 1 98.25 128 PHE B O 1
ATOM 2856 N N . GLY B 1 129 ? -3.447 23.406 7.703 1 98 129 GLY B N 1
ATOM 2857 C CA . GLY B 1 129 ? -4.586 24.047 7.047 1 98 129 GLY B CA 1
ATOM 2858 C C . GLY B 1 129 ? -4.441 24.109 5.539 1 98 129 GLY B C 1
ATOM 2859 O O . GLY B 1 129 ? -5.359 24.547 4.844 1 98 129 GLY B O 1
ATOM 2860 N N . GLN B 1 130 ? -3.299 23.656 5.035 1 97.94 130 GLN B N 1
ATOM 2861 C CA . GLN B 1 130 ? -3.045 23.703 3.6 1 97.94 130 GLN B CA 1
ATOM 2862 C C . GLN B 1 130 ? -3.164 22.312 2.975 1 97.94 130 GLN B C 1
ATOM 2864 O O . GLN B 1 130 ? -2.729 21.328 3.564 1 97.94 130 GLN B O 1
ATOM 2869 N N . ILE B 1 131 ? -3.74 22.328 1.807 1 98.25 131 ILE B N 1
ATOM 2870 C CA . ILE B 1 131 ? -3.859 21.062 1.098 1 98.25 131 ILE B CA 1
ATOM 2871 C C . ILE B 1 131 ? -2.492 20.641 0.566 1 98.25 131 ILE B C 1
ATOM 2873 O O . ILE B 1 131 ? -1.801 21.422 -0.085 1 98.25 131 ILE B O 1
ATOM 2877 N N . ASP B 1 132 ? -2.09 19.453 0.865 1 97.25 132 ASP B N 1
ATOM 2878 C CA . ASP B 1 132 ? -0.873 18.875 0.304 1 97.25 132 ASP B CA 1
ATOM 2879 C C . ASP B 1 132 ? -1.114 18.359 -1.109 1 97.25 132 ASP B C 1
ATOM 2881 O O . ASP B 1 132 ? -1.65 17.25 -1.287 1 97.25 132 ASP B O 1
ATOM 2885 N N . ASN B 1 133 ? -0.622 18.984 -2.113 1 90.25 133 ASN B N 1
ATOM 2886 C CA . ASN B 1 133 ? -0.848 18.609 -3.506 1 90.25 133 ASN B CA 1
ATOM 2887 C C . ASN B 1 133 ? 0.356 17.875 -4.094 1 90.25 133 ASN B C 1
ATOM 2889 O O . ASN B 1 133 ? 0.377 17.562 -5.285 1 90.25 133 ASN B O 1
ATOM 2893 N N . LYS B 1 134 ? 1.289 17.641 -3.291 1 91.06 134 LYS B N 1
ATOM 2894 C CA . LYS B 1 134 ? 2.537 17.109 -3.826 1 91.06 134 LYS B CA 1
ATOM 2895 C C . LYS B 1 134 ? 2.725 15.641 -3.432 1 91.06 134 LYS B C 1
ATOM 2897 O O . LYS B 1 134 ? 3.1 14.812 -4.266 1 91.06 134 LYS B O 1
ATOM 2902 N N . ASN B 1 135 ? 2.537 15.359 -2.215 1 94.5 135 ASN B N 1
ATOM 2903 C CA . ASN B 1 135 ? 2.775 14.016 -1.704 1 94.5 135 ASN B CA 1
ATOM 2904 C C . ASN B 1 135 ? 1.538 13.133 -1.849 1 94.5 135 ASN B C 1
ATOM 2906 O O . ASN B 1 135 ? 0.693 13.086 -0.953 1 94.5 135 ASN B O 1
ATOM 2910 N N . LYS B 1 136 ? 1.447 12.445 -2.939 1 95.44 136 LYS B N 1
ATOM 2911 C CA . LYS B 1 136 ? 0.265 11.656 -3.27 1 95.44 136 LYS B CA 1
ATOM 2912 C C . LYS B 1 136 ? 0.647 10.375 -4.004 1 95.44 136 LYS B C 1
ATOM 2914 O O . LYS B 1 136 ? 1.63 10.352 -4.75 1 95.44 136 LYS B O 1
ATOM 2919 N N . PHE B 1 137 ? -0.118 9.297 -3.795 1 95.69 137 PHE B N 1
ATOM 2920 C CA . PHE B 1 137 ? 0.03 8.07 -4.57 1 95.69 137 PHE B CA 1
ATOM 2921 C C . PHE B 1 137 ? -1.323 7.414 -4.805 1 95.69 137 PHE B C 1
ATOM 2923 O O . PHE B 1 137 ? -2.316 7.781 -4.172 1 95.69 137 PHE B O 1
ATOM 2930 N N . SER B 1 138 ? -1.365 6.547 -5.746 1 96.25 138 SER B N 1
ATOM 2931 C CA . SER B 1 138 ? -2.59 5.809 -6.031 1 96.25 138 SER B CA 1
ATOM 2932 C C . SER B 1 138 ? -2.348 4.305 -5.992 1 96.25 138 SER B C 1
ATOM 2934 O O . SER B 1 138 ? -1.213 3.848 -6.148 1 96.25 138 SER B O 1
ATOM 2936 N N . MET B 1 139 ? -3.334 3.592 -5.699 1 94.94 139 MET B N 1
ATOM 2937 C CA . MET B 1 139 ? -3.391 2.133 -5.738 1 94.94 139 MET B CA 1
ATOM 2938 C C . MET B 1 139 ? -4.582 1.656 -6.559 1 94.94 139 MET B C 1
ATOM 2940 O O . MET B 1 139 ? -5.672 2.232 -6.477 1 94.94 139 MET B O 1
ATOM 2944 N N . THR B 1 140 ? -4.387 0.609 -7.316 1 95.31 140 THR B N 1
ATOM 2945 C CA . THR B 1 140 ? -5.453 0.171 -8.211 1 95.31 140 THR B CA 1
ATOM 2946 C C . THR B 1 140 ? -5.484 -1.351 -8.312 1 95.31 140 THR B C 1
ATOM 2948 O O . THR B 1 140 ? -4.445 -1.987 -8.5 1 95.31 140 THR B O 1
ATOM 2951 N N . ASN B 1 141 ? -6.652 -1.92 -8.109 1 92.38 141 ASN B N 1
ATOM 2952 C CA . ASN B 1 141 ? -6.871 -3.295 -8.547 1 92.38 141 ASN B CA 1
ATOM 2953 C C . ASN B 1 141 ? -6.797 -3.42 -10.07 1 92.38 141 ASN B C 1
ATOM 2955 O O . ASN B 1 141 ? -7.625 -2.854 -10.781 1 92.38 141 ASN B O 1
ATOM 2959 N N . VAL B 1 142 ? -5.906 -4.207 -10.602 1 88.88 142 VAL B N 1
ATOM 2960 C CA . VAL B 1 142 ? -5.621 -4.195 -12.031 1 88.88 142 VAL B CA 1
ATOM 2961 C C . VAL B 1 142 ? -6.758 -4.871 -12.797 1 88.88 142 VAL B C 1
ATOM 2963 O O . VAL B 1 142 ? -6.887 -4.699 -14.008 1 88.88 142 VAL B O 1
ATOM 2966 N N . GLN B 1 143 ? -7.551 -5.66 -12.109 1 88.88 143 GLN B N 1
ATOM 2967 C CA . GLN B 1 143 ? -8.672 -6.309 -12.781 1 88.88 143 GLN B CA 1
ATOM 2968 C C . GLN B 1 143 ? -9.734 -5.289 -13.188 1 88.88 143 GLN B C 1
ATOM 2970 O O . GLN B 1 143 ? -10.141 -4.453 -12.375 1 88.88 143 GLN B O 1
ATOM 2975 N N . ALA B 1 144 ? -10.188 -5.395 -14.391 1 90.19 144 ALA B N 1
ATOM 2976 C CA . ALA B 1 144 ? -11.18 -4.473 -14.922 1 90.19 144 ALA B CA 1
ATOM 2977 C C . ALA B 1 144 ? -12.594 -4.957 -14.633 1 90.19 144 ALA B C 1
ATOM 2979 O O . ALA B 1 144 ? -12.82 -6.156 -14.453 1 90.19 144 ALA B O 1
ATOM 2980 N N . VAL B 1 145 ? -13.43 -3.977 -14.484 1 91.31 145 VAL B N 1
ATOM 2981 C CA . VAL B 1 145 ? -14.852 -4.316 -14.484 1 91.31 145 VAL B CA 1
ATOM 2982 C C . VAL B 1 145 ? -15.305 -4.641 -15.914 1 91.31 145 VAL B C 1
ATOM 2984 O O . VAL B 1 145 ? -14.953 -3.928 -16.859 1 91.31 145 VAL B O 1
ATOM 2987 N N . GLU B 1 146 ? -15.969 -5.719 -16.109 1 85.88 146 GLU B N 1
ATOM 2988 C CA . GLU B 1 146 ? -16.297 -6.195 -17.453 1 85.88 146 GLU B CA 1
ATOM 2989 C C . GLU B 1 146 ? -17.656 -5.688 -17.906 1 85.88 146 GLU B C 1
ATOM 2991 O O . GLU B 1 146 ? -17.859 -5.383 -19.078 1 85.88 146 GLU B O 1
ATOM 2996 N N . ASN B 1 147 ? -18.469 -5.617 -17.016 1 84.19 147 ASN B N 1
ATOM 2997 C CA . ASN B 1 147 ? -19.844 -5.262 -17.391 1 84.19 147 ASN B CA 1
ATOM 2998 C C . ASN B 1 147 ? -20.109 -3.773 -17.188 1 84.19 147 ASN B C 1
ATOM 3000 O O . ASN B 1 147 ? -20.047 -3.271 -16.062 1 84.19 147 ASN B O 1
ATOM 3004 N N . ASN B 1 148 ? -20.359 -2.975 -18.203 1 91.44 148 ASN B N 1
ATOM 3005 C CA . ASN B 1 148 ? -20.781 -1.577 -18.219 1 91.44 148 ASN B CA 1
ATOM 3006 C C . ASN B 1 148 ? -19.812 -0.685 -17.453 1 91.44 148 ASN B C 1
ATOM 3008 O O . ASN B 1 148 ? -20.188 -0.054 -16.469 1 91.44 148 ASN B O 1
ATOM 3012 N N . PRO B 1 149 ? -18.594 -0.534 -17.922 1 94.31 149 PRO B N 1
ATOM 3013 C CA . PRO B 1 149 ? -17.578 0.253 -17.219 1 94.31 149 PRO B CA 1
ATOM 3014 C C . PRO B 1 149 ? -17.984 1.714 -17.047 1 94.31 149 PRO B C 1
ATOM 3016 O O . PRO B 1 149 ? -17.641 2.33 -16.031 1 94.31 149 PRO B O 1
ATOM 3019 N N . THR B 1 150 ? -18.703 2.248 -17.953 1 94.69 150 THR B N 1
ATOM 3020 C CA . THR B 1 150 ? -19.109 3.645 -17.875 1 94.69 150 THR B CA 1
ATOM 3021 C C . THR B 1 150 ? -20.078 3.852 -16.703 1 94.69 150 THR B C 1
ATOM 3023 O O . THR B 1 150 ? -19.906 4.773 -15.898 1 94.69 150 THR B O 1
ATOM 3026 N N . LEU B 1 151 ? -21.094 2.998 -16.641 1 94.88 151 LEU B N 1
ATOM 3027 C CA . LEU B 1 151 ? -22.047 3.086 -15.531 1 94.88 151 LEU B CA 1
ATOM 3028 C C . LEU B 1 151 ? -21.344 2.844 -14.195 1 94.88 151 LEU B C 1
ATOM 3030 O O . LEU B 1 151 ? -21.656 3.508 -13.203 1 94.88 151 LEU B O 1
ATOM 3034 N N . PHE B 1 152 ? -20.484 1.865 -14.203 1 96.62 152 PHE B N 1
ATOM 3035 C CA . PHE B 1 152 ? -19.734 1.578 -12.984 1 96.62 152 PHE B CA 1
ATOM 3036 C C . PHE B 1 152 ? -18.984 2.816 -12.508 1 96.62 152 PHE B C 1
ATOM 3038 O O . PHE B 1 152 ? -19.078 3.188 -11.336 1 96.62 152 PHE B O 1
ATOM 3045 N N . ASN B 1 153 ? -18.266 3.504 -13.414 1 96.69 153 ASN B N 1
ATOM 3046 C CA . ASN B 1 153 ? -17.516 4.703 -13.07 1 96.69 153 ASN B CA 1
ATOM 3047 C C . ASN B 1 153 ? -18.422 5.809 -12.547 1 96.69 153 ASN B C 1
ATOM 3049 O O . ASN B 1 153 ? -18.047 6.547 -11.633 1 96.69 153 ASN B O 1
ATOM 3053 N N . GLU B 1 154 ? -19.578 5.914 -13.109 1 96.5 154 GLU B N 1
ATOM 3054 C CA . GLU B 1 154 ? -20.531 6.914 -12.648 1 96.5 154 GLU B CA 1
ATOM 3055 C C . GLU B 1 154 ? -20.969 6.633 -11.211 1 96.5 154 GLU B C 1
ATOM 3057 O O . GLU B 1 154 ? -21.094 7.555 -10.406 1 96.5 154 GLU B O 1
ATOM 3062 N N . LYS B 1 155 ? -21.203 5.371 -10.93 1 97.44 155 LYS B N 1
ATOM 3063 C CA . LYS B 1 155 ? -21.625 4.98 -9.586 1 97.44 155 LYS B CA 1
ATOM 3064 C C . LYS B 1 155 ? -20.516 5.219 -8.57 1 97.44 155 LYS B C 1
ATOM 3066 O O . LYS B 1 155 ? -20.781 5.609 -7.43 1 97.44 155 LYS B O 1
ATOM 3071 N N . VAL B 1 156 ? -19.266 4.961 -8.984 1 98 156 VAL B N 1
ATOM 3072 C CA . VAL B 1 156 ? -18.125 5.246 -8.125 1 98 156 VAL B CA 1
ATOM 3073 C C . VAL B 1 156 ? -18.078 6.738 -7.801 1 98 156 VAL B C 1
ATOM 3075 O O . VAL B 1 156 ? -17.969 7.121 -6.637 1 98 156 VAL B O 1
ATOM 3078 N N . GLN B 1 157 ? -18.25 7.562 -8.82 1 98 157 GLN B N 1
ATOM 3079 C CA . GLN B 1 157 ? -18.188 9.008 -8.641 1 98 157 GLN B CA 1
ATOM 3080 C C . GLN B 1 157 ? -19.328 9.492 -7.734 1 98 157 GLN B C 1
ATOM 3082 O O . GLN B 1 157 ? -19.109 10.328 -6.859 1 98 157 GLN B O 1
ATOM 3087 N N . GLU B 1 158 ? -20.469 8.984 -7.938 1 98 158 GLU B N 1
ATOM 3088 C CA . GLU B 1 158 ? -21.625 9.383 -7.141 1 98 158 GLU B CA 1
ATOM 3089 C C . GLU B 1 158 ? -21.438 9.023 -5.672 1 98 158 GLU B C 1
ATOM 3091 O O . GLU B 1 158 ? -21.656 9.859 -4.789 1 98 158 GLU B O 1
ATOM 3096 N N . LEU B 1 159 ? -21.047 7.812 -5.477 1 98.56 159 LEU B N 1
ATOM 3097 C CA . LEU B 1 159 ? -20.844 7.363 -4.105 1 98.56 159 LEU B CA 1
ATOM 3098 C C . LEU B 1 159 ? -19.781 8.227 -3.41 1 98.56 159 LEU B C 1
ATOM 3100 O O . LEU B 1 159 ? -20.031 8.742 -2.316 1 98.56 159 LEU B O 1
ATOM 3104 N N . LEU B 1 160 ? -18.656 8.414 -4.055 1 98.75 160 LEU B N 1
ATOM 3105 C CA . LEU B 1 160 ? -17.547 9.117 -3.422 1 98.75 160 LEU B CA 1
ATOM 3106 C C . LEU B 1 160 ? -17.859 10.602 -3.264 1 98.75 160 LEU B C 1
ATOM 3108 O O . LEU B 1 160 ? -17.422 11.234 -2.297 1 98.75 160 LEU B O 1
ATOM 3112 N N . SER B 1 161 ? -18.625 11.156 -4.23 1 98.5 161 SER B N 1
ATOM 3113 C CA . SER B 1 161 ? -19.047 12.547 -4.082 1 98.5 161 SER B CA 1
ATOM 3114 C C . SER B 1 161 ? -19.938 12.727 -2.854 1 98.5 161 SER B C 1
ATOM 3116 O O . SER B 1 161 ? -19.812 13.711 -2.131 1 98.5 161 SER B O 1
ATOM 3118 N N . GLY B 1 162 ? -20.844 11.805 -2.672 1 98.44 162 GLY B N 1
ATOM 3119 C CA . GLY B 1 162 ? -21.641 11.836 -1.461 1 98.44 162 GLY B CA 1
ATOM 3120 C C . GLY B 1 162 ? -20.812 11.734 -0.194 1 98.44 162 GLY B C 1
ATOM 3121 O O . GLY B 1 162 ? -21.062 12.453 0.775 1 98.44 162 GLY B O 1
ATOM 3122 N N . LEU B 1 163 ? -19.828 10.891 -0.214 1 98.62 163 LEU B N 1
ATOM 3123 C CA . LEU B 1 163 ? -18.953 10.719 0.948 1 98.62 163 LEU B CA 1
ATOM 3124 C C . LEU B 1 163 ? -18.094 11.953 1.179 1 98.62 163 LEU B C 1
ATOM 3126 O O . LEU B 1 163 ? -17.781 12.289 2.322 1 98.62 163 LEU B O 1
ATOM 3130 N N . SER B 1 164 ? -17.688 12.57 0.049 1 98.62 164 SER B N 1
ATOM 3131 C CA . SER B 1 164 ? -16.969 13.836 0.158 1 98.62 164 SER B CA 1
ATOM 3132 C C . SER B 1 164 ? -17.781 14.875 0.923 1 98.62 164 SER B C 1
ATOM 3134 O O . SER B 1 164 ? -17.25 15.547 1.813 1 98.62 164 SER B O 1
ATOM 3136 N N . ASN B 1 165 ? -19.062 14.953 0.633 1 98.19 165 ASN B N 1
ATOM 3137 C CA . ASN B 1 165 ? -19.953 15.875 1.335 1 98.19 165 ASN B CA 1
ATOM 3138 C C . ASN B 1 165 ? -20.078 15.508 2.811 1 98.19 165 ASN B C 1
ATOM 3140 O O . ASN B 1 165 ? -20.016 16.375 3.678 1 98.19 165 ASN B O 1
ATOM 3144 N N . GLU B 1 166 ? -20.203 14.312 3.039 1 98.12 166 GLU B N 1
ATOM 3145 C CA . GLU B 1 166 ? -20.391 13.859 4.414 1 98.12 166 GLU B CA 1
ATOM 3146 C C . GLU B 1 166 ? -19.141 14.078 5.246 1 98.12 166 GLU B C 1
ATOM 3148 O O . GLU B 1 166 ? -19.203 14.57 6.371 1 98.12 166 GLU B O 1
ATOM 3153 N N . ALA B 1 167 ? -18.031 13.695 4.699 1 98.38 167 ALA B N 1
ATOM 3154 C CA . ALA B 1 167 ? -16.766 13.797 5.426 1 98.38 167 ALA B CA 1
ATOM 3155 C C . ALA B 1 167 ? -16.422 15.25 5.723 1 98.38 167 ALA B C 1
ATOM 3157 O O . ALA B 1 167 ? -15.898 15.57 6.797 1 98.38 167 ALA B O 1
ATOM 3158 N N . SER B 1 168 ? -16.719 16.125 4.801 1 97.81 168 SER B N 1
ATOM 3159 C CA . SER B 1 168 ? -16.297 17.5 4.934 1 97.81 168 SER B CA 1
ATOM 3160 C C . SER B 1 168 ? -17.281 18.312 5.758 1 97.81 168 SER B C 1
ATOM 3162 O O . SER B 1 168 ? -16.906 19.281 6.43 1 97.81 168 SER B O 1
ATOM 3164 N N . ASP B 1 169 ? -18.516 17.984 5.789 1 92.75 169 ASP B N 1
ATOM 3165 C CA . ASP B 1 169 ? -19.531 18.859 6.367 1 92.75 169 ASP B CA 1
ATOM 3166 C C . ASP B 1 169 ? -20.172 18.219 7.594 1 92.75 169 ASP B C 1
ATOM 3168 O O . ASP B 1 169 ? -20.547 18.922 8.539 1 92.75 169 ASP B O 1
ATOM 3172 N N . ALA B 1 170 ? -20.25 17.062 7.602 1 85.38 170 ALA B N 1
ATOM 3173 C CA . ALA B 1 170 ? -21.172 16.438 8.562 1 85.38 170 ALA B CA 1
ATOM 3174 C C . ALA B 1 170 ? -20.406 15.742 9.68 1 85.38 170 ALA B C 1
ATOM 3176 O O . ALA B 1 170 ? -20.906 15.602 10.797 1 85.38 170 ALA B O 1
ATOM 3177 N N . ASN B 1 171 ? -19.297 15.312 9.43 1 89.12 171 ASN B N 1
ATOM 3178 C CA . ASN B 1 171 ? -18.578 14.477 10.391 1 89.12 171 ASN B CA 1
ATOM 3179 C C . ASN B 1 171 ? -17.375 15.203 10.977 1 89.12 171 ASN B C 1
ATOM 3181 O O . ASN B 1 171 ? -16.438 15.547 10.242 1 89.12 171 ASN B O 1
ATOM 3185 N N . PRO B 1 172 ? -17.375 15.398 12.234 1 92.5 172 PRO B N 1
ATOM 3186 C CA . PRO B 1 172 ? -16.25 16.094 12.852 1 92.5 172 PRO B CA 1
ATOM 3187 C C . PRO B 1 172 ? -14.93 15.344 12.695 1 92.5 172 PRO B C 1
ATOM 3189 O O . PRO B 1 172 ? -13.859 15.922 12.875 1 92.5 172 PRO B O 1
ATOM 3192 N N . LYS B 1 173 ? -14.992 14.078 12.32 1 95.38 173 LYS B N 1
ATOM 3193 C CA . LYS B 1 173 ? -13.773 13.297 12.125 1 95.38 173 LYS B CA 1
ATOM 3194 C C . LYS B 1 173 ? -13.281 13.398 10.68 1 95.38 173 LYS B C 1
ATOM 3196 O O . LYS B 1 173 ? -12.273 12.797 10.32 1 95.38 173 LYS B O 1
ATOM 3201 N N . PHE B 1 174 ? -14.039 14.18 9.875 1 98.12 174 PHE B N 1
ATOM 3202 C CA . PHE B 1 174 ? -13.711 14.312 8.461 1 98.12 174 PHE B CA 1
ATOM 3203 C C . PHE B 1 174 ? -13.547 12.945 7.809 1 98.12 174 PHE B C 1
ATOM 3205 O O . PHE B 1 174 ? -12.602 12.727 7.047 1 98.12 174 PHE B O 1
ATOM 3212 N N . TYR B 1 175 ? -14.477 12.094 8.148 1 98.06 175 TYR B N 1
ATOM 3213 C CA . TYR B 1 175 ? -14.438 10.688 7.762 1 98.06 175 TYR B CA 1
ATOM 3214 C C . TYR B 1 175 ? -15.812 10.195 7.352 1 98.06 175 TYR B C 1
ATOM 3216 O O . TYR B 1 175 ? -16.812 10.492 8.016 1 98.06 175 TYR B O 1
ATOM 3224 N N . ALA B 1 176 ? -15.797 9.477 6.25 1 98.19 176 ALA B N 1
ATOM 3225 C CA . ALA B 1 176 ? -17.062 8.898 5.828 1 98.19 176 ALA B CA 1
ATOM 3226 C C . ALA B 1 176 ? -16.859 7.605 5.047 1 98.19 176 ALA B C 1
ATOM 3228 O O . ALA B 1 176 ? -15.922 7.504 4.242 1 98.19 176 ALA B O 1
ATOM 3229 N N . THR B 1 177 ? -17.656 6.652 5.359 1 97.19 177 THR B N 1
ATOM 3230 C CA . THR B 1 177 ? -17.75 5.434 4.562 1 97.19 177 THR B CA 1
ATOM 3231 C C . THR B 1 177 ? -19.188 5.203 4.086 1 97.19 177 THR B C 1
ATOM 3233 O O . THR B 1 177 ? -20.125 5.758 4.652 1 97.19 177 THR B O 1
ATOM 3236 N N . GLY B 1 178 ? -19.297 4.48 3.012 1 97.38 178 GLY B N 1
ATOM 3237 C CA . GLY B 1 178 ? -20.609 4.152 2.477 1 97.38 178 GLY B CA 1
ATOM 3238 C C . GLY B 1 178 ? -20.578 3.018 1.472 1 97.38 178 GLY B C 1
ATOM 3239 O O . GLY B 1 178 ? -19.5 2.512 1.13 1 97.38 178 GLY B O 1
ATOM 3240 N N . GLU B 1 179 ? -21.766 2.557 1.173 1 96.88 179 GLU B N 1
ATOM 3241 C CA . GLU B 1 179 ? -21.891 1.484 0.189 1 96.88 179 GLU B CA 1
ATOM 3242 C C . GLU B 1 179 ? -23.125 1.663 -0.674 1 96.88 179 GLU B C 1
ATOM 3244 O O . GLU B 1 179 ? -24.078 2.326 -0.265 1 96.88 179 GLU B O 1
ATOM 3249 N N . VAL B 1 180 ? -23.047 1.202 -1.843 1 96.81 180 VAL B N 1
ATOM 3250 C CA . VAL B 1 180 ? -24.188 1.174 -2.756 1 96.81 180 VAL B CA 1
ATOM 3251 C C . VAL B 1 180 ? -24.266 -0.186 -3.447 1 96.81 180 VAL B C 1
ATOM 3253 O O . VAL B 1 180 ? -23.25 -0.706 -3.916 1 96.81 180 VAL B O 1
ATOM 3256 N N . GLN B 1 181 ? -25.406 -0.793 -3.371 1 95.31 181 GLN B N 1
ATOM 3257 C CA . GLN B 1 181 ? -25.609 -2.049 -4.086 1 95.31 181 GLN B CA 1
ATOM 3258 C C . GLN B 1 181 ? -25.734 -1.814 -5.586 1 95.31 181 GLN B C 1
ATOM 3260 O O . GLN B 1 181 ? -26.609 -1.077 -6.035 1 95.31 181 GLN B O 1
ATOM 3265 N N . LEU B 1 182 ? -24.906 -2.447 -6.363 1 93.81 182 LEU B N 1
ATOM 3266 C CA . LEU B 1 182 ? -24.891 -2.266 -7.812 1 93.81 182 LEU B CA 1
ATOM 3267 C C . LEU B 1 182 ? -25.828 -3.262 -8.484 1 93.81 182 LEU B C 1
ATOM 3269 O O . LEU B 1 182 ? -26.547 -2.908 -9.43 1 93.81 182 LEU B O 1
ATOM 3273 N N . ASP B 1 183 ? -25.734 -4.457 -8.078 1 89.44 183 ASP B N 1
ATOM 3274 C CA . ASP B 1 183 ? -26.625 -5.527 -8.508 1 89.44 183 ASP B CA 1
ATOM 3275 C C . ASP B 1 183 ? -26.781 -6.586 -7.418 1 89.44 183 ASP B C 1
ATOM 3277 O O . ASP B 1 183 ? -26.5 -6.32 -6.25 1 89.44 183 ASP B O 1
ATOM 3281 N N . THR B 1 184 ? -27.281 -7.742 -7.785 1 86.94 184 THR B N 1
ATOM 3282 C CA . THR B 1 184 ? -27.641 -8.766 -6.809 1 86.94 184 THR B CA 1
ATOM 3283 C C . THR B 1 184 ? -26.406 -9.242 -6.043 1 86.94 184 THR B C 1
ATOM 3285 O O . THR B 1 184 ? -26.484 -9.562 -4.855 1 86.94 184 THR B O 1
ATOM 3288 N N . PHE B 1 185 ? -25.25 -9.203 -6.676 1 84.5 185 PHE B N 1
ATOM 3289 C CA . PHE B 1 185 ? -24.109 -9.883 -6.07 1 84.5 185 PHE B CA 1
ATOM 3290 C C . PHE B 1 185 ? -22.969 -8.906 -5.84 1 84.5 185 PHE B C 1
ATOM 3292 O O . PHE B 1 185 ? -21.922 -9.289 -5.293 1 84.5 185 PHE B O 1
ATOM 3299 N N . THR B 1 186 ? -23.188 -7.699 -6.262 1 89.31 186 THR B N 1
ATOM 3300 C CA . THR B 1 186 ? -22.047 -6.793 -6.223 1 89.31 186 THR B CA 1
ATOM 3301 C C . THR B 1 186 ? -22.375 -5.531 -5.438 1 89.31 186 THR B C 1
ATOM 3303 O O . THR B 1 186 ? -23.359 -4.852 -5.734 1 89.31 186 THR B O 1
ATOM 3306 N N . THR B 1 187 ? -21.641 -5.27 -4.406 1 93.88 187 THR B N 1
ATOM 3307 C CA . THR B 1 187 ? -21.75 -4.039 -3.629 1 93.88 187 THR B CA 1
ATOM 3308 C C . THR B 1 187 ? -20.484 -3.201 -3.76 1 93.88 187 THR B C 1
ATOM 3310 O O . THR B 1 187 ? -19.375 -3.736 -3.727 1 93.88 187 THR B O 1
ATOM 3313 N N . LEU B 1 188 ? -20.672 -1.936 -4.023 1 96.38 188 LEU B N 1
ATOM 3314 C CA . LEU B 1 188 ? -19.578 -0.968 -4.094 1 96.38 188 LEU B CA 1
ATOM 3315 C C . LEU B 1 188 ? -19.391 -0.267 -2.752 1 96.38 188 LEU B C 1
ATOM 3317 O O . LEU B 1 188 ? -20.344 0.241 -2.172 1 96.38 188 LEU B O 1
ATOM 3321 N N . TYR B 1 189 ? -18.203 -0.31 -2.297 1 96.5 189 TYR B N 1
ATOM 3322 C CA . TYR B 1 189 ? -17.859 0.345 -1.041 1 96.5 189 TYR B CA 1
ATOM 3323 C C . TYR B 1 189 ? -16.953 1.551 -1.285 1 96.5 189 TYR B C 1
ATOM 3325 O O . TYR B 1 189 ? -16.141 1.545 -2.205 1 96.5 189 TYR B O 1
ATOM 3333 N N . GLY B 1 190 ? -17.094 2.576 -0.427 1 97.94 190 GLY B N 1
ATOM 3334 C CA . GLY B 1 190 ? -16.281 3.771 -0.558 1 97.94 190 GLY B CA 1
ATOM 3335 C C . GLY B 1 190 ? -15.805 4.316 0.774 1 97.94 190 GLY B C 1
ATOM 3336 O O . GLY B 1 190 ? -16.375 3.998 1.821 1 97.94 190 GLY B O 1
ATOM 3337 N N . ILE B 1 191 ? -14.82 5.129 0.673 1 97.88 191 ILE B N 1
ATOM 3338 C CA . ILE B 1 191 ? -14.258 5.781 1.854 1 97.88 191 ILE B CA 1
ATOM 3339 C C . ILE B 1 191 ? -13.703 7.152 1.475 1 97.88 191 ILE B C 1
ATOM 3341 O O . ILE B 1 191 ? -13.203 7.34 0.366 1 97.88 191 ILE B O 1
ATOM 3345 N N . ALA B 1 192 ? -13.82 8.086 2.34 1 98.5 192 ALA B N 1
ATOM 3346 C CA . ALA B 1 192 ? -13.266 9.43 2.213 1 98.5 192 ALA B CA 1
ATOM 3347 C C . ALA B 1 192 ? -12.812 9.969 3.568 1 98.5 192 ALA B C 1
ATOM 3349 O O . ALA B 1 192 ? -13.531 9.836 4.562 1 98.5 192 ALA B O 1
ATOM 3350 N N . GLN B 1 193 ? -11.664 10.562 3.559 1 98.25 193 GLN B N 1
ATOM 3351 C CA . GLN B 1 193 ? -11.133 11.094 4.812 1 98.25 193 GLN B CA 1
ATOM 3352 C C . GLN B 1 193 ? -10.188 12.266 4.555 1 98.25 193 GLN B C 1
ATOM 3354 O O . GLN B 1 193 ? -9.383 12.227 3.625 1 98.25 193 GLN B O 1
ATOM 3359 N N . CYS B 1 194 ? -10.258 13.25 5.402 1 98.69 194 CYS B N 1
ATOM 3360 C CA . CYS B 1 194 ? -9.328 14.375 5.395 1 98.69 194 CYS B CA 1
ATOM 3361 C C . CYS B 1 194 ? -8.57 14.469 6.711 1 98.69 194 CYS B C 1
ATOM 3363 O O . CYS B 1 194 ? -9.039 13.977 7.738 1 98.69 194 CYS B O 1
ATOM 3365 N N . THR B 1 195 ? -7.395 15.031 6.582 1 98.44 195 THR B N 1
ATOM 3366 C CA . THR B 1 195 ? -6.781 15.477 7.828 1 98.44 195 THR B CA 1
ATOM 3367 C C . THR B 1 195 ? -7.586 16.609 8.445 1 98.44 195 THR B C 1
ATOM 3369 O O . THR B 1 195 ? -8.109 17.469 7.73 1 98.44 195 THR B O 1
ATOM 3372 N N . ARG B 1 196 ? -7.578 16.703 9.711 1 98.06 196 ARG B N 1
ATOM 3373 C CA . ARG B 1 196 ? -8.531 17.562 10.406 1 98.06 196 ARG B CA 1
ATOM 3374 C C . ARG B 1 196 ? -7.949 18.953 10.648 1 98.06 196 ARG B C 1
ATOM 3376 O O . ARG B 1 196 ? -8.531 19.766 11.375 1 98.06 196 ARG B O 1
ATOM 3383 N N . ASP B 1 197 ? -6.789 19.203 10.117 1 98.19 197 ASP B N 1
ATOM 3384 C CA . ASP B 1 197 ? -6.254 20.547 10.148 1 98.19 197 ASP B CA 1
ATOM 3385 C C . ASP B 1 197 ? -6.91 21.422 9.07 1 98.19 197 ASP B C 1
ATOM 3387 O O . ASP B 1 197 ? -6.828 22.656 9.125 1 98.19 197 ASP B O 1
ATOM 3391 N N . LEU B 1 198 ? -7.574 20.766 8.156 1 98.5 198 LEU B N 1
ATOM 3392 C CA . LEU B 1 198 ? -8.203 21.5 7.055 1 98.5 198 LEU B CA 1
ATOM 3393 C C . LEU B 1 198 ? -9.516 22.125 7.5 1 98.5 198 LEU B C 1
ATOM 3395 O O . LEU B 1 198 ? -10.156 21.641 8.43 1 98.5 198 LEU B O 1
ATOM 3399 N N . SER B 1 199 ? -9.859 23.203 6.789 1 97.81 199 SER B N 1
ATOM 3400 C CA . SER B 1 199 ? -11.242 23.672 6.883 1 97.81 199 SER B CA 1
ATOM 3401 C C . SER B 1 199 ? -12.195 22.734 6.148 1 97.81 199 SER B C 1
ATOM 3403 O O . SER B 1 199 ? -11.766 21.922 5.312 1 97.81 199 SER B O 1
ATOM 3405 N N . ASN B 1 200 ? -13.508 22.891 6.434 1 97.81 200 ASN B N 1
ATOM 3406 C CA . ASN B 1 200 ? -14.508 22.109 5.719 1 97.81 200 ASN B CA 1
ATOM 3407 C C . ASN B 1 200 ? -14.406 22.312 4.211 1 97.81 200 ASN B C 1
ATOM 3409 O O . ASN B 1 200 ? -14.477 21.344 3.443 1 97.81 200 ASN B O 1
ATOM 3413 N N . VAL B 1 201 ? -14.164 23.5 3.846 1 97.75 201 VAL B N 1
ATOM 3414 C CA . VAL B 1 201 ? -14.094 23.859 2.432 1 97.75 201 VAL B CA 1
ATOM 3415 C C . VAL B 1 201 ? -12.875 23.203 1.793 1 97.75 201 VAL B C 1
ATOM 3417 O O . VAL B 1 201 ? -12.969 22.625 0.711 1 97.75 201 VAL B O 1
ATOM 3420 N N . ASN B 1 202 ? -11.719 23.266 2.48 1 98.44 202 ASN B N 1
ATOM 3421 C CA . ASN B 1 202 ? -10.492 22.672 1.957 1 98.44 202 ASN B CA 1
ATOM 3422 C C . ASN B 1 202 ? -10.555 21.156 1.934 1 98.44 202 ASN B C 1
ATOM 3424 O O . ASN B 1 202 ? -10.016 20.516 1.03 1 98.44 202 ASN B O 1
ATOM 3428 N N . CYS B 1 203 ? -11.234 20.656 2.934 1 98.62 203 CYS B N 1
ATOM 3429 C CA . CYS B 1 203 ? -11.445 19.203 2.922 1 98.62 203 CYS B CA 1
ATOM 3430 C C . CYS B 1 203 ? -12.234 18.781 1.69 1 98.62 203 CYS B C 1
ATOM 3432 O O . CYS B 1 203 ? -11.805 17.906 0.943 1 98.62 203 CYS B O 1
ATOM 3434 N N . LYS B 1 204 ? -13.305 19.406 1.487 1 98.44 204 LYS B N 1
ATOM 3435 C CA . LYS B 1 204 ? -14.133 19.062 0.334 1 98.44 204 LYS B CA 1
ATOM 3436 C C . LYS B 1 204 ? -13.352 19.219 -0.968 1 98.44 204 LYS B C 1
ATOM 3438 O O . LYS B 1 204 ? -13.422 18.359 -1.852 1 98.44 204 LYS B O 1
ATOM 3443 N N . LYS B 1 205 ? -12.664 20.312 -1.09 1 98.44 205 LYS B N 1
ATOM 3444 C CA . LYS B 1 205 ? -11.867 20.562 -2.285 1 98.44 205 LYS B CA 1
ATOM 3445 C C . LYS B 1 205 ? -10.844 19.453 -2.512 1 98.44 205 LYS B C 1
ATOM 3447 O O . LYS B 1 205 ? -10.688 18.969 -3.633 1 98.44 205 LYS B O 1
ATOM 3452 N N . CYS B 1 206 ? -10.148 19.094 -1.473 1 98.62 206 CYS B N 1
ATOM 3453 C CA . CYS B 1 206 ? -9.141 18.047 -1.552 1 98.62 206 CYS B CA 1
ATOM 3454 C C . CYS B 1 206 ? -9.758 16.734 -2.039 1 98.62 206 CYS B C 1
ATOM 3456 O O . CYS B 1 206 ? -9.219 16.094 -2.941 1 98.62 206 CYS B O 1
ATOM 3458 N N . LEU B 1 207 ? -10.914 16.359 -1.449 1 98.75 207 LEU B N 1
ATOM 3459 C CA . LEU B 1 207 ? -11.586 15.117 -1.803 1 98.75 207 LEU B CA 1
ATOM 3460 C C . LEU B 1 207 ? -12.109 15.172 -3.232 1 98.75 207 LEU B C 1
ATOM 3462 O O . LEU B 1 207 ? -11.961 14.211 -3.99 1 98.75 207 LEU B O 1
ATOM 3466 N N . ASP B 1 208 ? -12.648 16.281 -3.582 1 98.5 208 ASP B N 1
ATOM 3467 C CA . ASP B 1 208 ? -13.219 16.406 -4.918 1 98.5 208 ASP B CA 1
ATOM 3468 C C . ASP B 1 208 ? -12.141 16.328 -5.992 1 98.5 208 ASP B C 1
ATOM 3470 O O . ASP B 1 208 ? -12.344 15.727 -7.043 1 98.5 208 ASP B O 1
ATOM 3474 N N . VAL B 1 209 ? -11.039 16.953 -5.742 1 97.75 209 VAL B N 1
ATOM 3475 C CA . VAL B 1 209 ? -9.922 16.875 -6.684 1 97.75 209 VAL B CA 1
ATOM 3476 C C . VAL B 1 209 ? -9.438 15.43 -6.789 1 97.75 209 VAL B C 1
ATOM 3478 O O . VAL B 1 209 ? -9.172 14.938 -7.891 1 97.75 209 VAL B O 1
ATOM 3481 N N . ALA B 1 210 ? -9.32 14.742 -5.672 1 97.44 210 ALA B N 1
ATOM 3482 C CA . ALA B 1 210 ? -8.906 13.344 -5.68 1 97.44 210 ALA B CA 1
ATOM 3483 C C . ALA B 1 210 ? -9.891 12.484 -6.465 1 97.44 210 ALA B C 1
ATOM 3485 O O . ALA B 1 210 ? -9.484 11.617 -7.25 1 97.44 210 ALA B O 1
ATOM 3486 N N . ILE B 1 211 ? -11.164 12.703 -6.234 1 98.12 211 ILE B N 1
ATOM 3487 C CA . ILE B 1 211 ? -12.211 11.945 -6.91 1 98.12 211 ILE B CA 1
ATOM 3488 C C . ILE B 1 211 ? -12.148 12.203 -8.414 1 98.12 211 ILE B C 1
ATOM 3490 O O . ILE B 1 211 ? -12.234 11.266 -9.211 1 98.12 211 ILE B O 1
ATOM 3494 N N . SER B 1 212 ? -11.961 13.461 -8.75 1 95.38 212 SER B N 1
ATOM 3495 C CA . SER B 1 212 ? -11.891 13.82 -10.164 1 95.38 212 SER B CA 1
ATOM 3496 C C . SER B 1 212 ? -10.68 13.188 -10.836 1 95.38 212 SER B C 1
ATOM 3498 O O . SER B 1 212 ? -10.664 13 -12.055 1 95.38 212 SER B O 1
ATOM 3500 N N . GLY B 1 213 ? -9.688 12.859 -10.047 1 92.19 213 GLY B N 1
ATOM 3501 C CA . GLY B 1 213 ? -8.461 12.281 -10.578 1 92.19 213 GLY B CA 1
ATOM 3502 C C . GLY B 1 213 ? -8.508 10.766 -10.656 1 92.19 213 GLY B C 1
ATOM 3503 O O . GLY B 1 213 ? -7.605 10.148 -11.227 1 92.19 213 GLY B O 1
ATOM 3504 N N . LEU B 1 214 ? -9.547 10.094 -10.18 1 94.06 214 LEU B N 1
ATOM 3505 C CA . LEU B 1 214 ? -9.625 8.641 -10.086 1 94.06 214 LEU B CA 1
ATOM 3506 C C . LEU B 1 214 ? -9.508 7.996 -11.461 1 94.06 214 LEU B C 1
ATOM 3508 O O . LEU B 1 214 ? -8.852 6.965 -11.617 1 94.06 214 LEU B O 1
ATOM 3512 N N . PRO B 1 215 ? -10.055 8.617 -12.516 1 90.88 215 PRO B N 1
ATOM 3513 C CA . PRO B 1 215 ? -9.961 7.973 -13.828 1 90.88 215 PRO B CA 1
ATOM 3514 C C . PRO B 1 215 ? -8.516 7.82 -14.305 1 90.88 215 PRO B C 1
ATOM 3516 O O . PRO B 1 215 ? -8.227 6.984 -15.164 1 90.88 215 PRO B O 1
ATOM 3519 N N . ASN B 1 216 ? -7.586 8.633 -13.805 1 89.25 216 ASN B N 1
ATOM 3520 C CA . ASN B 1 216 ? -6.184 8.531 -14.195 1 89.25 216 ASN B CA 1
ATOM 3521 C C . ASN B 1 216 ? -5.559 7.219 -13.719 1 89.25 216 ASN B C 1
ATOM 3523 O O . ASN B 1 216 ? -4.629 6.707 -14.336 1 89.25 216 ASN B O 1
ATOM 3527 N N . CYS B 1 217 ? -6.102 6.68 -12.68 1 90.5 217 CYS B N 1
ATOM 3528 C CA . CYS B 1 217 ? -5.492 5.465 -12.148 1 90.5 217 CYS B CA 1
ATOM 3529 C C . CYS B 1 217 ? -6.465 4.293 -12.219 1 90.5 217 CYS B C 1
ATOM 3531 O O . CYS B 1 217 ? -6.043 3.141 -12.344 1 90.5 217 CYS B O 1
ATOM 3533 N N . CYS B 1 218 ? -7.66 4.582 -12.164 1 94.56 218 CYS B N 1
ATOM 3534 C CA . CYS B 1 218 ? -8.555 3.494 -11.789 1 94.56 218 CYS B CA 1
ATOM 3535 C C . CYS B 1 218 ? -9.781 3.453 -12.695 1 94.56 218 CYS B C 1
ATOM 3537 O O . CYS B 1 218 ? -10.875 3.113 -12.25 1 94.56 218 CYS B O 1
ATOM 3539 N N . ASP B 1 219 ? -9.602 3.918 -13.883 1 93.19 219 ASP B N 1
ATOM 3540 C CA . ASP B 1 219 ? -10.711 3.885 -14.828 1 93.19 219 ASP B CA 1
ATOM 3541 C C . ASP B 1 219 ? -11.156 2.451 -15.109 1 93.19 219 ASP B C 1
ATOM 3543 O O . ASP B 1 219 ? -10.367 1.633 -15.586 1 93.19 219 ASP B O 1
ATOM 3547 N N . ALA B 1 220 ? -12.383 2.123 -14.836 1 94.5 220 ALA B N 1
ATOM 3548 C CA . ALA B 1 220 ? -13 0.821 -15.086 1 94.5 220 ALA B CA 1
ATOM 3549 C C . ALA B 1 220 ? -12.305 -0.275 -14.281 1 94.5 220 ALA B C 1
ATOM 3551 O O . ALA B 1 220 ? -12.227 -1.424 -14.727 1 94.5 220 ALA B O 1
ATOM 3552 N N . LYS B 1 221 ? -11.742 0.044 -13.219 1 95.75 221 LYS B N 1
ATOM 3553 C CA . LYS B 1 221 ? -11.078 -0.926 -12.359 1 95.75 221 LYS B CA 1
ATOM 3554 C C . LYS B 1 221 ? -11.961 -1.318 -11.18 1 95.75 221 LYS B C 1
ATOM 3556 O O . LYS B 1 221 ? -12.789 -0.523 -10.727 1 95.75 221 LYS B O 1
ATOM 3561 N N . ARG B 1 222 ? -11.773 -2.477 -10.641 1 94.62 222 ARG B N 1
ATOM 3562 C CA . ARG B 1 222 ? -12.609 -3.035 -9.586 1 94.62 222 ARG B CA 1
ATOM 3563 C C . ARG B 1 222 ? -12.344 -2.346 -8.25 1 94.62 222 ARG B C 1
ATOM 3565 O O . ARG B 1 222 ? -13.133 -2.473 -7.309 1 94.62 222 ARG B O 1
ATOM 3572 N N . GLY B 1 223 ? -11.266 -1.674 -8.117 1 95.81 223 GLY B N 1
ATOM 3573 C CA . GLY B 1 223 ? -10.883 -0.939 -6.922 1 95.81 223 GLY B CA 1
ATOM 3574 C C . GLY B 1 223 ? -9.82 0.109 -7.176 1 95.81 223 GLY B C 1
ATOM 3575 O O . GLY B 1 223 ? -8.992 -0.047 -8.078 1 95.81 223 GLY B O 1
ATOM 3576 N N . GLY B 1 224 ? -9.836 1.098 -6.402 1 96.12 224 GLY B N 1
ATOM 3577 C CA . GLY B 1 224 ? -8.883 2.193 -6.523 1 96.12 224 GLY B CA 1
ATOM 3578 C C . GLY B 1 224 ? -8.836 3.078 -5.293 1 96.12 224 GLY B C 1
ATOM 3579 O O . GLY B 1 224 ? -9.812 3.176 -4.551 1 96.12 224 GLY B O 1
ATOM 3580 N N . ARG B 1 225 ? -7.703 3.639 -5.16 1 96.5 225 ARG B N 1
ATOM 3581 C CA . ARG B 1 225 ? -7.496 4.551 -4.043 1 96.5 225 ARG B CA 1
ATOM 3582 C C . ARG B 1 225 ? -6.516 5.66 -4.414 1 96.5 225 ARG B C 1
ATOM 3584 O O . ARG B 1 225 ? -5.52 5.41 -5.098 1 96.5 225 ARG B O 1
ATOM 3591 N N . VAL B 1 226 ? -6.867 6.84 -4.055 1 97.06 226 VAL B N 1
ATOM 3592 C CA . VAL B 1 226 ? -5.965 7.988 -4.145 1 97.06 226 VAL B CA 1
ATOM 3593 C C . VAL B 1 226 ? -5.684 8.531 -2.748 1 97.06 226 VAL B C 1
ATOM 3595 O O . VAL B 1 226 ? -6.609 8.914 -2.025 1 97.06 226 VAL B O 1
ATOM 3598 N N . VAL B 1 227 ? -4.406 8.539 -2.441 1 96.94 227 VAL B N 1
ATOM 3599 C CA . VAL B 1 227 ? -4.02 8.875 -1.076 1 96.94 227 VAL B CA 1
ATOM 3600 C C . VAL B 1 227 ? -3.051 10.055 -1.093 1 96.94 227 VAL B C 1
ATOM 3602 O O . VAL B 1 227 ? -1.978 9.977 -1.696 1 96.94 227 VAL B O 1
ATOM 3605 N N . GLY B 1 228 ? -3.422 11.125 -0.446 1 97.44 228 GLY B N 1
ATOM 3606 C CA . GLY B 1 228 ? -2.576 12.305 -0.329 1 97.44 228 GLY B CA 1
ATOM 3607 C C . GLY B 1 228 ? -2.234 12.648 1.107 1 97.44 228 GLY B C 1
ATOM 3608 O O . GLY B 1 228 ? -2.719 12.008 2.041 1 97.44 228 GLY B O 1
ATOM 3609 N N . GLY B 1 229 ? -1.463 13.648 1.211 1 97.62 229 GLY B N 1
ATOM 3610 C CA . GLY B 1 229 ? -1.042 14.094 2.529 1 97.62 229 GLY B CA 1
ATOM 3611 C C . GLY B 1 229 ? -2.158 14.75 3.32 1 97.62 229 GLY B C 1
ATOM 3612 O O . GLY B 1 229 ? -2.055 14.906 4.539 1 97.62 229 GLY B O 1
ATOM 3613 N N . SER B 1 230 ? -3.248 15.07 2.57 1 98.56 230 SER B N 1
ATOM 3614 C CA . SER B 1 230 ? -4.305 15.805 3.262 1 98.56 230 SER B CA 1
ATOM 3615 C C . SER B 1 230 ? -5.641 15.07 3.156 1 98.56 230 SER B C 1
ATOM 3617 O O . SER B 1 230 ? -6.586 15.391 3.881 1 98.56 230 SER B O 1
ATOM 3619 N N . CYS B 1 231 ? -5.742 14.172 2.211 1 98.5 231 CYS B N 1
ATOM 3620 C CA . CYS B 1 231 ? -7.008 13.461 2.072 1 98.5 231 CYS B CA 1
ATOM 3621 C C . CYS B 1 231 ? -6.809 12.133 1.346 1 98.5 231 CYS B C 1
ATOM 3623 O O . CYS B 1 231 ? -5.738 11.883 0.79 1 98.5 231 CYS B O 1
ATOM 3625 N N . ASN B 1 232 ? -7.77 11.305 1.502 1 96.12 232 ASN B N 1
ATOM 3626 C CA . ASN B 1 232 ? -7.766 9.961 0.942 1 96.12 232 ASN B CA 1
ATOM 3627 C C . ASN B 1 232 ? -9.164 9.531 0.507 1 96.12 232 ASN B C 1
ATOM 3629 O O . ASN B 1 232 ? -10.141 9.758 1.223 1 96.12 232 ASN B O 1
ATOM 3633 N N . VAL B 1 233 ? -9.227 9.031 -0.748 1 97.94 233 VAL B N 1
ATOM 3634 C CA . VAL B 1 233 ? -10.477 8.461 -1.229 1 97.94 233 VAL B CA 1
ATOM 3635 C C . VAL B 1 233 ? -10.211 7.082 -1.838 1 97.94 233 VAL B C 1
ATOM 3637 O O . VAL B 1 233 ? -9.141 6.84 -2.398 1 97.94 233 VAL B O 1
ATOM 3640 N N . GLY B 1 234 ? -11.18 6.219 -1.663 1 97.56 234 GLY B N 1
ATOM 3641 C CA . GLY B 1 234 ? -11.039 4.891 -2.24 1 97.56 234 GLY B CA 1
ATOM 3642 C C . GLY B 1 234 ? -12.367 4.168 -2.4 1 97.56 234 GLY B C 1
ATOM 3643 O O . GLY B 1 234 ? -13.367 4.551 -1.795 1 97.56 234 GLY B O 1
ATOM 3644 N N . PHE B 1 235 ? -12.328 3.174 -3.264 1 97.38 235 PHE B N 1
ATOM 3645 C CA . PHE B 1 235 ? -13.484 2.311 -3.469 1 97.38 235 PHE B CA 1
ATOM 3646 C C . PHE B 1 235 ? -13.047 0.87 -3.713 1 97.38 235 PHE B C 1
ATOM 3648 O O . PHE B 1 235 ? -11.93 0.623 -4.16 1 97.38 235 PHE B O 1
ATOM 3655 N N . GLU B 1 236 ? -13.938 -0.01 -3.332 1 95.19 236 GLU B N 1
ATOM 3656 C CA . GLU B 1 236 ? -13.711 -1.439 -3.521 1 95.19 236 GLU B CA 1
ATOM 3657 C C . GLU B 1 236 ? -15.031 -2.18 -3.74 1 95.19 236 GLU B C 1
ATOM 3659 O O . GLU B 1 236 ? -16.109 -1.635 -3.48 1 95.19 236 GLU B O 1
ATOM 3664 N N . LEU B 1 237 ? -14.875 -3.412 -4.156 1 92.5 237 LEU B N 1
ATOM 3665 C CA . LEU B 1 237 ? -16.047 -4.273 -4.289 1 92.5 237 LEU B CA 1
ATOM 3666 C C . LEU B 1 237 ? -16.109 -5.273 -3.141 1 92.5 237 LEU B C 1
ATOM 3668 O O . LEU B 1 237 ? -16.797 -6.301 -3.244 1 92.5 237 LEU B O 1
ATOM 3672 N N . TYR B 1 238 ? -15.391 -5.016 -2.146 1 86.56 238 TYR B N 1
ATOM 3673 C CA . TYR B 1 238 ? -15.461 -5.691 -0.855 1 86.56 238 TYR B CA 1
ATOM 3674 C C . TYR B 1 238 ? -15.383 -4.688 0.289 1 86.56 238 TYR B C 1
ATOM 3676 O O . TYR B 1 238 ? -14.938 -3.553 0.097 1 86.56 238 TYR B O 1
ATOM 3684 N N . PRO B 1 239 ? -15.75 -5.062 1.44 1 86.38 239 PRO B N 1
ATOM 3685 C CA . PRO B 1 239 ? -15.781 -4.098 2.543 1 86.38 239 PRO B CA 1
ATOM 3686 C C . PRO B 1 239 ? -14.398 -3.529 2.867 1 86.38 239 PRO B C 1
ATOM 3688 O O . PRO B 1 239 ? -13.438 -4.281 2.998 1 86.38 239 PRO B O 1
ATOM 3691 N N . ILE B 1 240 ? -14.312 -2.244 2.916 1 85.25 240 ILE B N 1
ATOM 3692 C CA . ILE B 1 240 ? -13.062 -1.547 3.197 1 85.25 240 ILE B CA 1
ATOM 3693 C C . ILE B 1 240 ? -12.789 -1.562 4.699 1 85.25 240 ILE B C 1
ATOM 3695 O O . ILE B 1 240 ? -11.641 -1.677 5.129 1 85.25 240 ILE B O 1
ATOM 3699 N N . VAL B 1 241 ? -13.828 -1.281 5.469 1 79.62 241 VAL B N 1
ATOM 3700 C CA .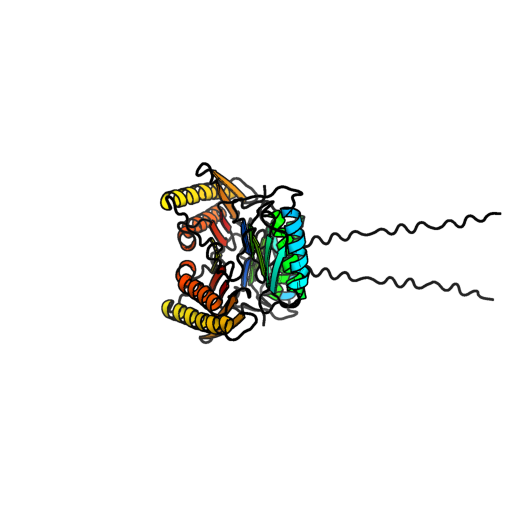 VAL B 1 241 ? -13.711 -1.275 6.922 1 79.62 241 VAL B CA 1
ATOM 3701 C C . VAL B 1 241 ? -14.461 -2.469 7.508 1 79.62 241 VAL B C 1
ATOM 3703 O O . VAL B 1 241 ? -15.477 -2.9 6.957 1 79.62 241 VAL B O 1
ATOM 3706 N N . GLY B 1 242 ? -13.719 -3.361 8.164 1 57.22 242 GLY B N 1
ATOM 3707 C CA . GLY B 1 242 ? -14.391 -4.484 8.797 1 57.22 242 GLY B CA 1
ATOM 3708 C C . GLY B 1 242 ? -15.578 -4.07 9.648 1 57.22 242 GLY B C 1
ATOM 3709 O O . GLY B 1 242 ? -15.484 -3.129 10.438 1 57.22 242 GLY B O 1
ATOM 3710 N N . THR B 1 243 ? -16.766 -3.977 9.055 1 40.84 243 THR B N 1
ATOM 3711 C CA . THR B 1 243 ? -17.906 -3.955 9.969 1 40.84 243 THR B CA 1
ATOM 3712 C C . THR B 1 243 ? -17.938 -5.219 10.82 1 40.84 243 THR B C 1
ATOM 3714 O O . THR B 1 243 ? -17.531 -6.289 10.367 1 40.84 243 THR B O 1
#